Protein AF-Q9JL91-F1 (afdb_monomer)

Mean predicted aligned error: 23.47 Å

pLDDT: mean 75.36, std 17.79, range [27.86, 95.69]

Structure (mmCIF, N/CA/C/O backbone):
data_AF-Q9JL91-F1
#
_entry.id   AF-Q9JL91-F1
#
loop_
_atom_site.group_PDB
_atom_site.id
_atom_site.type_symbol
_atom_site.label_atom_id
_atom_site.label_alt_id
_atom_site.label_comp_id
_atom_site.label_asym_id
_atom_site.label_entity_id
_atom_site.label_seq_id
_atom_site.pdbx_PDB_ins_code
_atom_site.Cartn_x
_atom_site.Cartn_y
_atom_site.Cartn_z
_atom_site.occupancy
_atom_site.B_iso_or_equiv
_atom_site.auth_seq_id
_atom_site.auth_comp_i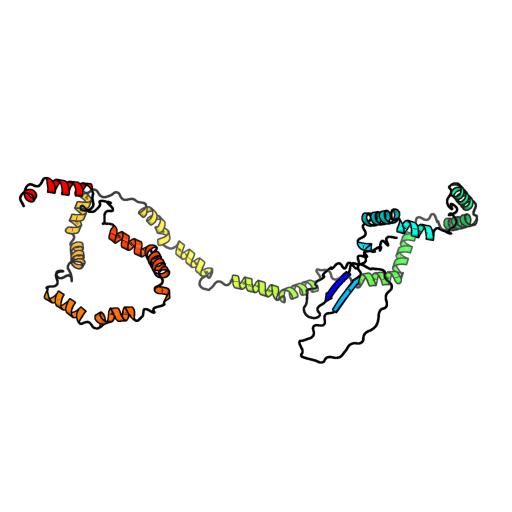d
_atom_site.auth_asym_id
_atom_site.auth_atom_id
_atom_site.pdbx_PDB_model_num
ATOM 1 N N . MET A 1 1 ? 17.218 71.670 -39.478 1.00 44.41 1 MET A N 1
ATOM 2 C CA . MET A 1 1 ? 18.086 70.654 -38.865 1.00 44.41 1 MET A CA 1
ATOM 3 C C . MET A 1 1 ? 17.493 70.357 -37.509 1.00 44.41 1 MET A C 1
ATOM 5 O O . MET A 1 1 ? 17.658 71.155 -36.598 1.00 44.41 1 MET A O 1
ATOM 9 N N . ALA A 1 2 ? 16.657 69.327 -37.456 1.00 43.31 2 ALA A N 1
ATOM 10 C CA . ALA A 1 2 ? 16.387 68.602 -36.229 1.00 43.31 2 ALA A CA 1
ATOM 11 C C . ALA A 1 2 ? 17.209 67.326 -36.406 1.00 43.31 2 ALA A C 1
ATOM 13 O O . ALA A 1 2 ? 17.003 66.621 -37.394 1.00 43.31 2 ALA A O 1
ATOM 14 N N . ASP A 1 3 ? 18.231 67.156 -35.577 1.00 47.47 3 ASP A N 1
ATOM 15 C CA . ASP A 1 3 ? 18.995 65.918 -35.536 1.00 47.47 3 ASP A CA 1
ATOM 16 C C . ASP A 1 3 ? 18.119 64.917 -34.781 1.00 47.47 3 ASP A C 1
ATOM 18 O O . ASP A 1 3 ? 18.026 64.951 -33.555 1.00 47.47 3 ASP A O 1
ATOM 22 N N . ASP A 1 4 ? 17.379 64.104 -35.536 1.00 49.06 4 ASP A N 1
ATOM 23 C CA . ASP A 1 4 ? 16.720 62.920 -34.998 1.00 49.06 4 ASP A CA 1
ATOM 24 C C . ASP A 1 4 ? 17.840 61.922 -34.671 1.00 49.06 4 ASP A C 1
ATOM 26 O O . ASP A 1 4 ? 18.381 61.248 -35.547 1.00 49.06 4 ASP A O 1
ATOM 30 N N . GLU A 1 5 ? 18.275 61.910 -33.412 1.00 52.88 5 GLU A N 1
ATOM 31 C CA . GLU A 1 5 ? 19.187 60.898 -32.887 1.00 52.88 5 GLU A CA 1
ATOM 32 C C . GLU A 1 5 ? 18.503 59.526 -32.991 1.00 52.88 5 GLU A C 1
ATOM 34 O O . GLU A 1 5 ? 17.563 59.219 -32.258 1.00 52.88 5 GLU A O 1
ATOM 39 N N . ASP A 1 6 ? 18.949 58.710 -33.946 1.00 51.22 6 ASP A N 1
ATOM 40 C CA . ASP A 1 6 ? 18.439 57.360 -34.179 1.00 51.22 6 ASP A CA 1
ATOM 41 C C . ASP A 1 6 ? 18.976 56.396 -33.104 1.00 51.22 6 ASP A C 1
ATOM 43 O O . ASP A 1 6 ? 20.144 56.000 -33.108 1.00 51.22 6 ASP A O 1
ATOM 47 N N . TYR A 1 7 ? 18.107 55.989 -32.177 1.00 50.34 7 TYR A N 1
ATOM 48 C CA . TYR A 1 7 ? 18.412 54.983 -31.160 1.00 50.34 7 TYR A CA 1
ATOM 49 C C . TYR A 1 7 ? 18.153 53.572 -31.726 1.00 50.34 7 TYR A C 1
ATOM 51 O O . TYR A 1 7 ? 17.004 53.144 -31.836 1.00 50.34 7 TYR A O 1
ATOM 59 N N . GLU A 1 8 ? 19.201 52.815 -32.072 1.00 51.12 8 GLU A N 1
ATOM 60 C CA . GLU A 1 8 ? 19.069 51.373 -32.345 1.00 51.12 8 GLU A CA 1
ATOM 61 C C . GLU A 1 8 ? 18.995 50.600 -31.018 1.00 51.12 8 GLU A C 1
ATOM 63 O O . GLU A 1 8 ? 19.993 50.414 -30.316 1.00 51.12 8 GLU A O 1
ATOM 68 N N . GLU A 1 9 ? 17.795 50.145 -30.658 1.00 48.75 9 GLU A N 1
ATOM 69 C CA . GLU A 1 9 ? 17.571 49.302 -29.485 1.00 48.75 9 GLU A CA 1
ATOM 70 C C . GLU A 1 9 ? 17.934 47.843 -29.817 1.00 48.75 9 GLU A C 1
ATOM 72 O O . GLU A 1 9 ? 17.194 47.128 -30.495 1.00 48.75 9 GLU A O 1
ATOM 77 N N . VAL A 1 10 ? 19.112 47.395 -29.371 1.00 54.03 10 VAL A N 1
ATOM 78 C CA . VAL A 1 10 ? 19.577 46.013 -29.570 1.00 54.03 10 VAL A CA 1
ATOM 79 C C . VAL A 1 10 ? 19.251 45.195 -28.321 1.00 54.03 10 VAL A C 1
ATOM 81 O O . VAL A 1 10 ? 19.866 45.371 -27.268 1.00 54.03 10 VAL A O 1
ATOM 84 N N . ILE A 1 11 ? 18.279 44.287 -28.441 1.00 53.84 11 ILE A N 1
ATOM 85 C CA . ILE A 1 11 ? 17.882 43.368 -27.367 1.00 53.84 11 ILE A CA 1
ATOM 86 C C . ILE A 1 11 ? 18.750 42.106 -27.451 1.00 53.84 11 ILE A C 1
ATOM 88 O O . ILE A 1 11 ? 18.652 41.334 -28.406 1.00 53.84 11 ILE A O 1
ATOM 92 N N . GLU A 1 12 ? 19.603 41.882 -26.448 1.00 57.84 12 GLU A N 1
ATOM 93 C CA . GLU A 1 12 ? 20.444 40.685 -26.346 1.00 57.84 12 GLU A CA 1
ATOM 94 C C . GLU A 1 12 ? 20.002 39.798 -25.169 1.00 57.84 12 GLU A C 1
ATOM 96 O O . GLU A 1 12 ? 19.935 40.243 -24.023 1.00 57.84 12 GLU A O 1
ATOM 101 N N . TYR A 1 13 ? 19.731 38.517 -25.447 1.00 57.94 13 TYR A N 1
ATOM 102 C CA . TYR A 1 13 ? 19.308 37.537 -24.442 1.00 57.94 13 TYR A CA 1
ATOM 103 C C . TYR A 1 13 ? 20.511 36.772 -23.870 1.00 57.94 13 TYR A C 1
ATOM 105 O O . TYR A 1 13 ? 21.275 36.137 -24.610 1.00 57.94 13 TYR A O 1
ATOM 113 N N . TYR A 1 14 ? 20.650 36.784 -22.543 1.00 59.38 14 TYR A N 1
ATOM 114 C CA . TYR A 1 14 ? 21.696 36.071 -21.811 1.00 59.38 14 TYR A CA 1
ATOM 115 C C . TYR A 1 14 ? 21.077 35.070 -20.834 1.00 59.38 14 TYR A C 1
ATOM 117 O O . TYR A 1 14 ? 20.111 35.372 -20.141 1.00 59.38 14 TYR A O 1
ATOM 125 N N . THR A 1 15 ? 21.664 33.878 -20.750 1.00 52.50 15 THR A N 1
ATOM 126 C CA . THR A 1 15 ? 21.402 32.942 -19.648 1.00 52.50 15 THR A CA 1
ATOM 127 C C . THR A 1 15 ? 22.584 32.978 -18.687 1.00 52.50 15 THR A C 1
ATOM 129 O O . THR A 1 15 ? 23.714 32.688 -19.105 1.00 52.50 15 THR A O 1
ATOM 132 N N . GLU A 1 16 ? 22.334 33.337 -17.427 1.00 56.88 16 GLU A N 1
ATOM 133 C CA . GLU A 1 16 ? 23.289 33.166 -16.330 1.00 56.88 16 GLU A CA 1
ATOM 134 C C . GLU A 1 16 ? 23.026 31.835 -15.626 1.00 56.88 16 GLU A C 1
ATOM 136 O O . GLU A 1 16 ? 21.914 31.548 -15.191 1.00 56.88 16 GLU A O 1
ATOM 141 N N . GLU A 1 17 ? 24.069 31.018 -15.514 1.00 53.19 17 GLU A N 1
ATOM 142 C CA . GLU A 1 17 ? 24.041 29.784 -14.734 1.00 53.19 17 GLU A CA 1
ATOM 143 C C . GLU A 1 17 ? 24.935 29.982 -13.503 1.00 53.19 17 GLU A C 1
ATOM 145 O O . GLU A 1 17 ? 26.141 30.240 -13.628 1.00 53.19 17 GLU A O 1
ATOM 150 N N . THR A 1 18 ? 24.339 29.925 -12.311 1.00 53.34 18 THR A N 1
ATOM 151 C CA . THR A 1 18 ? 25.043 29.981 -11.026 1.00 53.34 18 THR A CA 1
ATOM 152 C C . THR A 1 18 ? 25.216 28.562 -10.491 1.00 53.34 18 THR A C 1
ATOM 154 O O . THR A 1 18 ? 24.251 27.869 -10.181 1.00 53.34 18 THR A O 1
ATOM 157 N N . VAL A 1 19 ? 26.468 28.105 -10.396 1.00 50.34 19 VAL A N 1
ATOM 158 C CA . VAL A 1 19 ? 26.800 26.777 -9.856 1.00 50.34 19 VAL A CA 1
ATOM 159 C C . VAL A 1 19 ? 27.461 26.953 -8.491 1.00 50.34 19 VAL A C 1
ATOM 161 O O . VAL A 1 19 ? 28.496 27.615 -8.388 1.00 50.34 19 VAL A O 1
ATOM 164 N N . TYR A 1 20 ? 26.855 26.368 -7.457 1.00 49.19 20 TYR A N 1
ATOM 165 C CA . TYR A 1 20 ? 27.381 26.333 -6.092 1.00 49.19 20 TYR A CA 1
ATOM 166 C C . TYR A 1 20 ? 28.100 24.996 -5.875 1.00 49.19 20 TYR A C 1
ATOM 168 O O . TYR A 1 20 ? 27.486 23.930 -5.890 1.00 49.19 20 TYR A O 1
ATOM 176 N N . GLU A 1 21 ? 29.422 25.042 -5.738 1.00 51.50 21 GLU A N 1
ATOM 177 C CA . GLU A 1 21 ? 30.253 23.855 -5.536 1.00 51.50 21 GLU A CA 1
ATOM 178 C C . GLU A 1 21 ? 30.298 23.543 -4.031 1.00 51.50 21 GLU A C 1
ATOM 180 O O . GLU A 1 21 ? 31.127 24.099 -3.324 1.00 51.50 21 GLU A O 1
ATOM 185 N N . GLU A 1 22 ? 29.319 22.751 -3.564 1.00 48.66 22 GLU A N 1
ATOM 186 C CA . GLU A 1 22 ? 29.258 21.926 -2.331 1.00 48.66 22 GLU A CA 1
ATOM 187 C C . GLU A 1 22 ? 27.835 21.921 -1.728 1.00 48.66 22 GLU A C 1
ATOM 189 O O . GLU A 1 22 ? 27.527 22.697 -0.832 1.00 48.66 22 GLU A O 1
ATOM 194 N N . VAL A 1 23 ? 26.969 21.048 -2.270 1.00 43.16 23 VAL A N 1
ATOM 195 C CA . VAL A 1 23 ? 25.792 20.337 -1.693 1.00 43.16 23 VAL A CA 1
ATOM 196 C C . VAL A 1 23 ? 24.909 19.928 -2.891 1.00 43.16 23 VAL A C 1
ATOM 198 O O . VAL A 1 23 ? 24.661 20.749 -3.774 1.00 43.16 23 VAL A O 1
ATOM 201 N N . PRO A 1 24 ? 24.487 18.654 -3.017 1.00 42.16 24 PRO A N 1
ATOM 202 C CA . PRO A 1 24 ? 23.882 18.170 -4.251 1.00 42.16 24 PRO A CA 1
ATOM 203 C C . PRO A 1 24 ? 22.454 18.708 -4.404 1.00 42.16 24 PRO A C 1
ATOM 205 O O . PRO A 1 24 ? 21.595 18.392 -3.585 1.00 42.16 24 PRO A O 1
ATOM 208 N N . GLY A 1 25 ? 22.181 19.425 -5.501 1.00 49.62 25 GLY A N 1
ATOM 209 C CA . GLY A 1 25 ? 20.872 19.306 -6.151 1.00 49.62 25 GLY A CA 1
ATOM 210 C C . GLY A 1 25 ? 20.029 20.549 -6.430 1.00 49.62 25 GLY A C 1
ATOM 211 O O . GLY A 1 25 ? 18.886 20.347 -6.819 1.00 49.62 25 GLY A O 1
ATOM 212 N N . GLU A 1 26 ? 20.521 21.787 -6.322 1.00 40.66 26 GLU A N 1
ATOM 213 C CA . GLU A 1 26 ? 19.730 22.954 -6.763 1.00 40.66 26 GLU A CA 1
ATOM 214 C C . GLU A 1 26 ? 20.525 23.882 -7.693 1.00 40.66 26 GLU A C 1
ATOM 216 O O . GLU A 1 26 ? 21.265 24.767 -7.271 1.00 40.66 26 GLU A O 1
ATOM 221 N N . THR A 1 27 ? 20.367 23.663 -9.001 1.00 42.19 27 THR A N 1
ATOM 222 C CA . THR A 1 27 ? 20.688 24.641 -10.051 1.00 42.19 27 THR A CA 1
ATOM 223 C C . THR A 1 27 ? 19.516 25.602 -10.207 1.00 42.19 27 THR A C 1
ATOM 225 O O . THR A 1 27 ? 18.434 25.184 -10.619 1.00 42.19 27 THR A O 1
ATOM 228 N N . ILE A 1 28 ? 19.733 26.884 -9.917 1.00 47.00 28 ILE A N 1
ATOM 229 C CA . ILE A 1 28 ? 18.756 27.948 -10.163 1.00 47.00 28 ILE A CA 1
ATOM 230 C C . ILE A 1 28 ? 19.163 28.645 -11.467 1.00 47.00 28 ILE A C 1
ATOM 232 O O . ILE A 1 28 ? 20.142 29.384 -11.509 1.00 47.00 28 ILE A O 1
ATOM 236 N N . THR A 1 29 ? 18.443 28.373 -12.557 1.00 44.50 29 THR A N 1
ATOM 237 C CA . THR A 1 29 ? 18.576 29.115 -13.822 1.00 44.50 29 THR A CA 1
ATOM 238 C C . THR A 1 29 ? 17.623 30.301 -13.821 1.00 44.50 29 THR A C 1
ATOM 240 O O . THR A 1 29 ? 16.411 30.108 -13.917 1.00 44.50 29 THR A O 1
ATOM 243 N N . GLU A 1 30 ? 18.163 31.515 -13.757 1.00 44.19 30 GLU A N 1
ATOM 244 C CA . GLU A 1 30 ? 17.398 32.754 -13.921 1.00 44.19 30 GLU A CA 1
ATOM 245 C C . GLU A 1 30 ? 17.678 33.344 -15.311 1.00 44.19 30 GLU A C 1
ATOM 247 O O . GLU A 1 30 ? 18.827 33.516 -15.722 1.00 44.19 30 GLU A O 1
ATOM 252 N N . VAL A 1 31 ? 16.613 33.622 -16.067 1.00 41.97 31 VAL A N 1
ATOM 253 C CA . VAL A 1 31 ? 16.685 34.302 -17.367 1.00 41.97 31 VAL A CA 1
ATOM 254 C C . VAL A 1 31 ? 16.347 35.766 -17.126 1.00 41.97 31 VAL A C 1
ATOM 256 O O . VAL A 1 31 ? 15.270 36.060 -16.612 1.00 41.97 31 VAL A O 1
ATOM 259 N N . TYR A 1 32 ? 17.244 36.679 -17.488 1.00 46.00 32 TYR A N 1
ATOM 260 C CA . TYR A 1 32 ? 16.997 38.116 -17.395 1.00 46.00 32 TYR A CA 1
ATOM 261 C C . TYR A 1 32 ? 17.260 38.785 -18.745 1.00 46.00 32 TYR A C 1
ATOM 263 O O . TYR A 1 32 ? 18.144 38.396 -19.511 1.00 46.00 32 TYR A O 1
ATOM 271 N N . GLU A 1 33 ? 16.455 39.795 -19.044 1.00 38.34 33 GLU A N 1
ATOM 272 C CA . GLU A 1 33 ? 16.524 40.572 -20.276 1.00 38.34 33 GLU A CA 1
ATOM 273 C C . GLU A 1 33 ? 17.349 41.833 -20.005 1.00 38.34 33 GLU A C 1
ATOM 275 O O . GLU A 1 33 ? 17.141 42.509 -18.998 1.00 38.34 33 GLU A O 1
ATOM 280 N N . THR A 1 34 ? 18.327 42.139 -20.861 1.00 40.62 34 THR A N 1
ATOM 281 C CA . THR A 1 34 ? 19.112 43.377 -20.741 1.00 40.62 34 THR A CA 1
ATOM 282 C C . THR A 1 34 ? 18.899 44.225 -21.986 1.00 40.62 34 THR A C 1
ATOM 284 O O . THR A 1 34 ? 19.373 43.881 -23.067 1.00 40.62 34 THR A O 1
ATOM 287 N N . THR A 1 35 ? 18.204 45.348 -21.830 1.00 33.41 35 THR A N 1
ATOM 288 C CA . THR A 1 35 ? 18.027 46.346 -22.888 1.00 33.41 35 THR A CA 1
ATOM 289 C C . THR A 1 35 ? 19.178 47.342 -22.811 1.00 33.41 35 THR A C 1
ATOM 291 O O . THR A 1 35 ? 19.319 48.048 -21.814 1.00 33.41 35 THR A O 1
ATOM 294 N N . THR A 1 36 ? 20.040 47.380 -23.830 1.00 38.78 36 THR A N 1
ATOM 295 C CA . THR A 1 36 ? 21.117 48.379 -23.917 1.00 38.78 36 THR A CA 1
ATOM 296 C C . THR A 1 36 ? 20.761 49.399 -24.98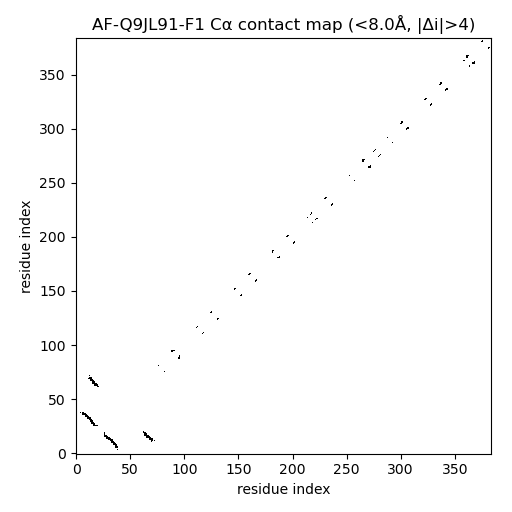6 1.00 38.78 36 THR A C 1
ATOM 298 O O . THR A 1 36 ? 20.789 49.096 -26.176 1.00 38.78 36 THR A O 1
ATOM 301 N N . THR A 1 37 ? 20.458 50.622 -24.565 1.00 30.48 37 THR A N 1
ATOM 302 C CA . THR A 1 37 ? 20.297 51.765 -25.464 1.00 30.48 37 THR A CA 1
ATOM 303 C C . THR A 1 37 ? 21.681 52.338 -25.755 1.00 30.48 37 THR A C 1
ATOM 305 O O . THR A 1 37 ? 22.369 52.791 -24.840 1.00 30.48 37 THR A O 1
ATOM 308 N N . ARG A 1 38 ? 22.132 52.285 -27.012 1.00 36.66 38 ARG A N 1
ATOM 309 C CA . ARG A 1 38 ? 23.442 52.809 -27.412 1.00 36.66 38 ARG A CA 1
ATOM 310 C C . ARG A 1 38 ? 23.263 54.143 -28.134 1.00 36.66 38 ARG A C 1
ATOM 312 O O . ARG A 1 38 ? 22.827 54.163 -29.276 1.00 36.66 38 ARG A O 1
ATOM 319 N N . THR A 1 39 ? 23.638 55.238 -27.478 1.00 31.14 39 THR A N 1
ATOM 320 C CA . THR A 1 39 ? 23.808 56.551 -28.114 1.00 31.14 39 THR A CA 1
ATOM 321 C C . THR A 1 39 ? 25.165 56.621 -28.810 1.00 31.14 39 THR A C 1
ATOM 323 O O . THR A 1 39 ? 26.187 56.195 -28.265 1.00 31.14 39 THR A O 1
ATOM 326 N N . SER A 1 40 ? 25.192 57.122 -30.043 1.00 35.47 40 SER A N 1
ATOM 327 C CA . SER A 1 40 ? 26.432 57.382 -30.769 1.00 35.47 40 SER A CA 1
ATOM 328 C C . SER A 1 40 ? 26.884 58.818 -30.529 1.00 35.47 40 SER A C 1
ATOM 330 O O . SER A 1 40 ? 26.486 59.699 -31.278 1.00 35.47 40 SER A O 1
ATOM 332 N N . ASP A 1 41 ? 27.753 59.032 -29.541 1.00 31.28 41 ASP A N 1
ATOM 333 C CA . ASP A 1 41 ? 28.545 60.260 -29.449 1.00 31.28 41 ASP A CA 1
ATOM 334 C C . ASP A 1 41 ? 30.022 59.956 -29.173 1.00 31.28 41 ASP A C 1
ATOM 336 O O . ASP A 1 41 ? 30.388 59.124 -28.339 1.00 31.28 41 ASP A O 1
ATOM 340 N N . TYR A 1 42 ? 30.881 60.622 -29.943 1.00 38.22 42 TYR A N 1
ATOM 341 C CA . TYR A 1 42 ? 32.339 60.578 -29.858 1.00 38.22 42 TYR A CA 1
ATOM 342 C C . TYR A 1 42 ? 32.796 61.299 -28.575 1.00 38.22 42 TYR A C 1
ATOM 344 O O . TYR A 1 42 ? 32.669 62.516 -28.476 1.00 38.22 42 TYR A O 1
ATOM 352 N N . GLY A 1 43 ? 33.375 60.583 -27.605 1.00 32.31 43 GLY A N 1
ATOM 353 C CA . GLY A 1 43 ? 33.902 61.195 -26.378 1.00 32.31 43 GLY A CA 1
ATOM 354 C C . GLY A 1 43 ? 34.874 60.291 -25.619 1.00 32.31 43 GLY A C 1
ATOM 355 O O . GLY A 1 43 ? 34.590 59.126 -25.371 1.00 32.31 43 GLY A O 1
ATOM 356 N N . GLN A 1 44 ? 36.047 60.838 -25.301 1.00 32.78 44 GLN A N 1
ATOM 357 C CA . GLN A 1 44 ? 37.240 60.188 -24.750 1.00 32.78 44 GLN A CA 1
ATOM 358 C C . GLN A 1 44 ? 37.015 59.442 -23.422 1.00 32.78 44 GLN A C 1
ATOM 360 O O . GLN A 1 44 ? 36.427 59.971 -22.484 1.00 32.78 44 GLN A O 1
ATOM 365 N N . SER A 1 45 ? 37.594 58.244 -23.309 1.00 30.25 45 SER A N 1
ATOM 366 C CA . SER A 1 45 ? 37.793 57.543 -22.038 1.00 30.25 45 SER A CA 1
ATOM 367 C C . SER A 1 45 ? 39.147 57.933 -21.428 1.00 30.25 45 SER A C 1
ATOM 369 O O . SER A 1 45 ? 40.188 57.528 -21.951 1.00 30.25 45 SER A O 1
ATOM 371 N N . GLU A 1 46 ? 39.150 58.681 -20.323 1.00 30.67 46 GLU A N 1
ATOM 372 C CA . GLU A 1 46 ? 40.333 58.853 -19.471 1.00 30.67 46 GLU A CA 1
ATOM 373 C C . GLU A 1 46 ? 40.376 57.784 -18.371 1.00 30.67 46 GLU A C 1
ATOM 375 O O . GLU A 1 46 ? 39.389 57.478 -17.702 1.00 30.67 46 GLU A O 1
ATOM 380 N N . THR A 1 47 ? 41.559 57.202 -18.200 1.00 33.19 47 THR A N 1
ATOM 381 C CA . THR A 1 47 ? 41.934 56.276 -17.128 1.00 33.19 47 THR A CA 1
ATOM 382 C C . THR A 1 47 ? 42.129 57.003 -15.798 1.00 33.19 47 THR A C 1
ATOM 384 O O . THR A 1 47 ? 42.914 57.947 -15.736 1.00 33.19 47 THR A O 1
ATOM 387 N N . ALA A 1 48 ? 41.542 56.485 -14.715 1.00 29.92 48 ALA A N 1
ATOM 388 C CA . ALA A 1 48 ? 41.899 56.848 -13.342 1.00 29.92 48 ALA A CA 1
ATOM 389 C C . ALA A 1 48 ? 42.333 55.605 -12.543 1.00 29.92 48 ALA A C 1
ATOM 391 O O . ALA A 1 48 ? 41.665 54.572 -12.537 1.00 29.92 48 ALA A O 1
ATOM 392 N N . THR A 1 49 ? 43.490 55.718 -11.892 1.00 30.17 49 THR A N 1
ATOM 393 C CA . THR A 1 49 ? 44.118 54.751 -10.980 1.00 30.17 49 THR A CA 1
ATOM 394 C C . THR A 1 49 ? 43.379 54.647 -9.635 1.00 30.17 49 THR A C 1
ATOM 396 O O . THR A 1 49 ? 42.790 55.631 -9.186 1.00 30.17 49 THR A O 1
ATOM 399 N N . PRO A 1 50 ? 43.434 53.497 -8.931 1.00 35.16 50 PRO A N 1
ATOM 400 C CA . PRO A 1 50 ? 42.799 53.345 -7.624 1.00 35.16 50 PRO A CA 1
ATOM 401 C C . PRO A 1 50 ? 43.703 53.836 -6.480 1.00 35.16 50 PRO A C 1
ATOM 403 O O . PRO A 1 50 ? 44.906 53.571 -6.458 1.00 35.16 50 PRO A O 1
ATOM 406 N N . ALA A 1 51 ? 43.100 54.515 -5.501 1.00 27.86 51 ALA A N 1
ATOM 407 C CA . ALA A 1 51 ? 43.726 54.880 -4.233 1.00 27.86 51 ALA A CA 1
ATOM 408 C C . ALA A 1 51 ? 43.467 53.813 -3.151 1.00 27.86 51 ALA A C 1
ATOM 410 O O . ALA A 1 51 ? 42.413 53.181 -3.100 1.00 27.86 51 ALA A O 1
ATOM 411 N N . LEU A 1 52 ? 44.472 53.627 -2.298 1.00 35.03 52 LEU A N 1
ATOM 412 C CA . LEU A 1 52 ? 44.602 52.610 -1.257 1.00 35.03 52 LEU A CA 1
ATOM 413 C C . LEU A 1 52 ? 43.720 52.906 -0.023 1.00 35.03 52 LEU A C 1
ATOM 415 O O . LEU A 1 52 ? 43.762 54.016 0.502 1.00 35.03 52 LEU A O 1
ATOM 419 N N . ALA A 1 53 ? 43.038 51.892 0.520 1.00 29.61 53 ALA A N 1
ATOM 420 C CA . ALA A 1 53 ? 42.565 51.865 1.911 1.00 29.61 53 ALA A CA 1
ATOM 421 C C . ALA A 1 53 ? 42.671 50.432 2.478 1.00 29.61 53 ALA A C 1
ATOM 423 O O . ALA A 1 53 ? 42.293 49.473 1.808 1.00 29.61 53 ALA A O 1
ATOM 424 N N . GLN A 1 54 ? 43.227 50.281 3.688 1.00 32.56 54 GLN A N 1
ATOM 425 C CA . GLN A 1 54 ? 43.372 49.003 4.417 1.00 32.56 54 GLN A CA 1
ATOM 426 C C . GLN A 1 54 ? 42.278 48.836 5.520 1.00 32.56 54 GLN A C 1
ATOM 428 O O . GLN A 1 54 ? 41.427 49.712 5.648 1.00 32.56 54 GLN A O 1
ATOM 433 N N . PRO A 1 55 ? 42.289 47.770 6.359 1.00 47.12 55 PRO A N 1
ATOM 434 C CA . PRO A 1 55 ? 41.457 46.550 6.274 1.00 47.12 55 PRO A CA 1
ATOM 435 C C . PRO A 1 55 ? 40.498 46.392 7.486 1.00 47.12 55 PRO A C 1
ATOM 437 O O . PRO A 1 55 ? 40.710 47.120 8.435 1.00 47.12 55 PRO A O 1
ATOM 440 N N . GLN A 1 56 ? 39.525 45.449 7.515 1.00 29.66 56 GLN A N 1
ATOM 441 C CA . GLN A 1 56 ? 39.024 44.643 8.686 1.00 29.66 56 GLN A CA 1
ATOM 442 C C . GLN A 1 56 ? 37.986 43.567 8.205 1.00 29.66 56 GLN A C 1
ATOM 444 O O . GLN A 1 56 ? 37.608 43.600 7.037 1.00 29.66 56 GLN A O 1
ATOM 449 N N . PRO A 1 57 ? 37.508 42.608 9.038 1.00 34.31 57 PRO A N 1
ATOM 450 C CA . PRO A 1 57 ? 37.948 41.216 9.182 1.00 34.31 57 PRO A CA 1
ATOM 451 C C . PRO A 1 57 ? 37.022 40.157 8.516 1.00 34.31 57 PRO A C 1
ATOM 453 O O . PRO A 1 57 ? 35.920 40.438 8.058 1.00 34.31 57 PRO A O 1
ATOM 456 N N . ALA A 1 58 ? 37.507 38.911 8.478 1.00 45.72 58 ALA A N 1
ATOM 457 C CA . ALA A 1 58 ? 37.035 37.774 7.678 1.00 45.72 58 ALA A CA 1
ATOM 458 C C . ALA A 1 58 ? 35.657 37.151 8.029 1.00 45.72 58 ALA A C 1
ATOM 460 O O . ALA A 1 58 ? 35.317 36.955 9.196 1.00 45.72 58 ALA A O 1
ATOM 461 N N . LYS A 1 59 ? 34.953 36.692 6.979 1.00 40.00 59 LYS A N 1
ATOM 462 C CA . LYS A 1 59 ? 33.959 35.592 6.949 1.00 40.00 59 LYS A CA 1
ATOM 463 C C . LYS A 1 59 ? 34.291 34.661 5.759 1.00 40.00 59 LYS A C 1
ATOM 465 O O . LYS A 1 59 ? 34.916 35.142 4.812 1.00 40.00 59 LYS A O 1
ATOM 470 N N . PRO A 1 60 ? 33.962 33.353 5.811 1.00 39.19 60 PRO A N 1
ATOM 471 C CA . PRO A 1 60 ? 34.472 32.363 4.860 1.00 39.19 60 PRO A CA 1
ATOM 472 C C . PRO A 1 60 ? 33.990 32.639 3.430 1.00 39.19 60 PRO A C 1
ATOM 474 O O . PRO A 1 60 ? 32.856 33.052 3.204 1.00 39.19 60 PRO A O 1
ATOM 477 N N . VAL A 1 61 ? 34.901 32.448 2.479 1.00 50.81 61 VAL A N 1
ATOM 478 C CA . VAL A 1 61 ? 34.745 32.773 1.058 1.00 50.81 61 VAL A CA 1
ATOM 479 C C . VAL A 1 61 ? 33.992 31.645 0.351 1.00 50.81 61 VAL A C 1
ATOM 481 O O . VAL A 1 61 ? 34.571 30.593 0.095 1.00 50.81 61 VAL A O 1
ATOM 484 N N . GLU A 1 62 ? 32.732 31.875 -0.015 1.00 53.03 62 GLU A N 1
ATOM 485 C CA . GLU A 1 62 ? 32.038 31.068 -1.026 1.00 53.03 62 GLU A CA 1
ATOM 486 C C . GLU A 1 62 ? 32.536 31.478 -2.422 1.00 53.03 62 GLU A C 1
ATOM 488 O O . GLU A 1 62 ? 32.433 32.641 -2.827 1.00 53.03 62 GLU A O 1
ATOM 493 N N . ARG A 1 63 ? 33.111 30.538 -3.182 1.00 54.66 63 ARG A N 1
ATOM 494 C CA . ARG A 1 63 ? 33.537 30.790 -4.567 1.00 54.66 63 ARG A CA 1
ATOM 495 C C . ARG A 1 63 ? 32.330 30.711 -5.507 1.00 54.66 63 ARG A C 1
ATOM 497 O O . ARG A 1 63 ? 32.030 29.658 -6.054 1.00 54.66 63 ARG A O 1
ATOM 504 N N . LYS A 1 64 ? 31.656 31.840 -5.737 1.00 54.47 64 LYS A N 1
ATOM 505 C CA . LYS A 1 64 ? 30.606 31.971 -6.764 1.00 54.47 64 LYS A CA 1
ATOM 506 C C . LYS A 1 64 ? 31.236 32.076 -8.158 1.00 54.47 64 LYS A C 1
ATOM 508 O O . LYS A 1 64 ? 31.944 33.042 -8.441 1.00 54.47 64 LYS A O 1
ATOM 513 N N . LYS A 1 65 ? 30.945 31.127 -9.055 1.00 57.12 65 LYS A N 1
ATOM 514 C CA . LYS A 1 65 ? 31.284 31.229 -10.485 1.00 57.12 65 LYS A CA 1
ATOM 515 C C . LYS A 1 65 ? 30.012 31.492 -11.290 1.00 57.12 65 LYS A C 1
ATOM 517 O O . LYS A 1 65 ? 29.134 30.641 -11.353 1.00 57.12 65 LYS A O 1
ATOM 522 N N . VAL A 1 66 ? 29.924 32.673 -11.899 1.00 59.53 66 VAL A N 1
ATOM 523 C CA . VAL A 1 66 ? 28.840 33.036 -12.826 1.00 59.53 66 VAL A CA 1
ATOM 524 C C . VAL A 1 66 ? 29.336 32.798 -14.246 1.00 59.53 66 VAL A C 1
ATOM 526 O O . VAL A 1 66 ? 30.349 33.373 -14.647 1.00 59.53 66 VAL A O 1
ATOM 529 N N . ILE A 1 67 ? 28.649 31.945 -15.004 1.00 61.06 67 ILE A N 1
ATOM 530 C CA . ILE A 1 67 ? 28.950 31.708 -16.419 1.00 61.06 67 ILE A CA 1
ATOM 531 C C . ILE A 1 67 ? 27.818 32.321 -17.246 1.00 61.06 67 ILE A C 1
ATOM 533 O O . ILE A 1 67 ? 26.675 31.885 -17.154 1.00 61.06 67 ILE A O 1
ATOM 537 N N . ARG A 1 68 ? 28.144 33.329 -18.064 1.00 61.78 68 ARG A N 1
ATOM 538 C CA . ARG A 1 68 ? 27.218 33.952 -19.023 1.00 61.78 68 ARG A CA 1
ATOM 539 C C . ARG A 1 68 ? 27.383 33.301 -20.389 1.00 61.78 68 ARG A C 1
ATOM 541 O O . ARG A 1 68 ? 28.486 33.304 -20.935 1.00 61.78 68 ARG A O 1
ATOM 548 N N . LYS A 1 69 ? 26.299 32.776 -20.961 1.00 66.88 69 LYS A N 1
ATOM 549 C CA . LYS A 1 69 ? 26.270 32.295 -22.353 1.00 66.88 69 LYS A CA 1
ATOM 550 C C . LYS A 1 69 ? 25.299 33.147 -23.172 1.00 66.88 69 LYS A C 1
ATOM 552 O O . LYS A 1 69 ? 24.177 33.385 -22.730 1.00 66.88 69 LYS A O 1
ATOM 557 N N . LYS A 1 70 ? 25.732 33.599 -24.358 1.00 65.44 70 LYS A N 1
ATOM 558 C CA . LYS A 1 70 ? 24.842 34.227 -25.350 1.00 65.44 70 LYS A CA 1
ATOM 559 C C . LYS A 1 70 ? 23.930 33.153 -25.940 1.00 65.44 70 LYS A C 1
ATOM 561 O O . LYS A 1 70 ? 24.424 32.115 -26.384 1.00 65.44 70 LYS A O 1
ATOM 566 N N . VAL A 1 71 ? 22.624 33.395 -25.932 1.00 65.00 71 VAL A N 1
ATOM 567 C CA . VAL A 1 71 ? 21.638 32.473 -26.508 1.00 65.00 71 VAL A CA 1
ATOM 568 C C . VAL A 1 71 ? 21.558 32.700 -28.019 1.00 65.00 71 VAL A C 1
ATOM 570 O O . VAL A 1 71 ? 21.440 33.835 -28.473 1.00 65.00 71 VAL A O 1
ATOM 573 N N . ASP A 1 72 ? 21.619 31.623 -28.805 1.00 67.50 72 ASP A N 1
ATOM 574 C CA . ASP A 1 72 ? 21.420 31.683 -30.256 1.00 67.50 72 ASP A CA 1
ATOM 575 C C . ASP A 1 72 ? 19.933 31.918 -30.571 1.00 67.50 72 ASP A C 1
ATOM 577 O O . ASP A 1 72 ? 19.099 31.011 -30.470 1.00 67.50 72 ASP A O 1
ATOM 581 N N . SER A 1 73 ? 19.592 33.156 -30.930 1.00 68.06 73 SER A N 1
ATOM 582 C CA . SER A 1 73 ? 18.220 33.580 -31.227 1.00 68.06 73 SER A CA 1
ATOM 583 C C . SER A 1 73 ? 17.642 32.916 -32.482 1.00 68.06 73 SER A C 1
ATOM 585 O O . SER A 1 73 ? 16.419 32.863 -32.632 1.00 68.06 73 SER A O 1
ATOM 587 N N . SER A 1 74 ? 18.485 32.338 -33.351 1.00 69.44 74 SER A N 1
ATOM 588 C CA . SER A 1 74 ? 18.043 31.662 -34.577 1.00 69.44 74 SER A CA 1
ATOM 589 C C . SER A 1 74 ? 17.169 30.436 -34.293 1.00 69.44 74 SER A C 1
ATOM 591 O O . SER A 1 74 ? 16.243 30.148 -35.049 1.00 69.44 74 SER A O 1
ATOM 593 N N . LYS A 1 75 ? 17.379 29.765 -33.152 1.00 67.12 75 LYS A N 1
ATOM 594 C CA . LYS A 1 75 ? 16.591 28.599 -32.721 1.00 67.12 75 LYS A CA 1
ATOM 595 C C . LYS A 1 75 ? 15.135 28.948 -32.373 1.00 67.12 75 LYS A C 1
ATOM 597 O O . LYS A 1 75 ? 14.281 28.065 -32.390 1.00 67.12 75 LYS A O 1
ATOM 602 N N . PHE A 1 76 ? 14.852 30.220 -32.082 1.00 63.41 76 PHE A N 1
ATOM 603 C CA . PHE A 1 76 ? 13.517 30.731 -31.744 1.00 63.41 76 PHE A CA 1
ATOM 604 C C . PHE A 1 76 ? 12.857 31.503 -32.899 1.00 63.41 76 PHE A C 1
ATOM 606 O O . PHE A 1 76 ? 11.722 31.967 -32.771 1.00 63.41 76 PHE A O 1
ATOM 613 N N . MET A 1 77 ? 13.531 31.615 -34.049 1.00 69.62 77 MET A N 1
ATOM 614 C CA . MET A 1 77 ? 12.960 32.223 -35.247 1.00 69.62 77 MET A CA 1
ATOM 615 C C . MET A 1 77 ? 11.978 31.265 -35.913 1.00 69.62 77 MET A C 1
ATOM 617 O O . MET A 1 77 ? 12.346 30.372 -36.674 1.00 69.62 77 MET A O 1
ATOM 621 N N . THR A 1 78 ? 10.691 31.460 -35.636 1.00 79.88 78 THR A N 1
ATOM 622 C CA . THR A 1 78 ? 9.639 30.790 -36.404 1.00 79.88 78 THR A CA 1
ATOM 623 C C . THR A 1 78 ? 9.619 31.330 -37.841 1.00 79.88 78 THR A C 1
ATOM 625 O O . THR A 1 78 ? 9.951 32.502 -38.054 1.00 79.88 78 THR A O 1
ATOM 628 N N . PRO A 1 79 ? 9.173 30.541 -38.841 1.00 83.88 79 PRO A N 1
ATOM 629 C CA . PRO A 1 79 ? 9.055 31.017 -40.223 1.00 83.88 79 PRO A CA 1
ATOM 630 C C . PRO A 1 79 ? 8.239 32.312 -40.347 1.00 83.88 79 PRO A C 1
ATOM 632 O O . PRO A 1 79 ? 8.520 33.145 -41.205 1.00 83.88 79 PRO A O 1
ATOM 635 N N . TYR A 1 80 ? 7.258 32.505 -39.458 1.00 82.69 80 TYR A N 1
ATOM 636 C CA . TYR A 1 80 ? 6.461 33.725 -39.370 1.00 82.69 80 TYR A CA 1
ATOM 637 C C . TYR A 1 80 ? 7.285 34.938 -38.916 1.00 82.69 80 TYR A C 1
ATOM 639 O O . TYR A 1 80 ? 7.228 35.984 -39.558 1.00 82.69 80 TYR A O 1
ATOM 647 N N . ILE A 1 81 ? 8.085 34.800 -37.852 1.00 82.75 81 ILE A N 1
ATOM 648 C CA . ILE A 1 81 ? 8.934 35.891 -37.347 1.00 82.75 81 ILE A CA 1
ATOM 649 C C . ILE A 1 81 ? 10.038 36.216 -38.360 1.00 82.75 81 ILE A C 1
ATOM 651 O O . ILE A 1 81 ? 10.258 37.387 -38.660 1.00 82.75 81 ILE A O 1
ATOM 655 N N . GLN A 1 82 ? 10.650 35.198 -38.973 1.00 82.81 82 GLN A N 1
ATOM 656 C CA . GLN A 1 82 ? 11.634 35.383 -40.042 1.00 82.81 82 GLN A CA 1
ATOM 657 C C . GLN A 1 82 ? 11.029 36.120 -41.249 1.00 82.81 82 GLN A C 1
ATOM 659 O O . GLN A 1 82 ? 11.651 37.024 -41.808 1.00 82.81 82 GLN A O 1
ATOM 664 N N . HIS A 1 83 ? 9.805 35.764 -41.653 1.00 82.50 83 HIS A N 1
ATOM 665 C CA . HIS A 1 83 ? 9.089 36.460 -42.722 1.00 82.50 83 HIS A CA 1
ATOM 666 C C . HIS A 1 83 ? 8.741 37.904 -42.335 1.00 82.50 83 HIS A C 1
ATOM 668 O O . HIS A 1 83 ? 8.907 38.806 -43.152 1.00 82.50 83 HIS A O 1
ATOM 674 N N . SER A 1 84 ? 8.299 38.138 -41.097 1.00 84.31 84 SER A N 1
ATOM 675 C CA . SER A 1 84 ? 7.972 39.471 -40.581 1.00 84.31 84 SER A CA 1
ATOM 676 C C . SER A 1 84 ? 9.192 40.392 -40.550 1.00 84.31 84 SER A C 1
ATOM 678 O O . SER A 1 84 ? 9.109 41.515 -41.038 1.00 84.31 84 SER A O 1
ATOM 680 N N . GLN A 1 85 ? 10.331 39.915 -40.042 1.00 84.19 85 GLN A N 1
ATOM 681 C CA . GLN A 1 85 ? 11.594 40.661 -40.051 1.00 84.19 85 GLN A CA 1
ATOM 682 C C . GLN A 1 85 ? 12.048 40.955 -41.482 1.00 84.19 85 GLN A C 1
ATOM 684 O O . GLN A 1 85 ? 12.365 42.092 -41.810 1.00 84.19 85 GLN A O 1
ATOM 689 N N . LYS A 1 86 ? 11.965 39.964 -42.381 1.00 87.31 86 LYS A N 1
ATOM 690 C CA . LYS A 1 86 ? 12.268 40.166 -43.803 1.00 87.31 86 LYS A CA 1
ATOM 691 C C . LYS A 1 86 ? 11.359 41.217 -44.448 1.00 87.31 86 LYS A C 1
ATOM 693 O O . LYS A 1 86 ? 11.822 41.992 -45.277 1.00 87.31 86 LYS A O 1
ATOM 698 N N . MET A 1 87 ? 10.075 41.251 -44.093 1.00 88.38 87 MET A N 1
ATOM 699 C CA . MET A 1 87 ? 9.150 42.289 -44.555 1.00 88.38 87 MET A CA 1
ATOM 700 C C . MET A 1 87 ? 9.522 43.659 -43.980 1.00 88.38 87 MET A C 1
ATOM 702 O O . MET A 1 87 ? 9.571 44.625 -44.733 1.00 88.38 87 MET A O 1
ATOM 706 N N . GLN A 1 88 ? 9.853 43.750 -42.690 1.00 84.94 88 GLN A N 1
ATOM 707 C CA . GLN A 1 88 ? 10.341 44.991 -42.076 1.00 84.94 88 GLN A CA 1
ATOM 708 C C . GLN A 1 88 ? 11.605 45.512 -42.773 1.00 84.94 88 GLN A C 1
ATOM 710 O O . GLN A 1 88 ? 11.661 46.692 -43.105 1.00 84.94 88 GLN A O 1
ATOM 715 N N . ASP A 1 89 ? 12.560 44.638 -43.094 1.00 86.81 89 ASP A N 1
ATOM 716 C CA . ASP A 1 89 ? 13.764 44.993 -43.853 1.00 86.81 89 ASP A CA 1
ATOM 717 C C . ASP A 1 89 ? 13.442 45.484 -45.271 1.00 86.81 89 ASP A C 1
ATOM 719 O O . ASP A 1 89 ? 14.073 46.420 -45.760 1.00 86.81 89 ASP A O 1
ATOM 723 N N . LEU A 1 90 ? 12.459 44.870 -45.941 1.00 86.81 90 LEU A N 1
ATOM 724 C CA . LEU A 1 90 ? 12.016 45.280 -47.278 1.00 86.81 90 LEU A CA 1
ATOM 725 C C . LEU A 1 90 ? 11.350 46.663 -47.276 1.00 86.81 90 LEU A C 1
ATOM 727 O O . LEU A 1 90 ? 11.517 47.410 -48.239 1.00 86.81 90 LEU A O 1
ATOM 731 N N . PHE A 1 91 ? 10.604 46.998 -46.220 1.00 83.19 91 PHE A N 1
ATOM 732 C CA . PHE A 1 91 ? 9.911 48.284 -46.086 1.00 83.19 91 PHE A CA 1
ATOM 733 C C . PHE A 1 91 ? 10.746 49.364 -45.378 1.00 83.19 91 PHE A C 1
ATOM 735 O O . PHE A 1 91 ? 10.369 50.535 -45.401 1.00 83.19 91 PHE A O 1
ATOM 742 N N . SER A 1 92 ? 11.880 49.003 -44.773 1.00 88.75 92 SER A N 1
ATOM 743 C CA . SER A 1 92 ? 12.772 49.937 -44.086 1.00 88.75 92 SER A CA 1
ATOM 744 C C . SER A 1 92 ? 13.499 50.846 -45.078 1.00 88.75 92 SER A C 1
ATOM 746 O O . SER A 1 92 ? 14.272 50.398 -45.932 1.00 88.75 92 SER A O 1
ATOM 748 N N . SER A 1 93 ? 13.300 52.157 -44.930 1.00 85.56 93 SER A N 1
ATOM 749 C CA . SER A 1 93 ? 13.962 53.185 -45.744 1.00 85.56 93 SER A CA 1
ATOM 750 C C . SER A 1 93 ? 15.488 53.146 -45.600 1.00 85.56 93 SER A C 1
ATOM 752 O O . SER A 1 93 ? 16.214 53.288 -46.588 1.00 85.56 93 SER A O 1
ATOM 754 N N . ASN A 1 94 ? 15.985 52.887 -44.389 1.00 84.94 94 ASN A N 1
ATOM 755 C CA . ASN A 1 94 ? 17.413 52.811 -44.093 1.00 84.94 94 ASN A CA 1
ATOM 756 C C . ASN A 1 94 ? 18.067 51.601 -44.770 1.00 84.94 94 ASN A C 1
ATOM 758 O O . ASN A 1 94 ? 19.111 51.743 -45.415 1.00 84.94 94 ASN A O 1
ATOM 762 N N . LYS A 1 95 ? 17.419 50.429 -44.717 1.00 87.94 95 LYS A N 1
ATOM 763 C CA . LYS A 1 95 ? 17.913 49.210 -45.376 1.00 87.94 95 LYS A CA 1
ATOM 764 C C . LYS A 1 95 ? 17.856 49.316 -46.898 1.00 87.94 95 LYS A C 1
ATOM 766 O O . LYS A 1 95 ? 18.779 48.875 -47.586 1.00 87.94 95 LYS A O 1
ATOM 771 N N . TYR A 1 96 ? 16.818 49.963 -47.429 1.00 83.88 96 TYR A N 1
ATOM 772 C CA . TYR A 1 96 ? 16.723 50.296 -48.849 1.00 83.88 96 TYR A CA 1
ATOM 773 C C . TYR A 1 96 ? 17.893 51.178 -49.302 1.00 83.88 96 TYR A C 1
ATOM 775 O O . TYR A 1 96 ? 18.540 50.867 -50.303 1.00 83.88 96 TYR A O 1
ATOM 783 N N . ARG A 1 97 ? 18.219 52.234 -48.542 1.00 86.94 97 ARG A N 1
ATOM 784 C CA . ARG A 1 97 ? 19.357 53.118 -48.837 1.00 86.94 97 ARG A CA 1
ATOM 785 C C . ARG A 1 97 ? 20.691 52.363 -48.824 1.00 86.94 97 ARG A C 1
ATOM 787 O O . ARG A 1 97 ? 21.497 52.552 -49.730 1.00 86.94 97 ARG A O 1
ATOM 794 N N . GLU A 1 98 ? 20.902 51.471 -47.854 1.00 87.19 98 GLU A N 1
ATOM 795 C CA . GLU A 1 98 ? 22.101 50.620 -47.770 1.00 87.19 98 GLU A CA 1
ATOM 796 C C . GLU A 1 98 ? 22.233 49.686 -48.988 1.00 87.19 98 GLU A C 1
ATOM 798 O O . GLU A 1 98 ? 23.294 49.595 -49.608 1.00 87.19 98 GLU A O 1
ATOM 803 N N . ASN A 1 99 ? 21.143 49.011 -49.363 1.00 84.31 99 ASN A N 1
ATOM 804 C CA . ASN A 1 99 ? 21.119 48.114 -50.518 1.00 84.31 99 ASN A CA 1
ATOM 805 C C . ASN A 1 99 ? 21.313 48.871 -51.837 1.00 84.31 99 ASN A C 1
ATOM 807 O O . ASN A 1 99 ? 21.987 48.367 -52.735 1.00 84.31 99 ASN A O 1
ATOM 811 N N . TYR A 1 100 ? 20.767 50.084 -51.944 1.00 83.75 100 TYR A N 1
ATOM 812 C CA . TYR A 1 100 ? 20.960 50.951 -53.100 1.00 83.75 100 TYR A CA 1
ATOM 813 C C . TYR A 1 100 ? 22.426 51.359 -53.258 1.00 83.75 100 TYR A C 1
ATOM 815 O O . TYR A 1 100 ? 22.969 51.192 -54.343 1.00 83.75 100 TYR A O 1
ATOM 823 N N . GLU A 1 101 ? 23.103 51.805 -52.195 1.00 85.62 101 GLU A N 1
ATOM 824 C CA . GLU A 1 101 ? 24.535 52.139 -52.267 1.00 85.62 101 GLU A CA 1
ATOM 825 C C . GLU A 1 101 ? 25.406 50.909 -52.590 1.00 85.62 101 GLU A C 1
ATOM 827 O O . GLU A 1 101 ? 26.376 51.031 -53.333 1.00 85.62 101 GLU A O 1
ATOM 832 N N . LYS A 1 102 ? 25.032 49.701 -52.136 1.00 83.06 102 LYS A N 1
ATOM 833 C CA . LYS A 1 102 ? 25.713 48.447 -52.530 1.00 83.06 102 LYS A CA 1
ATOM 834 C C . LYS A 1 102 ? 25.488 48.070 -53.996 1.00 83.06 102 LYS A C 1
ATOM 836 O O . LYS A 1 102 ? 26.381 47.515 -54.637 1.00 83.06 102 LYS A O 1
ATOM 841 N N . ALA A 1 103 ? 24.290 48.319 -54.519 1.00 77.06 103 ALA A N 1
ATOM 842 C CA . ALA A 1 103 ? 23.938 48.024 -55.905 1.00 77.06 103 ALA A CA 1
ATOM 843 C C . ALA A 1 103 ? 24.439 49.101 -56.882 1.00 77.06 103 ALA A C 1
ATOM 845 O O . ALA A 1 103 ? 24.628 48.830 -58.069 1.00 77.06 103 ALA A O 1
ATOM 846 N N . LYS A 1 104 ? 24.683 50.319 -56.394 1.00 78.56 104 LYS A N 1
ATOM 847 C CA . LYS A 1 104 ? 25.199 51.451 -57.160 1.00 78.56 104 LYS A CA 1
ATOM 848 C C . LYS A 1 104 ? 26.634 51.164 -57.602 1.00 78.56 104 LYS A C 1
ATOM 850 O O . LYS A 1 104 ? 27.588 51.305 -56.849 1.00 78.56 104 LYS A O 1
ATOM 855 N N . GLY A 1 105 ? 26.767 50.730 -58.853 1.00 72.44 105 GLY A N 1
ATOM 856 C CA . 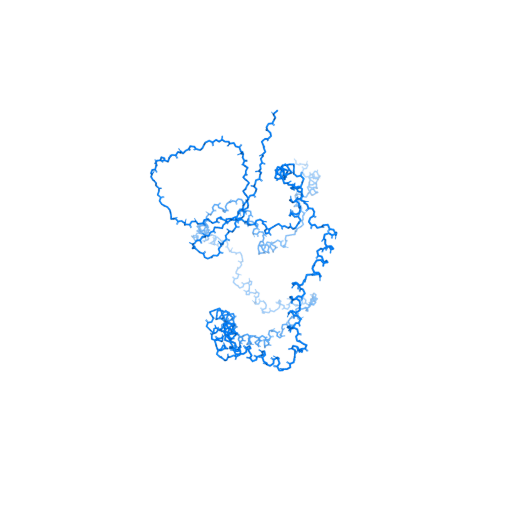GLY A 1 105 ? 28.036 50.334 -59.472 1.00 72.44 105 GLY A CA 1
ATOM 857 C C . GLY A 1 105 ? 28.067 48.882 -59.955 1.00 72.44 105 GLY A C 1
ATOM 858 O O . GLY A 1 105 ? 28.958 48.526 -60.721 1.00 72.44 105 GLY A O 1
ATOM 859 N N . GLN A 1 106 ? 27.086 48.055 -59.578 1.00 72.62 106 GLN A N 1
ATOM 860 C CA . GLN A 1 106 ? 26.911 46.721 -60.156 1.00 72.62 106 GLN A CA 1
ATOM 861 C C . GLN A 1 106 ? 26.259 46.860 -61.545 1.00 72.62 106 GLN A C 1
ATOM 863 O O . GLN A 1 106 ? 25.209 47.501 -61.656 1.00 72.62 106 GLN A O 1
ATOM 868 N N . PRO A 1 107 ? 26.837 46.290 -62.620 1.00 73.12 107 PRO A N 1
ATOM 869 C CA . PRO A 1 107 ? 26.146 46.229 -63.903 1.00 73.12 107 PRO A CA 1
ATOM 870 C C . PRO A 1 107 ? 24.858 45.411 -63.743 1.00 73.12 107 PRO A C 1
ATOM 872 O O . PRO A 1 107 ? 24.814 44.455 -62.966 1.00 73.12 107 PRO A O 1
ATOM 875 N N . TYR A 1 108 ? 23.803 45.773 -64.478 1.00 68.44 108 TYR A N 1
ATOM 876 C CA . TYR A 1 108 ? 22.574 44.980 -64.494 1.00 68.44 108 TYR A CA 1
ATOM 877 C C . TYR A 1 108 ? 22.923 43.529 -64.854 1.00 68.44 108 TYR A C 1
ATOM 879 O O . TYR A 1 108 ? 23.659 43.277 -65.810 1.00 68.44 108 TYR A O 1
ATOM 887 N N . ALA A 1 109 ? 22.439 42.570 -64.062 1.00 62.72 109 ALA A N 1
ATOM 888 C CA . ALA A 1 109 ? 22.694 41.162 -64.322 1.00 62.72 109 ALA A CA 1
ATOM 889 C C . ALA A 1 109 ? 22.157 40.819 -65.719 1.00 62.72 109 ALA A C 1
ATOM 891 O O . ALA A 1 109 ? 20.950 40.874 -65.959 1.00 62.72 109 ALA A O 1
ATOM 892 N N . ILE A 1 110 ? 23.057 40.483 -66.648 1.00 64.44 110 ILE A N 1
ATOM 893 C CA . ILE A 1 110 ? 22.681 39.885 -67.930 1.00 64.44 110 ILE A CA 1
ATOM 894 C C . ILE A 1 110 ? 21.877 38.639 -67.572 1.00 64.44 110 ILE A C 1
ATOM 896 O O . ILE A 1 110 ? 22.369 37.771 -66.850 1.00 64.44 110 ILE A O 1
ATOM 900 N N . THR A 1 111 ? 20.625 38.583 -68.016 1.00 63.28 111 THR A N 1
ATOM 901 C CA . THR A 1 111 ? 19.688 37.499 -67.722 1.00 63.28 111 THR A CA 1
ATOM 902 C C . THR A 1 111 ? 20.269 36.173 -68.212 1.00 63.28 111 THR A C 1
ATOM 904 O O . THR A 1 111 ? 20.138 35.789 -69.371 1.00 63.28 111 THR A O 1
ATOM 907 N N . SER A 1 112 ? 20.932 35.457 -67.306 1.00 63.16 112 SER A N 1
ATOM 908 C CA . SER A 1 112 ? 21.653 34.204 -67.562 1.00 63.16 112 SER A CA 1
ATOM 909 C C . SER A 1 112 ? 20.736 33.038 -67.945 1.00 63.16 112 SER A C 1
ATOM 911 O O . SER A 1 112 ? 21.214 31.960 -68.316 1.00 63.16 112 SER A O 1
ATOM 913 N N . ASP A 1 113 ? 19.424 33.254 -67.859 1.00 69.12 113 ASP A N 1
ATOM 914 C CA . ASP A 1 113 ? 18.420 32.206 -67.890 1.00 69.12 113 ASP A CA 1
ATOM 915 C C . ASP A 1 113 ? 17.152 32.606 -68.661 1.00 69.12 113 ASP A C 1
ATOM 917 O O . ASP A 1 113 ? 16.020 32.407 -68.221 1.00 69.12 113 ASP A O 1
ATOM 921 N N . THR A 1 114 ? 17.335 33.199 -69.841 1.00 82.88 114 THR A N 1
ATOM 922 C CA . THR A 1 114 ? 16.244 33.340 -70.813 1.00 82.88 114 THR A CA 1
ATOM 923 C C . THR A 1 114 ? 15.843 31.965 -71.377 1.00 82.88 114 THR A C 1
ATOM 925 O O . THR A 1 114 ? 16.689 31.076 -71.528 1.00 82.88 114 THR A O 1
ATOM 928 N N . PRO A 1 115 ? 14.557 31.749 -71.721 1.00 85.44 115 PRO A N 1
ATOM 929 C CA . PRO A 1 115 ? 14.071 30.457 -72.213 1.00 85.44 115 PRO A CA 1
ATOM 930 C C . PRO A 1 115 ? 14.784 29.998 -73.491 1.00 85.44 115 PRO A C 1
ATOM 932 O O . PRO A 1 115 ? 15.013 28.801 -73.661 1.00 85.44 115 PRO A O 1
ATOM 935 N N . GLU A 1 116 ? 15.199 30.929 -74.351 1.00 84.44 116 GLU A N 1
ATOM 936 C CA . GLU A 1 116 ? 16.007 30.630 -75.539 1.00 84.44 116 GLU A CA 1
ATOM 937 C C . GLU A 1 116 ? 17.406 30.126 -75.169 1.00 84.44 116 GLU A C 1
ATOM 939 O O . GLU A 1 116 ? 17.864 29.120 -75.708 1.00 84.44 116 GLU A O 1
ATOM 944 N N . LEU A 1 117 ? 18.055 30.723 -74.164 1.00 85.25 117 LEU A N 1
ATOM 945 C CA . LEU A 1 117 ? 19.354 30.255 -73.678 1.00 85.25 117 LEU A CA 1
ATOM 946 C C . LEU A 1 117 ? 19.274 28.837 -73.093 1.00 85.25 117 LEU A C 1
ATOM 948 O O . LEU A 1 117 ? 20.191 28.039 -73.280 1.00 85.25 117 LEU A O 1
ATOM 952 N N . ARG A 1 118 ? 18.164 28.486 -72.424 1.00 84.62 118 ARG A N 1
ATOM 953 C CA . ARG A 1 118 ? 17.917 27.110 -71.954 1.00 84.62 118 ARG A CA 1
ATOM 954 C C . ARG A 1 118 ? 17.783 26.127 -73.114 1.00 84.62 118 ARG A C 1
ATOM 956 O O . ARG A 1 118 ? 18.306 25.017 -73.021 1.00 84.62 118 ARG A O 1
ATOM 963 N N . ARG A 1 119 ? 17.092 26.510 -74.195 1.00 89.19 119 ARG A N 1
ATOM 964 C CA . ARG A 1 119 ? 16.983 25.676 -75.405 1.00 89.19 119 ARG A CA 1
ATOM 965 C C . ARG A 1 119 ? 18.354 25.475 -76.042 1.00 89.19 119 ARG A C 1
ATOM 967 O O . ARG A 1 119 ? 18.724 24.336 -76.298 1.00 89.19 119 ARG A O 1
ATOM 974 N N . ILE A 1 120 ? 19.126 26.551 -76.202 1.00 88.75 120 ILE A N 1
ATOM 975 C CA . ILE A 1 120 ? 20.480 26.506 -76.770 1.00 88.75 120 ILE A CA 1
ATOM 976 C C . ILE A 1 120 ? 21.391 25.599 -75.935 1.00 88.75 120 ILE A C 1
ATOM 978 O O . ILE A 1 120 ? 22.038 24.724 -76.498 1.00 88.75 120 ILE A O 1
ATOM 982 N N . LYS A 1 121 ? 21.383 25.720 -74.599 1.00 88.88 121 LYS A N 1
ATOM 983 C CA . LYS A 1 121 ? 22.162 24.838 -73.708 1.00 88.88 121 LYS A CA 1
ATOM 984 C C . LYS A 1 121 ? 21.759 23.367 -73.834 1.00 88.88 121 LYS A C 1
ATOM 986 O O . LYS A 1 121 ? 22.630 22.511 -73.911 1.00 88.88 121 LYS A O 1
ATOM 991 N N . LYS A 1 122 ? 20.457 23.060 -73.900 1.00 89.56 122 LYS A N 1
ATOM 992 C CA . LYS A 1 122 ? 19.979 21.678 -74.095 1.00 89.56 122 LYS A CA 1
ATOM 993 C C . LYS A 1 122 ? 20.442 21.092 -75.427 1.00 89.56 122 LYS A C 1
ATOM 995 O O . LYS A 1 122 ? 20.888 19.953 -75.461 1.00 89.56 122 LYS A O 1
ATOM 1000 N N . VAL A 1 123 ? 20.347 21.867 -76.505 1.00 92.19 123 VAL A N 1
ATOM 1001 C CA . VAL A 1 123 ? 20.806 21.438 -77.832 1.00 92.19 123 VAL A CA 1
ATOM 1002 C C . VAL A 1 123 ? 22.327 21.267 -77.838 1.00 92.19 123 VAL A C 1
ATOM 1004 O O . VAL A 1 123 ? 22.825 20.261 -78.327 1.00 92.19 123 VAL A O 1
ATOM 1007 N N . GLN A 1 124 ? 23.071 22.189 -77.227 1.00 91.88 124 GLN A N 1
ATOM 1008 C CA . GLN A 1 124 ? 24.524 22.085 -77.079 1.00 91.88 124 GLN A CA 1
ATOM 1009 C C . GLN A 1 124 ? 24.939 20.836 -76.292 1.00 91.88 124 GLN A C 1
ATOM 1011 O O . GLN A 1 124 ? 25.904 20.174 -76.662 1.00 91.88 124 GLN A O 1
ATOM 1016 N N . ASP A 1 125 ? 24.199 20.488 -75.241 1.00 89.12 125 ASP A N 1
ATOM 1017 C CA . ASP A 1 125 ? 24.428 19.273 -74.465 1.00 89.12 125 ASP A CA 1
ATOM 1018 C C . ASP A 1 125 ? 24.169 18.005 -75.284 1.00 89.12 125 ASP A C 1
ATOM 1020 O O . ASP A 1 125 ? 24.951 17.063 -75.195 1.00 89.12 125 ASP A O 1
ATOM 1024 N N . GLN A 1 126 ? 23.119 18.003 -76.111 1.00 87.31 126 GLN A N 1
ATOM 1025 C CA . GLN A 1 126 ? 22.797 16.895 -77.018 1.00 87.31 126 GLN A CA 1
ATOM 1026 C C . GLN A 1 126 ? 23.826 16.730 -78.144 1.00 87.31 126 GLN A C 1
ATOM 1028 O O . GLN A 1 126 ? 24.101 15.608 -78.553 1.00 87.31 126 GLN A O 1
ATOM 1033 N N . LEU A 1 127 ? 24.403 17.830 -78.637 1.00 90.19 127 LEU A N 1
ATOM 1034 C CA . LEU A 1 127 ? 25.474 17.816 -79.639 1.00 90.19 127 LEU A CA 1
ATOM 1035 C C . LEU A 1 127 ? 26.872 17.581 -79.041 1.00 90.19 127 LEU A C 1
ATOM 1037 O O . LEU A 1 127 ? 27.841 17.446 -79.789 1.00 90.19 127 LEU A O 1
ATOM 1041 N N . SER A 1 128 ? 27.012 17.561 -77.714 1.00 94.75 128 SER A N 1
ATOM 1042 C CA . SER A 1 128 ? 28.312 17.419 -77.064 1.00 94.75 128 SER A CA 1
ATOM 1043 C C . SER A 1 128 ? 28.808 15.975 -77.117 1.00 94.75 128 SER A C 1
ATOM 1045 O O . SER A 1 128 ? 28.355 15.114 -76.363 1.00 94.75 128 SER A O 1
ATOM 1047 N N . GLU A 1 129 ? 29.827 15.736 -77.943 1.00 91.81 129 GLU A N 1
ATOM 1048 C CA . GLU A 1 129 ? 30.509 14.440 -78.046 1.00 91.81 129 GLU A CA 1
ATOM 1049 C C . GLU A 1 129 ? 31.080 13.974 -76.697 1.00 91.81 129 GLU A C 1
ATOM 1051 O O . GLU A 1 129 ? 31.075 12.790 -76.379 1.00 91.81 129 GLU A O 1
ATOM 1056 N N . VAL A 1 130 ? 31.541 14.904 -75.855 1.00 93.38 130 VAL A N 1
ATOM 1057 C CA . VAL A 1 130 ? 32.074 14.567 -74.526 1.00 93.38 130 VAL A CA 1
ATOM 1058 C C . VAL A 1 130 ? 30.988 13.953 -73.647 1.00 93.38 130 VAL A C 1
ATOM 1060 O O . VAL A 1 130 ? 31.232 12.926 -73.017 1.00 93.38 130 VAL A O 1
ATOM 1063 N N . LYS A 1 131 ? 29.787 14.549 -73.634 1.00 90.62 131 LYS A N 1
ATOM 1064 C CA . LYS A 1 131 ? 28.650 14.007 -72.880 1.00 90.62 131 LYS A CA 1
ATOM 1065 C C . LYS A 1 131 ? 28.203 12.666 -73.456 1.00 90.62 131 LYS A C 1
ATOM 1067 O O . LYS A 1 131 ? 28.050 11.719 -72.696 1.00 90.62 131 LYS A O 1
ATOM 1072 N N . TYR A 1 132 ? 28.128 12.546 -74.783 1.00 89.06 132 TYR A N 1
ATOM 1073 C CA . TYR A 1 132 ? 27.803 11.283 -75.449 1.00 89.06 132 TYR A CA 1
ATOM 1074 C C . TYR A 1 132 ? 28.774 10.149 -75.084 1.00 89.06 132 TYR A C 1
ATOM 1076 O O . TYR A 1 132 ? 28.351 9.035 -74.774 1.00 89.06 132 TYR A O 1
ATOM 1084 N N . ARG A 1 133 ? 30.084 10.423 -75.056 1.00 91.56 133 ARG A N 1
ATOM 1085 C CA . ARG A 1 133 ? 31.091 9.426 -74.665 1.00 91.56 133 ARG A CA 1
ATOM 1086 C C . ARG A 1 133 ? 30.996 9.051 -73.188 1.00 91.56 133 ARG A C 1
ATOM 1088 O O . ARG A 1 133 ? 31.097 7.867 -72.881 1.00 91.56 133 ARG A O 1
ATOM 1095 N N . MET A 1 134 ? 30.759 10.020 -72.301 1.00 89.88 134 MET A N 1
ATOM 1096 C CA . MET A 1 134 ? 30.527 9.758 -70.874 1.00 89.88 134 MET A CA 1
ATOM 1097 C C . MET A 1 134 ? 29.299 8.867 -70.662 1.00 89.88 134 MET A C 1
ATOM 1099 O O . MET A 1 134 ? 29.396 7.852 -69.975 1.00 89.88 134 MET A O 1
ATOM 1103 N N . ASP A 1 135 ? 28.176 9.194 -71.304 1.00 88.12 135 ASP A N 1
ATOM 1104 C CA . ASP A 1 135 ? 26.948 8.398 -71.226 1.00 88.12 135 ASP A CA 1
ATOM 1105 C C . ASP A 1 135 ? 27.153 6.996 -71.818 1.00 88.12 135 ASP A C 1
ATOM 1107 O O . ASP A 1 135 ? 26.661 6.008 -71.273 1.00 88.12 135 ASP A O 1
ATOM 1111 N N . GLY A 1 136 ? 27.942 6.878 -72.890 1.00 87.62 136 GLY A N 1
ATOM 1112 C CA . GLY A 1 136 ? 28.343 5.597 -73.468 1.00 87.62 136 GLY A CA 1
ATOM 1113 C C . GLY A 1 136 ? 29.203 4.751 -72.527 1.00 87.62 136 GLY A C 1
ATOM 1114 O O . GLY A 1 136 ? 29.008 3.539 -72.445 1.00 87.62 136 GLY A O 1
ATOM 1115 N N . ASP A 1 137 ? 30.132 5.357 -71.789 1.00 86.25 137 ASP A N 1
ATOM 1116 C CA . ASP A 1 137 ? 30.931 4.649 -70.786 1.00 86.25 137 ASP A CA 1
ATOM 1117 C C . ASP A 1 137 ? 30.078 4.203 -69.589 1.00 86.25 137 ASP A C 1
ATOM 1119 O O . ASP A 1 137 ? 30.239 3.076 -69.119 1.00 86.25 137 ASP A O 1
ATOM 1123 N N . VAL A 1 138 ? 29.094 5.005 -69.166 1.00 85.69 138 VAL A N 1
ATOM 1124 C CA . VAL A 1 138 ? 28.093 4.586 -68.168 1.00 85.69 138 VAL A CA 1
ATOM 1125 C C . VAL A 1 138 ? 27.256 3.424 -68.708 1.00 85.69 138 VAL A C 1
ATOM 1127 O O . VAL A 1 138 ? 27.116 2.400 -68.038 1.00 85.69 138 VAL A O 1
ATOM 1130 N N . ALA A 1 139 ? 26.772 3.509 -69.947 1.00 80.12 139 ALA A N 1
ATOM 1131 C CA . ALA A 1 139 ? 25.992 2.446 -70.577 1.00 80.12 139 ALA A CA 1
ATOM 1132 C C . ALA A 1 139 ? 26.756 1.113 -70.669 1.00 80.12 139 ALA A C 1
ATOM 1134 O O . ALA A 1 139 ? 26.163 0.058 -70.460 1.00 80.12 139 ALA A O 1
ATOM 1135 N N . LYS A 1 140 ? 28.079 1.140 -70.892 1.00 80.88 140 LYS A N 1
ATOM 1136 C CA . LYS A 1 140 ? 28.931 -0.068 -70.882 1.00 80.88 140 LYS A CA 1
ATOM 1137 C C . LYS A 1 140 ? 28.987 -0.763 -69.521 1.00 80.88 140 LYS A C 1
ATOM 1139 O O . LYS A 1 140 ? 29.225 -1.966 -69.471 1.00 80.88 140 LYS A O 1
ATOM 1144 N N . THR A 1 141 ? 28.796 -0.024 -68.429 1.00 73.31 141 THR A N 1
ATOM 1145 C CA . THR A 1 141 ? 28.797 -0.585 -67.066 1.00 73.31 141 THR A CA 1
ATOM 1146 C C . THR A 1 141 ? 27.444 -1.171 -66.658 1.00 73.31 141 THR A C 1
ATOM 1148 O O . THR A 1 141 ? 27.379 -1.978 -65.730 1.00 73.31 141 THR A O 1
ATOM 1151 N N . ILE A 1 142 ? 26.371 -0.831 -67.379 1.00 71.31 142 ILE A N 1
ATOM 1152 C CA . ILE A 1 142 ? 25.033 -1.387 -67.170 1.00 71.31 142 ILE A CA 1
ATOM 1153 C C . ILE A 1 142 ? 24.972 -2.774 -67.826 1.00 71.31 142 ILE A C 1
ATOM 1155 O O . ILE A 1 142 ? 24.574 -2.951 -68.977 1.00 71.31 142 ILE A O 1
ATOM 1159 N N . CYS A 1 143 ? 25.393 -3.794 -67.083 1.00 66.19 143 CYS A N 1
ATOM 1160 C CA . CYS A 1 143 ? 25.149 -5.182 -67.452 1.00 66.19 143 CYS A CA 1
ATOM 1161 C C . CYS A 1 143 ? 23.695 -5.565 -67.113 1.00 66.19 143 CYS A C 1
ATOM 1163 O O . CYS A 1 143 ? 23.208 -5.274 -66.026 1.00 66.19 143 CYS A O 1
ATOM 1165 N N . HIS A 1 144 ? 22.991 -6.243 -68.029 1.00 66.25 144 HIS A N 1
ATOM 1166 C CA . HIS A 1 144 ? 21.615 -6.743 -67.820 1.00 66.25 144 HIS A CA 1
ATOM 1167 C C . HIS A 1 144 ? 21.561 -7.983 -66.905 1.00 66.25 144 HIS A C 1
ATOM 1169 O O . HIS A 1 144 ? 20.668 -8.822 -67.021 1.00 66.25 144 HIS A O 1
ATOM 1175 N N . VAL A 1 145 ? 22.545 -8.144 -66.021 1.00 68.25 145 VAL A N 1
ATOM 1176 C CA . VAL A 1 145 ? 22.557 -9.249 -65.071 1.00 68.25 145 VAL A CA 1
ATOM 1177 C C . VAL A 1 145 ? 21.721 -8.817 -63.879 1.00 68.25 145 VAL A C 1
ATOM 1179 O O . VAL A 1 145 ? 22.021 -7.808 -63.245 1.00 68.25 145 VAL A O 1
ATOM 1182 N N . ASP A 1 146 ? 20.649 -9.562 -63.612 1.00 70.38 146 ASP A N 1
ATOM 1183 C CA . ASP A 1 146 ? 19.763 -9.293 -62.486 1.00 70.38 146 ASP A CA 1
ATOM 1184 C C . ASP A 1 146 ? 20.600 -9.261 -61.201 1.00 70.38 146 ASP A C 1
ATOM 1186 O O . ASP A 1 146 ? 21.291 -10.226 -60.866 1.00 70.38 146 ASP A O 1
ATOM 1190 N N . GLU A 1 147 ? 20.582 -8.134 -60.491 1.00 66.19 147 GLU A N 1
ATOM 1191 C CA . GLU A 1 147 ? 21.394 -7.922 -59.289 1.00 66.19 147 GLU A CA 1
ATOM 1192 C C . GLU A 1 147 ? 21.094 -8.974 -58.201 1.00 66.19 147 GLU A C 1
ATOM 1194 O O . GLU A 1 147 ? 21.927 -9.243 -57.330 1.00 66.19 147 GLU A O 1
ATOM 1199 N N . LYS A 1 148 ? 19.910 -9.592 -58.296 1.00 70.12 148 LYS A N 1
ATOM 1200 C CA . LYS A 1 148 ? 19.382 -10.652 -57.431 1.00 70.12 148 LYS A CA 1
ATOM 1201 C C . LYS A 1 148 ? 19.734 -12.067 -57.891 1.00 70.12 148 LYS A C 1
ATOM 1203 O O . LYS A 1 148 ? 19.246 -13.043 -57.317 1.00 70.12 148 LYS A O 1
ATOM 1208 N N . ALA A 1 149 ? 20.545 -12.222 -58.936 1.00 81.62 149 ALA A N 1
ATOM 1209 C CA . ALA A 1 149 ? 21.048 -13.532 -59.319 1.00 81.62 149 ALA A CA 1
ATOM 1210 C C . ALA A 1 149 ? 21.755 -14.175 -58.112 1.00 81.62 149 ALA A C 1
ATOM 1212 O O . ALA A 1 149 ? 22.613 -13.556 -57.477 1.00 81.62 149 ALA A O 1
ATOM 1213 N N . LYS A 1 150 ? 21.391 -15.424 -57.788 1.00 83.00 150 LYS A N 1
ATOM 1214 C CA . LYS A 1 150 ? 21.848 -16.117 -56.567 1.00 83.00 150 LYS A CA 1
ATOM 1215 C C . LYS A 1 150 ? 23.369 -16.112 -56.410 1.00 83.00 150 LYS A C 1
ATOM 1217 O O . LYS A 1 150 ? 23.858 -15.942 -55.297 1.00 83.00 150 LYS A O 1
ATOM 1222 N N . ASP A 1 151 ? 24.100 -16.256 -57.511 1.00 84.06 151 ASP A N 1
ATOM 1223 C CA . ASP A 1 151 ? 25.564 -16.289 -57.504 1.00 84.06 151 ASP A CA 1
ATOM 1224 C C . ASP A 1 151 ? 26.170 -14.931 -57.121 1.00 84.06 151 ASP A C 1
ATOM 1226 O O . ASP A 1 151 ? 27.143 -14.874 -56.368 1.00 84.06 151 ASP A O 1
ATOM 1230 N N . ILE A 1 152 ? 25.553 -13.827 -57.560 1.00 84.50 152 ILE A N 1
ATOM 1231 C CA . ILE A 1 152 ? 25.968 -12.462 -57.210 1.00 84.50 152 ILE A CA 1
ATOM 1232 C C . ILE A 1 152 ? 25.637 -12.167 -55.749 1.00 84.50 152 ILE A C 1
ATOM 1234 O O . ILE A 1 152 ? 26.477 -11.634 -55.025 1.00 84.50 152 ILE A O 1
ATOM 1238 N N . GLU A 1 153 ? 24.445 -12.540 -55.280 1.00 86.38 153 GLU A N 1
ATOM 1239 C CA . GLU A 1 153 ? 24.084 -12.384 -53.868 1.00 86.38 153 GLU A CA 1
ATOM 1240 C C . GLU A 1 153 ? 24.997 -13.200 -52.951 1.00 86.38 153 GLU A C 1
ATOM 1242 O O . GLU A 1 153 ? 25.428 -12.711 -51.903 1.00 86.38 153 GLU A O 1
ATOM 1247 N N . HIS A 1 154 ? 25.315 -14.434 -53.344 1.00 89.62 154 HIS A N 1
ATOM 1248 C CA . HIS A 1 154 ? 26.240 -15.286 -52.613 1.00 89.62 154 HIS A CA 1
ATOM 1249 C C . HIS A 1 154 ? 27.635 -14.655 -52.561 1.00 89.62 154 HIS A C 1
ATOM 1251 O O . HIS A 1 154 ? 28.190 -14.493 -51.475 1.00 89.62 154 HIS A O 1
ATOM 1257 N N . ALA A 1 155 ? 28.170 -14.205 -53.700 1.00 90.06 155 ALA A N 1
ATOM 1258 C CA . ALA A 1 155 ? 29.460 -13.521 -53.756 1.00 90.06 155 ALA A CA 1
ATOM 1259 C C . ALA A 1 155 ? 29.485 -12.243 -52.897 1.00 90.06 155 ALA A C 1
ATOM 1261 O O . ALA A 1 155 ? 30.451 -12.014 -52.167 1.00 90.06 155 ALA A O 1
ATOM 1262 N N . LYS A 1 156 ? 28.407 -11.443 -52.908 1.00 89.62 156 LYS A N 1
ATOM 1263 C CA . LYS A 1 156 ? 28.254 -10.258 -52.044 1.00 89.62 156 LYS A CA 1
ATOM 1264 C C . LYS A 1 156 ? 28.280 -10.632 -50.559 1.00 89.62 156 LYS A C 1
ATOM 1266 O O . LYS A 1 156 ? 29.019 -10.013 -49.798 1.00 89.62 156 LYS A O 1
ATOM 1271 N N . LYS A 1 157 ? 27.525 -11.654 -50.140 1.00 90.56 157 LYS A N 1
ATOM 1272 C CA . LYS A 1 157 ? 27.497 -12.125 -48.740 1.00 90.56 157 LYS A CA 1
ATOM 1273 C C . LYS A 1 157 ? 28.859 -12.642 -48.285 1.00 90.56 157 LYS A C 1
ATOM 1275 O O . LYS A 1 157 ? 29.324 -12.262 -47.214 1.00 90.56 157 LYS A O 1
ATOM 1280 N N . VAL A 1 158 ? 29.524 -13.450 -49.110 1.00 94.12 158 VAL A N 1
ATOM 1281 C CA . VAL A 1 158 ? 30.876 -13.952 -48.818 1.00 94.12 158 VAL A CA 1
ATOM 1282 C C . VAL A 1 158 ? 31.868 -12.791 -48.717 1.00 94.12 158 VAL A C 1
ATOM 1284 O O . VAL A 1 158 ? 32.643 -12.726 -47.767 1.00 94.12 158 VAL A O 1
ATOM 1287 N N . SER A 1 159 ? 31.806 -11.822 -49.635 1.00 92.75 159 SER A N 1
ATOM 1288 C CA . SER A 1 159 ? 32.642 -10.617 -49.584 1.00 92.75 159 SER A CA 1
ATOM 1289 C C . SER A 1 159 ? 32.429 -9.816 -48.292 1.00 92.75 159 SER A C 1
ATOM 1291 O O . SER A 1 159 ? 33.400 -9.398 -47.659 1.00 92.75 159 SER A O 1
ATOM 1293 N N . GLN A 1 160 ? 31.177 -9.659 -47.851 1.00 92.25 160 GLN A N 1
ATOM 1294 C CA . GLN A 1 160 ? 30.853 -8.992 -46.588 1.00 92.25 160 GLN A CA 1
ATOM 1295 C C . GLN A 1 160 ? 31.400 -9.748 -45.371 1.00 92.25 160 GLN A C 1
ATOM 1297 O O . GLN A 1 160 ? 31.957 -9.122 -44.474 1.00 92.25 160 GLN A O 1
ATOM 1302 N N . GLN A 1 161 ? 31.295 -11.080 -45.357 1.00 89.62 161 GLN A N 1
ATOM 1303 C CA . GLN A 1 161 ? 31.810 -11.924 -44.271 1.00 89.62 161 GLN A CA 1
ATOM 1304 C C . GLN A 1 161 ? 33.341 -11.895 -44.169 1.00 89.62 161 GLN A C 1
ATOM 1306 O O . GLN A 1 161 ? 33.884 -11.914 -43.068 1.00 89.62 161 GLN A O 1
ATOM 1311 N N . VAL A 1 162 ? 34.042 -11.829 -45.304 1.00 94.06 162 VAL A N 1
ATOM 1312 C CA . VAL A 1 162 ? 35.515 -11.786 -45.353 1.00 94.06 162 VAL A CA 1
ATOM 1313 C C . VAL A 1 162 ? 36.061 -10.382 -45.050 1.00 94.06 162 VAL A C 1
ATOM 1315 O O . VAL A 1 162 ? 37.227 -10.225 -44.681 1.00 94.06 162 VAL A O 1
ATOM 1318 N N . SER A 1 163 ? 35.238 -9.339 -45.174 1.00 95.12 163 SER A N 1
ATOM 1319 C CA . SER A 1 163 ? 35.665 -7.959 -44.950 1.00 95.12 163 SER A CA 1
ATOM 1320 C C . SER A 1 163 ? 36.064 -7.702 -43.494 1.00 95.12 163 SER A C 1
ATOM 1322 O O . SER A 1 163 ? 35.234 -7.633 -42.586 1.00 95.12 163 SER A O 1
ATOM 1324 N N . LYS A 1 164 ? 37.358 -7.442 -43.279 1.00 94.19 164 LYS A N 1
ATOM 1325 C CA . LYS A 1 164 ? 37.924 -7.089 -41.966 1.00 94.19 164 LYS A CA 1
ATOM 1326 C C . LYS A 1 164 ? 37.292 -5.831 -41.358 1.00 94.19 164 LYS A C 1
ATOM 1328 O O . LYS A 1 164 ? 37.198 -5.722 -40.137 1.00 94.19 164 LYS A O 1
ATOM 1333 N N . VAL A 1 165 ? 36.872 -4.880 -42.195 1.00 95.44 165 VAL A N 1
ATOM 1334 C CA . VAL A 1 165 ? 36.238 -3.628 -41.748 1.00 95.44 165 VAL A CA 1
ATOM 1335 C C . VAL A 1 165 ? 34.861 -3.913 -41.157 1.00 95.44 165 VAL A C 1
ATOM 1337 O O . VAL A 1 165 ? 34.590 -3.491 -40.037 1.00 95.44 165 VAL A O 1
ATOM 1340 N N . LEU A 1 166 ? 34.034 -4.688 -41.869 1.00 93.56 166 LEU A N 1
ATOM 1341 C CA . LEU A 1 166 ? 32.705 -5.079 -41.392 1.00 93.56 166 LEU A CA 1
ATOM 1342 C C . LEU A 1 166 ? 32.794 -5.975 -40.156 1.00 93.56 166 LEU A C 1
ATOM 1344 O O . LEU A 1 166 ? 32.022 -5.795 -39.222 1.00 93.56 166 LEU A O 1
ATOM 1348 N N . TYR A 1 167 ? 33.780 -6.876 -40.107 1.00 89.50 167 TYR A N 1
ATOM 1349 C CA . TYR A 1 167 ? 34.060 -7.670 -38.912 1.00 89.50 167 TYR A CA 1
ATOM 1350 C C . TYR A 1 167 ? 34.345 -6.783 -37.693 1.00 89.50 167 TYR A C 1
ATOM 1352 O O . TYR A 1 167 ? 33.750 -6.974 -36.634 1.00 89.50 167 TYR A O 1
ATOM 1360 N N . LYS A 1 168 ? 35.223 -5.782 -37.848 1.00 93.62 168 LYS A N 1
ATOM 1361 C CA . LYS A 1 168 ? 35.554 -4.854 -36.763 1.00 93.62 168 LYS A CA 1
ATOM 1362 C C . LYS A 1 168 ? 34.336 -4.035 -36.340 1.00 93.62 168 LYS A C 1
ATOM 1364 O O . LYS A 1 168 ? 34.098 -3.909 -35.150 1.00 93.62 168 LYS A O 1
ATOM 1369 N N . GLN A 1 169 ? 33.564 -3.513 -37.290 1.00 93.06 169 GLN A N 1
ATOM 1370 C CA . GLN A 1 169 ? 32.350 -2.759 -36.986 1.00 93.06 169 GLN A CA 1
ATOM 1371 C C . GLN A 1 169 ? 31.340 -3.611 -36.207 1.00 93.06 169 GLN A C 1
ATOM 1373 O O . GLN A 1 169 ? 30.893 -3.204 -35.144 1.00 93.06 169 GLN A O 1
ATOM 1378 N N . ASN A 1 170 ? 31.063 -4.831 -36.673 1.00 89.56 170 ASN A N 1
ATOM 1379 C CA . ASN A 1 170 ? 30.143 -5.736 -35.991 1.00 89.56 170 ASN A CA 1
ATOM 1380 C C . ASN A 1 170 ? 30.638 -6.124 -34.585 1.00 89.56 170 ASN A C 1
ATOM 1382 O O . ASN A 1 170 ? 29.830 -6.282 -33.674 1.00 89.56 170 ASN A O 1
ATOM 1386 N N . TRP A 1 171 ? 31.954 -6.256 -34.382 1.00 88.81 171 TRP A N 1
ATOM 1387 C CA . TRP A 1 171 ? 32.548 -6.434 -33.053 1.00 88.81 171 TRP A CA 1
ATOM 1388 C C . TRP A 1 171 ? 32.317 -5.218 -32.146 1.00 88.81 171 TRP A C 1
ATOM 1390 O O . TRP A 1 171 ? 31.844 -5.383 -31.027 1.00 88.81 171 TRP A O 1
ATOM 1400 N N . GLU A 1 172 ? 32.609 -4.005 -32.621 1.00 91.06 172 GLU A N 1
ATOM 1401 C CA . GLU A 1 172 ? 32.377 -2.771 -31.856 1.00 91.06 172 GLU A CA 1
ATOM 1402 C C . GLU A 1 172 ? 30.895 -2.593 -31.502 1.00 91.06 172 GLU A C 1
ATOM 1404 O O . GLU A 1 172 ? 30.580 -2.185 -30.389 1.00 91.06 172 GLU A O 1
ATOM 1409 N N . ASP A 1 173 ? 29.991 -2.969 -32.407 1.00 88.88 173 ASP A N 1
ATOM 1410 C CA . ASP A 1 173 ? 28.551 -2.906 -32.168 1.00 88.88 173 ASP A CA 1
ATOM 1411 C C . ASP A 1 173 ? 28.091 -3.944 -31.133 1.00 88.88 173 ASP A C 1
ATOM 1413 O O . ASP A 1 173 ? 27.134 -3.702 -30.401 1.00 88.88 173 ASP A O 1
ATOM 1417 N N . THR A 1 174 ? 28.722 -5.122 -31.074 1.00 84.94 174 THR A N 1
ATOM 1418 C CA . THR A 1 174 ? 28.275 -6.246 -30.230 1.00 84.94 174 THR A CA 1
ATOM 1419 C C . THR A 1 174 ? 28.992 -6.363 -28.892 1.00 84.94 174 THR A C 1
ATOM 1421 O O . THR A 1 174 ? 28.413 -6.945 -27.979 1.00 84.94 174 THR A O 1
ATOM 1424 N N . LYS A 1 175 ? 30.192 -5.796 -28.730 1.00 84.50 175 LYS A N 1
ATOM 1425 C CA . LYS A 1 175 ? 30.993 -5.916 -27.497 1.00 84.50 175 LYS A CA 1
ATOM 1426 C C . LYS A 1 175 ? 30.265 -5.410 -26.243 1.00 84.50 175 LYS A C 1
ATOM 1428 O O . LYS A 1 175 ? 30.448 -5.971 -25.169 1.00 84.50 175 LYS A O 1
ATOM 1433 N N . ASP A 1 176 ? 29.424 -4.384 -26.391 1.00 80.31 176 ASP A N 1
ATOM 1434 C CA . ASP A 1 176 ? 28.698 -3.759 -25.279 1.00 80.31 176 ASP A CA 1
ATOM 1435 C C . ASP A 1 176 ? 27.320 -4.410 -25.050 1.00 80.31 176 ASP A C 1
ATOM 1437 O O . ASP A 1 176 ? 26.632 -4.115 -24.071 1.00 80.31 176 ASP A O 1
ATOM 1441 N N . LYS A 1 177 ? 26.895 -5.323 -25.937 1.00 79.56 177 LYS A N 1
ATOM 1442 C CA . LYS A 1 177 ? 25.633 -6.053 -25.790 1.00 79.56 177 LYS A CA 1
ATOM 1443 C C . LYS A 1 177 ? 25.848 -7.222 -24.834 1.00 79.56 177 LYS A C 1
ATOM 1445 O O . LYS A 1 177 ? 26.453 -8.230 -25.189 1.00 79.56 177 LYS A O 1
ATOM 1450 N N . TYR A 1 178 ? 25.310 -7.104 -23.624 1.00 67.81 178 TYR A N 1
ATOM 1451 C CA . TYR A 1 178 ? 25.260 -8.213 -22.675 1.00 67.81 178 TYR A CA 1
ATOM 1452 C C . TYR A 1 178 ? 24.393 -9.347 -23.249 1.00 67.81 178 TYR A C 1
ATOM 1454 O O . TYR A 1 178 ? 23.179 -9.212 -23.378 1.00 67.81 178 TYR A O 1
ATOM 1462 N N . LEU A 1 179 ? 25.031 -10.462 -23.614 1.00 71.38 179 LEU A N 1
ATOM 1463 C CA . LEU A 1 179 ? 24.391 -11.652 -24.197 1.00 71.38 179 LEU A CA 1
ATOM 1464 C C . LEU A 1 179 ? 23.860 -12.633 -23.143 1.00 71.38 179 LEU A C 1
ATOM 1466 O O . LEU A 1 179 ? 23.384 -13.713 -23.498 1.00 71.38 179 LEU A O 1
ATOM 1470 N N . LEU A 1 180 ? 23.958 -12.296 -21.854 1.00 77.06 180 LEU A N 1
ATOM 1471 C CA . LEU A 1 180 ? 23.415 -13.154 -20.810 1.00 77.06 180 LEU A CA 1
ATOM 1472 C C . LEU A 1 180 ? 21.882 -13.079 -20.851 1.00 77.06 180 LEU A C 1
ATOM 1474 O O . LEU A 1 180 ? 21.330 -11.982 -20.733 1.00 77.06 180 LEU A O 1
ATOM 1478 N N . PRO A 1 181 ? 21.181 -14.213 -21.024 1.00 81.81 181 PRO A N 1
ATOM 1479 C CA . PRO A 1 181 ? 19.730 -14.215 -20.966 1.00 81.81 181 PRO A CA 1
ATOM 1480 C C . PRO A 1 181 ? 19.262 -13.735 -19.583 1.00 81.81 181 PRO A C 1
ATOM 1482 O O . PRO A 1 181 ? 19.932 -14.009 -18.584 1.00 81.81 181 PRO A O 1
ATOM 1485 N N . PRO A 1 182 ? 18.106 -13.054 -19.491 1.00 77.19 182 PRO A N 1
ATOM 1486 C CA . PRO A 1 182 ? 17.571 -12.577 -18.213 1.00 77.19 182 PRO A CA 1
ATOM 1487 C C . PRO A 1 182 ? 17.294 -13.723 -17.223 1.00 77.19 182 PRO A C 1
ATOM 1489 O O . PRO A 1 182 ? 17.331 -13.519 -16.013 1.00 77.19 182 PRO A O 1
ATOM 1492 N N . ASP A 1 183 ? 17.096 -14.938 -17.736 1.00 83.50 183 ASP A N 1
ATOM 1493 C CA . ASP A 1 183 ? 16.874 -16.154 -16.949 1.00 83.50 183 ASP A CA 1
ATOM 1494 C C . ASP A 1 183 ? 18.178 -16.872 -16.561 1.00 83.50 183 ASP A C 1
ATOM 1496 O O . ASP A 1 183 ? 18.142 -17.978 -16.015 1.00 83.50 183 ASP A O 1
ATOM 1500 N N . ALA A 1 184 ? 19.346 -16.283 -16.850 1.00 88.75 184 ALA A N 1
ATOM 1501 C CA . ALA A 1 184 ? 20.620 -16.847 -16.430 1.00 88.75 184 ALA A CA 1
ATOM 1502 C C . ALA A 1 184 ? 20.619 -17.024 -14.897 1.00 88.75 184 ALA A C 1
ATOM 1504 O O . ALA A 1 184 ? 20.350 -16.065 -14.166 1.00 88.75 184 ALA A O 1
ATOM 1505 N N . PRO A 1 185 ? 20.934 -18.227 -14.380 1.00 89.81 185 PRO A N 1
ATOM 1506 C CA . PRO A 1 185 ? 20.796 -18.534 -12.956 1.00 89.81 185 PRO A CA 1
ATOM 1507 C C . PRO A 1 185 ? 21.647 -17.617 -12.071 1.00 89.81 185 PRO A C 1
ATOM 1509 O O . PRO A 1 185 ? 21.231 -17.278 -10.967 1.00 89.81 185 PRO A O 1
ATOM 1512 N N . GLU A 1 186 ? 22.795 -17.162 -12.576 1.00 87.62 186 GLU A N 1
ATOM 1513 C CA . GLU A 1 186 ? 23.668 -16.197 -11.906 1.00 87.62 186 GLU A CA 1
ATOM 1514 C C . GLU A 1 186 ? 22.988 -14.833 -11.719 1.00 87.62 186 GLU A C 1
ATOM 1516 O O . GLU A 1 186 ? 23.026 -14.273 -10.624 1.00 87.62 186 GLU A O 1
ATOM 1521 N N . LEU A 1 187 ? 22.293 -14.329 -12.745 1.00 89.50 187 LEU A N 1
ATOM 1522 C CA . LEU A 1 187 ? 21.564 -13.063 -12.665 1.00 89.50 187 LEU A CA 1
ATOM 1523 C C . LEU A 1 187 ? 20.387 -13.178 -11.691 1.00 89.50 187 LEU A C 1
ATOM 1525 O O . LEU A 1 187 ? 20.202 -12.319 -10.832 1.00 89.50 187 LEU A O 1
ATOM 1529 N N . VAL A 1 188 ? 19.630 -14.275 -11.766 1.00 91.94 188 VAL A N 1
ATOM 1530 C CA . VAL A 1 188 ? 18.521 -14.548 -10.839 1.00 91.94 188 VAL A CA 1
ATOM 1531 C C . VAL A 1 188 ? 19.024 -14.640 -9.397 1.00 91.94 188 VAL A C 1
ATOM 1533 O O . VAL A 1 188 ? 18.393 -14.106 -8.482 1.00 91.94 188 VAL A O 1
ATOM 1536 N N . GLN A 1 189 ? 20.162 -15.300 -9.172 1.00 93.38 189 GLN A N 1
ATOM 1537 C CA . GLN A 1 189 ? 20.778 -15.396 -7.852 1.00 93.38 189 GLN A CA 1
ATOM 1538 C C . GLN A 1 189 ? 21.272 -14.033 -7.358 1.00 93.38 189 GLN A C 1
ATOM 1540 O O . GLN A 1 189 ? 21.021 -13.688 -6.205 1.00 93.38 189 GLN A O 1
ATOM 1545 N N . ALA A 1 190 ? 21.904 -13.234 -8.219 1.00 92.75 190 ALA A N 1
ATOM 1546 C CA . ALA A 1 190 ? 22.320 -11.876 -7.891 1.00 92.75 190 ALA A CA 1
ATOM 1547 C C . ALA A 1 190 ? 21.119 -11.012 -7.483 1.00 92.75 190 ALA A C 1
ATOM 1549 O O . ALA A 1 190 ? 21.149 -10.396 -6.422 1.00 92.75 190 ALA A O 1
ATOM 1550 N N . VAL A 1 191 ? 20.021 -11.046 -8.245 1.00 92.38 191 VAL A N 1
ATOM 1551 C CA . VAL A 1 191 ? 18.786 -10.313 -7.920 1.00 92.38 191 VAL A CA 1
ATOM 1552 C C . VAL A 1 191 ? 18.221 -10.753 -6.567 1.00 92.38 191 VAL A C 1
ATOM 1554 O O . VAL A 1 191 ? 17.950 -9.910 -5.711 1.00 92.38 191 VAL A O 1
ATOM 1557 N N . LYS A 1 192 ? 18.109 -12.062 -6.316 1.00 93.94 192 LYS A N 1
ATOM 1558 C CA . LYS A 1 192 ? 17.642 -12.582 -5.018 1.00 93.94 192 LYS A CA 1
ATOM 1559 C C . LYS A 1 192 ? 18.535 -12.133 -3.863 1.00 93.94 192 LYS A C 1
ATOM 1561 O O . LYS A 1 192 ? 18.023 -11.677 -2.845 1.00 93.94 192 LYS A O 1
ATOM 1566 N N . ASN A 1 193 ? 19.852 -12.201 -4.035 1.00 94.94 193 ASN A N 1
ATOM 1567 C CA . ASN A 1 193 ? 20.804 -11.753 -3.024 1.00 94.94 193 ASN A CA 1
ATOM 1568 C C . ASN A 1 193 ? 20.665 -10.245 -2.773 1.00 94.94 193 ASN A C 1
ATOM 1570 O O . ASN A 1 193 ? 20.605 -9.823 -1.624 1.00 94.94 193 ASN A O 1
ATOM 1574 N N . THR A 1 194 ? 20.542 -9.424 -3.822 1.00 94.00 194 THR A N 1
ATOM 1575 C CA . THR A 1 194 ? 20.336 -7.975 -3.661 1.00 94.00 194 THR A CA 1
ATOM 1576 C C . THR A 1 194 ? 19.040 -7.650 -2.927 1.00 94.00 194 THR A C 1
ATOM 1578 O O . THR A 1 194 ? 19.032 -6.743 -2.099 1.00 94.00 194 THR A O 1
ATOM 1581 N N . ALA A 1 195 ? 17.968 -8.413 -3.165 1.00 93.75 195 ALA A N 1
ATOM 1582 C CA . ALA A 1 195 ? 16.720 -8.270 -2.428 1.00 93.75 195 ALA A CA 1
ATOM 1583 C C . ALA A 1 195 ? 16.904 -8.636 -0.946 1.00 93.75 195 ALA A C 1
ATOM 1585 O O . ALA A 1 195 ? 16.505 -7.863 -0.081 1.00 93.75 195 ALA A O 1
ATOM 1586 N N . MET A 1 196 ? 17.588 -9.747 -0.648 1.00 91.81 196 MET A N 1
ATOM 1587 C CA . MET A 1 196 ? 17.881 -10.171 0.729 1.00 91.81 196 MET A CA 1
ATOM 1588 C C . MET A 1 196 ? 18.751 -9.167 1.499 1.00 91.81 196 MET A C 1
ATOM 1590 O O . MET A 1 196 ? 18.535 -8.956 2.688 1.00 91.81 196 MET A O 1
ATOM 1594 N N . PHE A 1 197 ? 19.721 -8.530 0.839 1.00 93.38 197 PHE A N 1
ATOM 1595 C CA . PHE A 1 197 ? 20.589 -7.519 1.460 1.00 93.38 197 PHE A CA 1
ATOM 1596 C C . PHE A 1 197 ? 20.009 -6.097 1.418 1.00 93.38 197 PHE A C 1
ATOM 1598 O O . PHE A 1 197 ? 20.620 -5.161 1.940 1.00 93.38 197 PHE A O 1
ATOM 1605 N N . SER A 1 198 ? 18.839 -5.901 0.806 1.00 95.69 198 SER A N 1
ATOM 1606 C CA . SER A 1 198 ? 18.217 -4.585 0.702 1.00 95.69 198 SER A CA 1
ATOM 1607 C C . SER A 1 198 ? 17.702 -4.126 2.061 1.00 95.69 198 SER A C 1
ATOM 1609 O O . SER A 1 198 ? 16.717 -4.645 2.586 1.00 95.69 198 SER A O 1
ATOM 1611 N N . LYS A 1 199 ? 18.324 -3.074 2.606 1.00 95.56 199 LYS A N 1
ATOM 1612 C CA . LYS A 1 199 ? 17.885 -2.443 3.858 1.00 95.56 199 LYS A CA 1
ATOM 1613 C C . LYS A 1 199 ? 16.425 -1.990 3.795 1.00 95.56 199 LYS A C 1
ATOM 1615 O O . LYS A 1 199 ? 15.737 -2.085 4.800 1.00 95.56 199 LYS A O 1
ATOM 1620 N N . LYS A 1 200 ? 15.966 -1.510 2.632 1.00 95.38 200 LYS A N 1
ATOM 1621 C CA . LYS A 1 200 ? 14.587 -1.042 2.437 1.00 95.38 200 LYS A CA 1
ATOM 1622 C C . LYS A 1 200 ? 13.581 -2.181 2.626 1.00 95.38 200 LYS A C 1
ATOM 1624 O O . LYS A 1 200 ? 12.662 -2.036 3.423 1.00 95.38 200 LYS A O 1
ATOM 1629 N N . LEU A 1 201 ? 13.785 -3.302 1.928 1.00 94.19 201 LEU A N 1
ATOM 1630 C CA . LEU A 1 201 ? 12.898 -4.467 2.041 1.00 94.19 201 LEU A CA 1
ATOM 1631 C C . LEU A 1 201 ? 12.919 -5.018 3.468 1.00 94.19 201 LEU A C 1
ATOM 1633 O O . LEU A 1 201 ? 11.871 -5.240 4.056 1.00 94.19 201 LEU A O 1
ATOM 1637 N N . TYR A 1 202 ? 14.107 -5.100 4.072 1.00 93.06 202 TYR A N 1
ATOM 1638 C CA . TYR A 1 202 ? 14.243 -5.492 5.472 1.00 93.06 202 TYR A CA 1
ATOM 1639 C C . TYR A 1 202 ? 13.445 -4.588 6.426 1.00 93.06 202 TYR A C 1
ATOM 1641 O O . TYR A 1 202 ? 12.802 -5.080 7.350 1.00 93.06 202 TYR A O 1
ATOM 1649 N N . THR A 1 203 ? 13.480 -3.264 6.235 1.00 93.38 203 THR A N 1
ATOM 1650 C CA . THR A 1 203 ? 12.712 -2.341 7.084 1.00 93.38 203 THR A CA 1
ATOM 1651 C C . THR A 1 203 ? 11.208 -2.459 6.872 1.00 93.38 203 THR A C 1
ATOM 1653 O O . THR A 1 203 ? 10.476 -2.382 7.852 1.00 93.38 203 THR A O 1
ATOM 1656 N N . GLU A 1 204 ? 10.758 -2.676 5.634 1.00 93.81 204 GLU A N 1
ATOM 1657 C CA . GLU A 1 204 ? 9.340 -2.887 5.313 1.00 93.81 204 GLU A CA 1
ATOM 1658 C C . GLU A 1 204 ? 8.816 -4.177 5.964 1.00 93.81 204 GLU A C 1
ATOM 1660 O O . GLU A 1 204 ? 7.807 -4.139 6.669 1.00 93.81 204 GLU A O 1
ATOM 1665 N N . ASP A 1 205 ? 9.542 -5.290 5.818 1.00 92.19 205 ASP A N 1
ATOM 1666 C CA . ASP A 1 205 ? 9.196 -6.573 6.445 1.00 92.19 205 ASP A CA 1
ATOM 1667 C C . ASP A 1 205 ? 9.182 -6.458 7.980 1.00 92.19 205 ASP A C 1
ATOM 1669 O O . ASP A 1 205 ? 8.250 -6.904 8.648 1.00 92.19 205 ASP A O 1
ATOM 1673 N N . TRP A 1 206 ? 10.171 -5.772 8.561 1.00 91.69 206 TRP A N 1
ATOM 1674 C CA . TRP A 1 206 ? 10.242 -5.522 10.004 1.00 91.69 206 TRP A CA 1
ATOM 1675 C C . TRP A 1 206 ? 9.081 -4.666 10.529 1.00 91.69 206 TRP A C 1
ATOM 1677 O O . TRP A 1 206 ? 8.599 -4.875 11.643 1.00 91.69 206 TRP A O 1
ATOM 1687 N N . GLU A 1 207 ? 8.629 -3.677 9.761 1.00 90.62 207 GLU A N 1
ATOM 1688 C CA . GLU A 1 207 ? 7.459 -2.870 10.113 1.00 90.62 207 GLU A CA 1
ATOM 1689 C C . GLU A 1 207 ? 6.160 -3.675 10.017 1.00 90.62 207 GLU A C 1
ATOM 1691 O O . GLU A 1 207 ? 5.304 -3.547 10.899 1.00 90.62 207 GLU A O 1
ATOM 1696 N N . ALA A 1 208 ? 6.038 -4.553 9.018 1.00 89.50 208 ALA A N 1
ATOM 1697 C CA . ALA A 1 208 ? 4.919 -5.483 8.904 1.00 89.50 208 ALA A CA 1
ATOM 1698 C C . ALA A 1 208 ? 4.865 -6.455 10.096 1.00 89.50 208 ALA A C 1
ATOM 1700 O O . ALA A 1 208 ? 3.805 -6.635 10.703 1.00 89.50 208 ALA A O 1
ATOM 1701 N N . ASP A 1 209 ? 6.010 -7.005 10.504 1.00 86.50 209 ASP A N 1
ATOM 1702 C CA . ASP A 1 209 ? 6.107 -7.904 11.658 1.00 86.50 209 ASP A CA 1
ATOM 1703 C C . ASP A 1 209 ? 5.785 -7.195 12.978 1.00 86.50 209 ASP A C 1
ATOM 1705 O O . ASP A 1 209 ? 5.083 -7.742 13.833 1.00 86.50 209 ASP A O 1
ATOM 1709 N N . LYS A 1 210 ? 6.225 -5.941 13.147 1.00 83.81 210 LYS A N 1
ATOM 1710 C CA . LYS A 1 210 ? 5.817 -5.120 14.299 1.00 83.81 210 LYS A CA 1
ATOM 1711 C C . LYS A 1 210 ? 4.315 -4.884 14.336 1.00 83.81 210 LYS A C 1
ATOM 1713 O O . LYS A 1 210 ? 3.741 -4.886 15.421 1.00 83.81 210 LYS A O 1
ATOM 1718 N N . ALA A 1 211 ? 3.684 -4.659 13.186 1.00 78.56 211 ALA A N 1
ATOM 1719 C CA . ALA A 1 211 ? 2.238 -4.480 13.116 1.00 78.56 211 ALA A CA 1
ATOM 1720 C C . ALA A 1 211 ? 1.484 -5.767 13.493 1.00 78.56 211 ALA A C 1
ATOM 1722 O O . ALA A 1 211 ? 0.386 -5.699 14.044 1.00 78.56 211 ALA A O 1
ATOM 1723 N N . LEU A 1 212 ? 2.086 -6.934 13.244 1.00 75.12 212 LEU A N 1
ATOM 1724 C CA . LEU A 1 212 ? 1.537 -8.237 13.615 1.00 75.12 212 LEU A CA 1
ATOM 1725 C C . LEU A 1 212 ? 1.851 -8.643 15.068 1.00 75.12 212 LEU A C 1
ATOM 1727 O O . LEU A 1 212 ? 1.334 -9.653 15.554 1.00 75.12 212 LEU A O 1
ATOM 1731 N N . PHE A 1 213 ? 2.665 -7.869 15.792 1.00 72.69 213 PHE A N 1
ATOM 1732 C CA . PHE A 1 213 ? 2.938 -8.118 17.202 1.00 72.69 213 PHE A CA 1
ATOM 1733 C C . PHE A 1 213 ? 1.688 -7.844 18.046 1.00 72.69 213 PHE A C 1
ATOM 1735 O O . PHE A 1 213 ? 1.391 -6.713 18.434 1.00 72.69 213 PHE A O 1
ATOM 1742 N N . TYR A 1 214 ? 0.956 -8.907 18.370 1.00 67.50 214 TYR A N 1
ATOM 1743 C CA . TYR A 1 214 ? -0.106 -8.848 19.364 1.00 67.50 214 TYR A CA 1
ATOM 1744 C C . TYR A 1 214 ? 0.519 -8.868 20.763 1.00 67.50 214 TYR A C 1
ATOM 1746 O O . TYR A 1 214 ? 1.242 -9.816 21.093 1.00 67.50 214 TYR A O 1
ATOM 1754 N N . PRO A 1 215 ? 0.232 -7.876 21.628 1.00 75.62 215 PRO A N 1
ATOM 1755 C CA . PRO A 1 215 ? 0.538 -7.990 23.047 1.00 75.62 215 PRO A CA 1
ATOM 1756 C C . PRO A 1 215 ? -0.025 -9.315 23.566 1.00 75.62 215 PRO A C 1
ATOM 1758 O O . PRO A 1 215 ? -1.126 -9.693 23.174 1.00 75.62 215 PRO A O 1
ATOM 1761 N N . TYR A 1 216 ? 0.678 -10.005 24.470 1.00 70.75 216 TYR A N 1
ATOM 1762 C CA . TYR A 1 216 ? 0.228 -11.304 25.001 1.00 70.75 216 TYR A CA 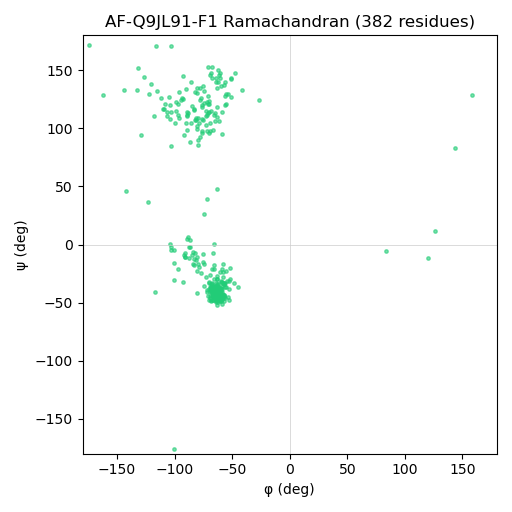1
ATOM 1763 C C . TYR A 1 216 ? -1.244 -11.283 25.461 1.00 70.75 216 TYR A C 1
ATOM 1765 O O . TYR A 1 216 ? -1.961 -12.257 25.262 1.00 70.75 216 TYR A O 1
ATOM 1773 N N . ASN A 1 217 ? -1.708 -10.136 25.976 1.00 72.81 217 ASN A N 1
ATOM 1774 C CA . ASN A 1 217 ? -3.084 -9.880 26.414 1.00 72.81 217 ASN A CA 1
ATOM 1775 C C . ASN A 1 217 ? -4.155 -9.890 25.297 1.00 72.81 217 ASN A C 1
ATOM 1777 O O . ASN A 1 217 ? -5.325 -10.086 25.607 1.00 72.81 217 ASN A O 1
ATOM 1781 N N . ASP A 1 218 ? -3.789 -9.701 24.026 1.00 76.44 218 ASP A N 1
ATOM 1782 C CA . ASP A 1 218 ? -4.676 -9.799 22.849 1.00 76.44 218 ASP A CA 1
ATOM 1783 C C . ASP A 1 218 ? -4.149 -10.836 21.842 1.00 76.44 218 ASP A C 1
ATOM 1785 O O . ASP A 1 218 ? -4.240 -10.692 20.621 1.00 76.44 218 ASP A O 1
ATOM 1789 N N . SER A 1 219 ? -3.574 -11.918 22.371 1.00 85.12 219 SER A N 1
ATOM 1790 C CA . SER A 1 219 ? -3.262 -13.097 21.574 1.00 85.12 219 SER A CA 1
ATOM 1791 C C . SER A 1 219 ? -4.531 -13.620 20.871 1.00 85.12 219 SER A C 1
ATOM 1793 O O . SER A 1 219 ? -5.598 -13.697 21.496 1.00 85.12 219 SER A O 1
ATOM 1795 N N . PRO A 1 220 ? -4.437 -14.067 19.604 1.00 85.69 220 PRO A N 1
ATOM 1796 C CA . PRO A 1 220 ? -5.541 -14.724 18.904 1.00 85.69 220 PRO A CA 1
ATOM 1797 C C . PRO A 1 220 ? -6.159 -15.899 19.680 1.00 85.69 220 PRO A C 1
ATOM 1799 O O . PRO A 1 220 ? -7.354 -16.166 19.541 1.00 85.69 220 PRO A O 1
ATOM 1802 N N . GLU A 1 221 ? -5.371 -16.586 20.513 1.00 86.56 221 GLU A N 1
ATOM 1803 C CA . GLU A 1 221 ? -5.855 -17.652 21.399 1.00 86.56 221 GLU A CA 1
ATOM 1804 C C . GLU A 1 221 ? -6.739 -17.101 22.525 1.00 86.56 221 GLU A C 1
ATOM 1806 O O . GLU A 1 221 ? -7.843 -17.599 22.744 1.00 86.56 221 GLU A O 1
ATOM 1811 N N . LEU A 1 222 ? -6.319 -16.022 23.198 1.00 89.19 222 LEU A N 1
ATOM 1812 C CA . LEU A 1 222 ? -7.128 -15.382 24.244 1.00 89.19 222 LEU A CA 1
ATOM 1813 C C . LEU A 1 222 ? -8.443 -14.845 23.683 1.00 89.19 222 LEU A C 1
ATOM 1815 O O . LEU A 1 222 ? -9.488 -14.966 24.322 1.00 89.19 222 LEU A O 1
ATOM 1819 N N . ARG A 1 223 ? -8.419 -14.320 22.455 1.00 88.75 223 ARG A N 1
ATOM 1820 C CA . ARG A 1 223 ? -9.625 -13.872 21.754 1.00 88.75 223 ARG A CA 1
ATOM 1821 C C . ARG A 1 223 ? -10.582 -15.029 21.475 1.00 88.75 223 ARG A C 1
ATOM 1823 O O . ARG A 1 223 ? -11.782 -14.889 21.715 1.00 88.75 223 ARG A O 1
ATOM 1830 N N . ARG A 1 224 ? -10.062 -16.178 21.026 1.00 92.12 224 ARG A N 1
ATOM 1831 C CA . ARG A 1 224 ? -10.851 -17.409 20.850 1.00 92.12 224 ARG A CA 1
ATOM 1832 C C . ARG A 1 224 ? -11.473 -17.871 22.167 1.00 92.12 224 ARG A C 1
ATOM 1834 O O . ARG A 1 224 ? -12.672 -18.139 22.206 1.00 92.12 224 ARG A O 1
ATOM 1841 N N . VAL A 1 225 ? -10.700 -17.896 23.253 1.00 93.62 225 VAL A N 1
ATOM 1842 C CA . VAL A 1 225 ? -11.196 -18.278 24.586 1.00 93.62 225 VAL A CA 1
ATOM 1843 C C . VAL A 1 225 ? -12.274 -17.311 25.078 1.00 93.62 225 VAL A C 1
ATOM 1845 O O . VAL A 1 225 ? -13.325 -17.759 25.529 1.00 93.62 225 VAL A O 1
ATOM 1848 N N . ALA A 1 226 ? -12.073 -16.000 24.944 1.00 91.75 226 ALA A N 1
ATOM 1849 C CA . ALA A 1 226 ? -13.053 -14.996 25.356 1.00 91.75 226 ALA A CA 1
ATOM 1850 C C . ALA A 1 226 ? -14.369 -15.106 24.566 1.00 91.75 226 ALA A C 1
ATOM 1852 O O . ALA A 1 226 ? -15.454 -14.989 25.138 1.00 91.75 226 ALA A O 1
ATOM 1853 N N . GLN A 1 227 ? -14.296 -15.373 23.257 1.00 93.38 227 GLN A N 1
ATOM 1854 C CA . GLN A 1 227 ? -15.478 -15.628 22.429 1.00 93.38 227 GLN A CA 1
ATOM 1855 C C . GLN A 1 227 ? -16.213 -16.898 22.866 1.00 93.38 227 GLN A C 1
ATOM 1857 O O . GLN A 1 227 ? -17.435 -16.866 23.017 1.00 93.38 227 GLN A O 1
ATOM 1862 N N . ALA A 1 228 ? -15.481 -17.982 23.131 1.00 94.06 228 ALA A N 1
ATOM 1863 C CA . ALA A 1 228 ? -16.057 -19.223 23.640 1.00 94.06 228 ALA A CA 1
ATOM 1864 C C . ALA A 1 228 ? -16.719 -19.017 25.012 1.00 94.06 228 ALA A C 1
ATOM 1866 O O . ALA A 1 228 ? -17.859 -19.427 25.209 1.00 94.06 228 ALA A O 1
ATOM 1867 N N . GLN A 1 229 ? -16.062 -18.308 25.935 1.00 94.44 229 GLN A N 1
ATOM 1868 C CA . GLN A 1 229 ? -16.628 -17.954 27.240 1.00 94.44 229 GLN A CA 1
ATOM 1869 C C . GLN A 1 229 ? -17.889 -17.101 27.105 1.00 94.44 229 GLN A C 1
ATOM 1871 O O . GLN A 1 229 ? -18.874 -17.351 27.793 1.00 94.44 229 GLN A O 1
ATOM 1876 N N . LYS A 1 230 ? -17.895 -16.116 26.200 1.00 91.88 230 LYS A N 1
ATOM 1877 C CA . LYS A 1 230 ? -19.074 -15.285 25.933 1.00 91.88 230 LYS A CA 1
ATOM 1878 C C . LYS A 1 230 ? -20.239 -16.117 25.398 1.00 91.88 230 LYS A C 1
ATOM 1880 O O . LYS A 1 230 ? -21.362 -15.927 25.861 1.00 91.88 230 LYS A O 1
ATOM 1885 N N . ALA A 1 231 ? -19.974 -17.041 24.474 1.00 89.19 231 ALA A N 1
ATOM 1886 C CA . ALA A 1 231 ? -20.977 -17.953 23.925 1.00 89.19 231 ALA A CA 1
ATOM 1887 C C . ALA A 1 231 ? -21.526 -18.926 24.982 1.00 89.19 231 ALA A C 1
ATOM 1889 O O . ALA A 1 231 ? -22.718 -19.213 24.986 1.00 89.19 231 ALA A O 1
ATOM 1890 N N . LEU A 1 232 ? -20.672 -19.390 25.898 1.00 92.75 232 LEU A N 1
ATOM 1891 C CA . LEU A 1 232 ? -21.041 -20.300 26.985 1.00 92.75 232 LEU A CA 1
ATOM 1892 C C . LEU A 1 232 ? -21.680 -19.575 28.182 1.00 92.75 232 LEU A C 1
ATOM 1894 O O . LEU A 1 232 ? -22.237 -20.214 29.069 1.00 92.75 232 LEU A O 1
ATOM 1898 N N . SER A 1 233 ? -21.594 -18.242 28.239 1.00 94.25 233 SER A N 1
ATOM 1899 C CA . SER A 1 233 ? -22.087 -17.481 29.383 1.00 94.25 233 SER A CA 1
ATOM 1900 C C . SER A 1 233 ? -23.616 -17.481 29.468 1.00 94.25 233 SER A C 1
ATOM 1902 O O . SER A 1 233 ? -24.327 -16.954 28.609 1.00 94.25 233 SER A O 1
ATOM 1904 N N . ASP A 1 234 ? -24.119 -17.982 30.595 1.00 90.44 234 ASP A N 1
ATOM 1905 C CA . ASP A 1 234 ? -25.538 -17.966 30.965 1.00 90.44 234 ASP A CA 1
ATOM 1906 C C . ASP A 1 234 ? -26.152 -16.562 30.924 1.00 90.44 234 ASP A C 1
ATOM 1908 O O . ASP A 1 234 ? -27.335 -16.398 30.633 1.00 90.44 234 ASP A O 1
ATOM 1912 N N . IL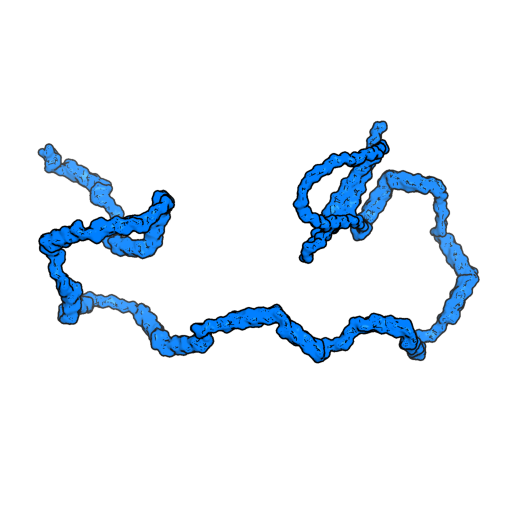E A 1 235 ? -25.347 -15.537 31.216 1.00 87.56 235 ILE A N 1
ATOM 1913 C CA . ILE A 1 235 ? -25.768 -14.133 31.189 1.00 87.56 235 ILE A CA 1
ATOM 1914 C C . ILE A 1 235 ? -26.120 -13.717 29.759 1.00 87.56 235 ILE A C 1
ATOM 1916 O O . ILE A 1 235 ? -27.162 -13.100 29.552 1.00 87.56 235 ILE A O 1
ATOM 1920 N N . ALA A 1 236 ? -25.292 -14.070 28.768 1.00 86.44 236 ALA A N 1
ATOM 1921 C CA . ALA A 1 236 ? -25.583 -13.772 27.369 1.00 86.44 236 ALA A CA 1
ATOM 1922 C C . ALA A 1 236 ? -26.814 -14.545 26.875 1.00 86.44 236 ALA A C 1
ATOM 1924 O O . ALA A 1 236 ? -27.646 -13.964 26.182 1.00 86.44 236 ALA A O 1
ATOM 1925 N N . TYR A 1 237 ? -26.968 -15.807 27.290 1.00 85.44 237 TYR A N 1
ATOM 1926 C CA . TYR A 1 237 ? -28.139 -16.627 26.963 1.00 85.44 237 TYR A CA 1
ATOM 1927 C C . TYR A 1 237 ? -29.441 -16.058 27.555 1.00 85.44 237 TYR A C 1
ATOM 1929 O O . TYR A 1 237 ? -30.445 -15.923 26.858 1.00 85.44 237 TYR A O 1
ATOM 1937 N N . LYS A 1 238 ? -29.427 -15.657 28.832 1.00 90.44 238 LYS A N 1
ATOM 1938 C CA . LYS A 1 238 ? -30.611 -15.138 29.544 1.00 90.44 238 LYS A CA 1
ATOM 1939 C C . LYS A 1 238 ? -30.906 -13.668 29.253 1.00 90.44 238 LYS A C 1
ATOM 1941 O O . LYS A 1 238 ? -31.986 -13.200 29.604 1.00 90.44 238 LYS A O 1
ATOM 1946 N N . LYS A 1 239 ? -29.995 -12.949 28.590 1.00 89.75 239 LYS A N 1
ATOM 1947 C CA . LYS A 1 239 ? -30.156 -11.528 28.261 1.00 89.75 239 LYS A CA 1
ATOM 1948 C C . LYS A 1 239 ? -31.463 -11.252 27.508 1.00 89.75 239 LYS A C 1
ATOM 1950 O O . LYS A 1 239 ? -32.205 -10.353 27.896 1.00 89.75 239 LYS A O 1
ATOM 1955 N N . GLY A 1 240 ? -31.792 -12.073 26.509 1.00 85.56 240 GLY A N 1
ATOM 1956 C CA . GLY A 1 240 ? -33.042 -11.933 25.753 1.00 85.56 240 GLY A CA 1
ATOM 1957 C C . GLY A 1 240 ? -34.293 -12.144 26.615 1.00 85.56 240 GLY A C 1
ATOM 1958 O O . GLY A 1 240 ? -35.254 -11.388 26.502 1.00 85.56 240 GLY A O 1
ATOM 1959 N N . LEU A 1 241 ? -34.259 -13.108 27.543 1.00 86.31 241 LEU A N 1
ATOM 1960 C CA . LEU A 1 241 ? -35.355 -13.342 28.488 1.00 86.31 241 LEU A CA 1
ATOM 1961 C C . LEU A 1 241 ? -35.538 -12.148 29.434 1.00 86.31 241 LEU A C 1
ATOM 1963 O O . LEU A 1 241 ? -36.662 -11.711 29.664 1.00 86.31 241 LEU A O 1
ATOM 1967 N N . THR A 1 242 ? -34.441 -11.589 29.956 1.00 85.94 242 THR A N 1
ATOM 1968 C CA . THR A 1 242 ? -34.511 -10.396 30.809 1.00 85.94 242 THR A CA 1
ATOM 1969 C C . THR A 1 242 ? -35.035 -9.181 30.052 1.00 85.94 242 THR A C 1
ATOM 1971 O O . THR A 1 242 ? -35.861 -8.454 30.591 1.00 85.94 242 THR A O 1
ATOM 1974 N N . GLU A 1 243 ? -34.628 -8.983 28.796 1.00 87.12 243 GLU A N 1
ATOM 1975 C CA . GLU A 1 243 ? -35.135 -7.895 27.953 1.00 87.12 243 GLU A CA 1
ATOM 1976 C C . GLU A 1 243 ? -36.648 -8.031 27.727 1.00 87.12 243 GLU A C 1
ATOM 1978 O O . GLU A 1 243 ? -37.390 -7.073 27.948 1.00 87.12 243 GLU A O 1
ATOM 1983 N N . GLN A 1 244 ? -37.136 -9.233 27.412 1.00 82.31 244 GLN A N 1
ATOM 1984 C CA . GLN A 1 244 ? -38.575 -9.498 27.301 1.00 82.31 244 GLN A CA 1
ATOM 1985 C C . GLN A 1 244 ? -39.318 -9.269 28.622 1.00 82.31 244 GLN A C 1
ATOM 1987 O O . GLN A 1 244 ? -40.396 -8.679 28.635 1.00 82.31 244 GLN A O 1
ATOM 1992 N N . GLN A 1 245 ? -38.731 -9.673 29.750 1.00 82.69 245 GLN A N 1
ATOM 1993 C CA . GLN A 1 245 ? -39.332 -9.453 31.062 1.00 82.69 245 GLN A CA 1
ATOM 1994 C C . GLN A 1 245 ? -39.382 -7.967 31.442 1.00 82.69 245 GLN A C 1
ATOM 1996 O O . GLN A 1 245 ? -40.339 -7.539 32.079 1.00 82.69 245 GLN A O 1
ATOM 2001 N N . THR A 1 246 ? -38.405 -7.159 31.016 1.00 78.50 246 THR A N 1
ATOM 2002 C CA . THR A 1 246 ? -38.436 -5.699 31.219 1.00 78.50 246 THR A CA 1
ATOM 2003 C C . THR A 1 246 ? -39.448 -4.982 30.328 1.00 78.50 246 THR A C 1
ATOM 2005 O O . THR A 1 246 ? -39.959 -3.936 30.716 1.00 78.50 246 THR A O 1
ATOM 2008 N N . GLN A 1 247 ? -39.763 -5.535 29.154 1.00 80.38 247 GLN A N 1
ATOM 2009 C CA . GLN A 1 247 ? -40.804 -5.001 28.269 1.00 80.38 247 GLN A CA 1
ATOM 2010 C C . GLN A 1 247 ? -42.221 -5.303 28.777 1.00 80.38 247 GLN A C 1
ATOM 2012 O O . GLN A 1 247 ? -43.181 -4.660 28.348 1.00 80.38 247 GLN A O 1
ATOM 2017 N N . PHE A 1 248 ? -42.371 -6.252 29.706 1.00 80.12 248 PHE A N 1
ATOM 2018 C CA . PHE A 1 248 ? -43.651 -6.525 30.342 1.00 80.12 248 PHE A CA 1
ATOM 2019 C C . PHE A 1 248 ? -44.046 -5.358 31.255 1.00 80.12 248 PHE A C 1
ATOM 2021 O O . PHE A 1 248 ? -43.529 -5.189 32.358 1.00 80.12 248 PHE A O 1
ATOM 2028 N N . THR A 1 249 ? -44.996 -4.545 30.796 1.00 78.38 249 THR A N 1
ATOM 2029 C CA . THR A 1 249 ? -45.615 -3.511 31.629 1.00 78.38 249 THR A CA 1
ATOM 2030 C C . THR A 1 249 ? -46.681 -4.175 32.492 1.00 78.38 249 THR A C 1
ATOM 2032 O O . THR A 1 249 ? -47.781 -4.461 32.022 1.00 78.38 249 THR A O 1
ATOM 2035 N N . SER A 1 250 ? -46.355 -4.458 33.753 1.00 76.88 250 SER A N 1
ATOM 2036 C CA . SER A 1 250 ? -47.341 -4.957 34.713 1.00 76.88 250 SER A CA 1
ATOM 2037 C C . SER A 1 250 ? -48.437 -3.916 34.939 1.00 76.88 250 SER A C 1
ATOM 2039 O O . SER A 1 250 ? -48.135 -2.739 35.146 1.00 76.88 250 SER A O 1
ATOM 2041 N N . LEU A 1 251 ? -49.696 -4.354 34.934 1.00 81.44 251 LEU A N 1
ATOM 2042 C CA . LEU A 1 251 ? -50.821 -3.495 35.288 1.00 81.44 251 LEU A CA 1
ATOM 2043 C C . LEU A 1 251 ? -50.707 -3.072 36.763 1.00 81.44 251 LEU A C 1
ATOM 2045 O O . LEU A 1 251 ? -50.276 -3.886 37.585 1.00 81.44 251 LEU A O 1
ATOM 2049 N N . PRO A 1 252 ? -51.078 -1.826 37.111 1.00 83.94 252 PRO A N 1
ATOM 2050 C CA . PRO A 1 252 ? -51.131 -1.403 38.503 1.00 83.94 252 PRO A CA 1
ATOM 2051 C C . PRO A 1 252 ? -52.117 -2.286 39.275 1.00 83.94 252 PRO A C 1
ATOM 2053 O O . PRO A 1 252 ? -53.199 -2.606 38.775 1.00 83.94 252 PRO A O 1
ATOM 2056 N N . ASP A 1 253 ? -51.724 -2.697 40.481 1.00 87.38 253 ASP A N 1
ATOM 2057 C CA . ASP A 1 253 ? -52.576 -3.516 41.336 1.00 87.38 253 ASP A CA 1
ATOM 2058 C C . ASP A 1 253 ? -53.875 -2.759 41.667 1.00 87.38 253 ASP A C 1
ATOM 2060 O O . ASP A 1 253 ? -53.848 -1.546 41.896 1.00 87.38 253 ASP A O 1
ATOM 2064 N N . PRO A 1 254 ? -55.025 -3.448 41.745 1.00 91.69 254 PRO A N 1
ATOM 2065 C CA . PRO A 1 254 ? -56.240 -2.816 42.229 1.00 91.69 254 PRO A CA 1
ATOM 2066 C C . PRO A 1 254 ? -56.059 -2.372 43.695 1.00 91.69 254 PRO A C 1
ATOM 2068 O O . PRO A 1 254 ? -55.342 -3.027 44.461 1.00 91.69 254 PRO A O 1
ATOM 2071 N N . PRO A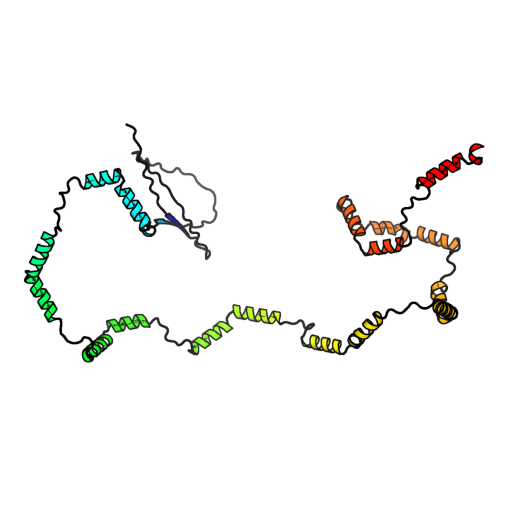 1 255 ? -56.741 -1.297 44.130 1.00 92.12 255 PRO A N 1
ATOM 2072 C CA . PRO A 1 255 ? -56.542 -0.695 45.453 1.00 92.12 255 PRO A CA 1
ATOM 2073 C C . PRO A 1 255 ? -56.780 -1.671 46.618 1.00 92.12 255 PRO A C 1
ATOM 2075 O O . PRO A 1 255 ? -56.149 -1.553 47.667 1.00 92.12 255 PRO A O 1
ATOM 2078 N N . GLU A 1 256 ? -57.639 -2.674 46.431 1.00 92.81 256 GLU A N 1
ATOM 2079 C CA . GLU A 1 256 ? -57.880 -3.738 47.411 1.00 92.81 256 GLU A CA 1
ATOM 2080 C C . GLU A 1 256 ? -56.653 -4.640 47.618 1.00 92.81 256 GLU A C 1
ATOM 2082 O O . GLU A 1 256 ? -56.304 -4.978 48.750 1.00 92.81 256 GLU A O 1
ATOM 2087 N N . VAL A 1 257 ? -55.934 -4.968 46.542 1.00 93.12 257 VAL A N 1
ATOM 2088 C CA . VAL A 1 257 ? -54.703 -5.769 46.602 1.00 93.12 257 VAL A CA 1
ATOM 2089 C C . VAL A 1 257 ? -53.566 -4.957 47.214 1.00 93.12 257 VAL A C 1
ATOM 2091 O O . VAL A 1 257 ? -52.804 -5.483 48.026 1.00 93.12 257 VAL A O 1
ATOM 2094 N N . GLU A 1 258 ? -53.463 -3.664 46.898 1.00 92.38 258 GLU A N 1
ATOM 2095 C CA . GLU A 1 258 ? -52.506 -2.781 47.570 1.00 92.38 258 GLU A CA 1
ATOM 2096 C C . GLU A 1 258 ? -52.773 -2.685 49.076 1.00 92.38 258 GLU A C 1
ATOM 2098 O O . GLU A 1 258 ? -51.839 -2.742 49.884 1.00 92.38 258 GLU A O 1
ATOM 2103 N N . PHE A 1 259 ? -54.044 -2.556 49.467 1.00 93.44 259 PHE A N 1
ATOM 2104 C CA . PHE A 1 259 ? -54.445 -2.534 50.868 1.00 93.44 259 PHE A CA 1
ATOM 2105 C C . PHE A 1 259 ? -54.101 -3.854 51.561 1.00 93.44 259 PHE A C 1
ATOM 2107 O O . PHE A 1 259 ? -53.444 -3.844 52.603 1.00 93.44 259 PHE A O 1
ATOM 2114 N N . ALA A 1 260 ? -54.439 -4.990 50.945 1.00 93.69 260 ALA A N 1
ATOM 2115 C CA . ALA A 1 260 ? -54.086 -6.308 51.455 1.00 93.69 260 ALA A CA 1
ATOM 2116 C C . ALA A 1 260 ? -52.570 -6.450 51.651 1.00 93.69 260 ALA A C 1
ATOM 2118 O O . ALA A 1 260 ? -52.148 -6.866 52.731 1.00 93.69 260 ALA A O 1
ATOM 2119 N N . LYS A 1 261 ? -51.748 -6.025 50.676 1.00 93.25 261 LYS A N 1
ATOM 2120 C CA . LYS A 1 261 ? -50.273 -6.005 50.767 1.00 93.25 261 LYS A CA 1
ATOM 2121 C C . LYS A 1 261 ? -49.775 -5.140 51.928 1.00 93.25 261 LYS A C 1
ATOM 2123 O O . LYS A 1 261 ? -48.875 -5.552 52.661 1.00 93.25 261 LYS A O 1
ATOM 2128 N N . LYS A 1 262 ? -50.353 -3.950 52.133 1.00 92.19 262 LYS A N 1
ATOM 2129 C CA . LYS A 1 262 ? -50.014 -3.073 53.271 1.00 92.19 262 LYS A CA 1
ATOM 2130 C C . LYS A 1 262 ? -50.315 -3.751 54.605 1.00 92.19 262 LYS A C 1
ATOM 2132 O O . LYS A 1 262 ? -49.443 -3.771 55.472 1.00 92.19 262 LYS A O 1
ATOM 2137 N N . VAL A 1 263 ? -51.494 -4.357 54.742 1.00 94.69 263 VAL A N 1
ATOM 2138 C CA . VAL A 1 263 ? -51.876 -5.111 55.943 1.00 94.69 263 VAL A CA 1
ATOM 2139 C C . VAL A 1 263 ? -50.943 -6.307 56.154 1.00 94.69 263 VAL A C 1
ATOM 2141 O O . VAL A 1 263 ? -50.443 -6.502 57.259 1.00 94.69 263 VAL A O 1
ATOM 2144 N N . THR A 1 264 ? -50.611 -7.064 55.101 1.00 94.56 264 THR A N 1
ATOM 2145 C CA . THR A 1 264 ? -49.675 -8.200 55.222 1.00 94.56 264 THR A CA 1
ATOM 2146 C C . THR A 1 264 ? -48.293 -7.747 55.677 1.00 94.56 264 THR A C 1
ATOM 2148 O O . THR A 1 264 ? -47.684 -8.380 56.539 1.00 94.56 264 THR A O 1
ATOM 2151 N N . ASN A 1 265 ? -47.801 -6.632 55.138 1.00 91.88 265 ASN A N 1
ATOM 2152 C CA . ASN A 1 265 ? -46.514 -6.063 55.525 1.00 91.88 265 ASN A CA 1
ATOM 2153 C C . ASN A 1 265 ? -46.509 -5.566 56.977 1.00 91.88 265 ASN A C 1
ATOM 2155 O O . ASN A 1 265 ? -45.510 -5.758 57.665 1.00 91.88 265 ASN A O 1
ATOM 2159 N N . GLN A 1 266 ? -47.610 -4.977 57.455 1.00 89.12 266 GLN A N 1
ATOM 2160 C CA . GLN A 1 266 ? -47.763 -4.551 58.853 1.00 89.12 266 GLN A CA 1
ATOM 2161 C C . GLN A 1 266 ? -47.807 -5.737 59.823 1.00 89.12 266 GLN A C 1
ATOM 2163 O O . GLN A 1 266 ? -47.225 -5.674 60.902 1.00 89.12 266 GLN A O 1
ATOM 2168 N N . VAL A 1 267 ? -48.463 -6.831 59.431 1.00 93.06 267 VAL A N 1
ATOM 2169 C CA . VAL A 1 267 ? -48.562 -8.054 60.245 1.00 93.06 267 VAL A CA 1
ATOM 2170 C C . VAL A 1 267 ? -47.262 -8.874 60.203 1.00 93.06 267 VAL A C 1
ATOM 2172 O O . VAL A 1 267 ? -46.966 -9.635 61.128 1.00 93.06 267 VAL A O 1
ATOM 2175 N N . SER A 1 268 ? -46.450 -8.723 59.153 1.00 95.00 268 SER A N 1
ATOM 2176 C CA . SER A 1 268 ? -45.204 -9.471 58.990 1.00 95.00 268 SER A CA 1
ATOM 2177 C C . SER A 1 268 ? -44.168 -9.109 60.056 1.00 95.00 268 SER A C 1
ATOM 2179 O O . SER A 1 268 ? -43.547 -8.045 60.036 1.00 95.00 268 SER A O 1
ATOM 2181 N N . LYS A 1 269 ? -43.895 -10.064 60.953 1.00 93.75 269 LYS A N 1
ATOM 2182 C CA . LYS A 1 269 ? -42.883 -9.932 62.016 1.00 93.75 269 LYS A CA 1
ATOM 2183 C C . LYS A 1 269 ? -41.481 -9.621 61.484 1.00 93.75 269 LYS A C 1
ATOM 2185 O O . LYS A 1 269 ? -40.736 -8.903 62.143 1.00 93.75 269 LYS A O 1
ATOM 2190 N N . GLN A 1 270 ? -41.119 -10.146 60.310 1.00 92.88 270 GLN A N 1
ATOM 2191 C CA . GLN A 1 270 ? -39.813 -9.882 59.693 1.00 92.88 270 GLN A CA 1
ATOM 2192 C C . GLN A 1 270 ? -39.695 -8.414 59.284 1.00 92.88 270 GLN A C 1
ATOM 2194 O O . GLN A 1 270 ? -38.733 -7.746 59.649 1.00 92.88 270 GLN A O 1
ATOM 2199 N N . LYS A 1 271 ? -40.724 -7.885 58.610 1.00 92.25 271 LYS A N 1
ATOM 2200 C CA . LYS A 1 271 ? -40.771 -6.473 58.218 1.00 92.25 271 LYS A CA 1
ATOM 2201 C C . LYS A 1 271 ? -40.837 -5.548 59.425 1.00 92.25 271 LYS A C 1
ATOM 2203 O O . LYS A 1 271 ? -40.126 -4.551 59.445 1.00 92.25 271 LYS A O 1
ATOM 2208 N N . TYR A 1 272 ? -41.601 -5.915 60.453 1.00 88.38 272 TYR A N 1
ATOM 2209 C CA . TYR A 1 272 ? -41.610 -5.202 61.730 1.00 88.38 272 TYR A CA 1
ATOM 2210 C C . TYR A 1 272 ? -40.215 -5.147 62.367 1.00 88.38 272 TYR A C 1
ATOM 2212 O O . TYR A 1 272 ? -39.776 -4.085 62.797 1.00 88.38 272 TYR A O 1
ATOM 2220 N N . LYS A 1 273 ? -39.485 -6.270 62.392 1.00 90.56 273 LYS A N 1
ATOM 2221 C CA . LYS A 1 273 ? -38.130 -6.324 62.948 1.00 90.56 273 LYS A CA 1
ATOM 2222 C C . LYS A 1 273 ? -37.148 -5.490 62.123 1.00 90.56 273 LYS A C 1
ATOM 2224 O O . LYS A 1 273 ? -36.404 -4.716 62.707 1.00 90.56 273 LYS A O 1
ATOM 2229 N N . GLU A 1 274 ? -37.178 -5.591 60.795 1.00 90.56 274 GLU A N 1
ATOM 2230 C CA . GLU A 1 274 ? -36.372 -4.745 59.901 1.00 90.56 274 GLU A CA 1
ATOM 2231 C C . GLU A 1 274 ? -36.649 -3.249 60.124 1.00 90.56 274 GLU A C 1
ATOM 2233 O O . GLU A 1 274 ? -35.715 -2.448 60.187 1.00 90.56 274 GLU A O 1
ATOM 2238 N N . ASP A 1 275 ? -37.924 -2.863 60.248 1.00 86.50 275 ASP A N 1
ATOM 2239 C CA . ASP A 1 275 ? -38.315 -1.467 60.458 1.00 86.50 275 ASP A CA 1
ATOM 2240 C C . ASP A 1 275 ? -37.901 -0.973 61.848 1.00 86.50 275 ASP A C 1
ATOM 2242 O O . ASP A 1 275 ? -37.354 0.122 61.981 1.00 86.50 275 ASP A O 1
ATOM 2246 N N . TYR A 1 276 ? -38.057 -1.815 62.873 1.00 84.75 276 TYR A N 1
ATOM 2247 C CA . TYR A 1 276 ? -37.544 -1.563 64.215 1.00 84.75 276 TYR A CA 1
ATOM 2248 C C . TYR A 1 276 ? -36.023 -1.385 64.201 1.00 84.75 276 TYR A C 1
ATOM 2250 O O . TYR A 1 276 ? -35.523 -0.428 64.781 1.00 84.75 276 TYR A O 1
ATOM 2258 N N . GLU A 1 277 ? -35.274 -2.239 63.501 1.00 86.50 277 GLU A N 1
ATOM 2259 C CA . GLU A 1 277 ? -33.816 -2.125 63.416 1.00 86.50 277 GLU A CA 1
ATOM 2260 C C . GLU A 1 277 ? -33.345 -0.858 62.697 1.00 86.50 277 GLU A C 1
ATOM 2262 O O . GLU A 1 277 ? -32.340 -0.275 63.093 1.00 86.50 277 GLU A O 1
ATOM 2267 N N . LYS A 1 278 ? -34.071 -0.406 61.671 1.00 83.06 278 LYS A N 1
ATOM 2268 C CA . LYS A 1 278 ? -33.715 0.803 60.913 1.00 83.06 278 LYS A CA 1
ATOM 2269 C C . LYS A 1 278 ? -34.131 2.097 61.603 1.00 83.06 278 LYS A C 1
ATOM 2271 O O . LYS A 1 278 ? -33.395 3.081 61.544 1.00 83.06 278 LYS A O 1
ATOM 2276 N N . LYS A 1 279 ? -35.333 2.131 62.183 1.00 77.38 279 LYS A N 1
ATOM 2277 C CA . LYS A 1 279 ? -35.946 3.369 62.686 1.00 77.38 279 LYS A CA 1
ATOM 2278 C C . LYS A 1 279 ? -35.824 3.546 64.192 1.00 77.38 279 LYS A C 1
ATOM 2280 O O . LYS A 1 279 ? -35.775 4.683 64.641 1.00 77.38 279 LYS A O 1
ATOM 2285 N N . VAL A 1 280 ? -35.788 2.460 64.962 1.00 71.75 280 VAL A N 1
ATOM 2286 C CA . VAL A 1 280 ? -35.935 2.509 66.428 1.00 71.75 280 VAL A CA 1
ATOM 2287 C C . VAL A 1 280 ? -34.676 2.017 67.144 1.00 71.75 280 VAL A C 1
ATOM 2289 O O . VAL A 1 280 ? -34.229 2.618 68.119 1.00 71.75 280 VAL A O 1
ATOM 2292 N N . LYS A 1 281 ? -34.045 0.947 66.658 1.00 69.25 281 LYS A N 1
ATOM 2293 C CA . LYS A 1 281 ? -32.842 0.371 67.262 1.00 69.25 281 LYS A CA 1
ATOM 2294 C C . LYS A 1 281 ? -31.673 1.340 67.098 1.00 69.25 281 LYS A C 1
ATOM 2296 O O . LYS A 1 281 ? -31.236 1.638 65.993 1.00 69.25 281 LYS A O 1
ATOM 2301 N N . GLY A 1 282 ? -31.178 1.846 68.224 1.00 64.31 282 GLY A N 1
ATOM 2302 C CA . GLY A 1 282 ? -30.089 2.826 68.271 1.00 64.31 282 GLY A CA 1
ATOM 2303 C C . GLY A 1 282 ? -30.527 4.283 68.088 1.00 64.31 282 GLY A C 1
ATOM 2304 O O . GLY A 1 282 ? -29.705 5.175 68.278 1.00 64.31 282 GLY A O 1
ATOM 2305 N N . LYS A 1 283 ? -31.807 4.546 67.790 1.00 61.72 283 LYS A N 1
ATOM 2306 C CA . LYS A 1 283 ? -32.383 5.895 67.794 1.00 61.72 283 LYS A CA 1
ATOM 2307 C C . LYS A 1 283 ? -33.210 6.089 69.061 1.00 61.72 283 LYS A C 1
ATOM 2309 O O . LYS A 1 283 ? -34.415 5.864 69.085 1.00 61.72 283 LYS A O 1
ATOM 2314 N N . TRP A 1 284 ? -32.533 6.473 70.140 1.00 53.69 284 TRP A N 1
ATOM 2315 C CA . TRP A 1 284 ? -33.206 7.093 71.282 1.00 53.69 284 TRP A CA 1
ATOM 2316 C C . TRP A 1 284 ? -33.738 8.467 70.848 1.00 53.69 284 TRP A C 1
ATOM 2318 O O . TRP A 1 284 ? -33.103 9.127 70.027 1.00 53.69 284 TRP A O 1
ATOM 2328 N N . SER A 1 285 ? -34.917 8.839 71.354 1.00 57.59 285 SER A N 1
ATOM 2329 C CA . SER A 1 285 ? -35.708 10.035 71.016 1.00 57.59 285 SER A CA 1
ATOM 2330 C C . SER A 1 285 ? -34.893 11.231 70.498 1.00 57.59 285 SER A C 1
ATOM 2332 O O . SER A 1 285 ? -34.001 11.730 71.180 1.00 57.59 285 SER A O 1
ATOM 2334 N N . GLU A 1 286 ? -35.257 11.715 69.308 1.00 55.38 286 GLU A N 1
ATOM 2335 C CA . GLU A 1 286 ? -34.589 12.783 68.542 1.00 55.38 286 GLU A CA 1
ATOM 2336 C C . GLU A 1 286 ? -34.617 14.179 69.184 1.00 55.38 286 GLU A C 1
ATOM 2338 O O . GLU A 1 286 ? -34.037 15.115 68.641 1.00 55.38 286 GLU A O 1
ATOM 2343 N N . THR A 1 287 ? -35.217 14.342 70.358 1.00 58.22 287 THR A N 1
ATOM 2344 C CA . THR A 1 287 ? -34.919 15.483 71.222 1.00 58.22 287 THR A CA 1
ATOM 2345 C C . THR A 1 287 ? -33.756 15.091 72.127 1.00 58.22 287 THR A C 1
ATOM 2347 O O . THR A 1 287 ? -34.003 14.423 73.138 1.00 58.22 287 THR A O 1
ATOM 2350 N N . PRO A 1 288 ? -32.492 15.466 71.819 1.00 57.12 288 PRO A N 1
ATOM 2351 C CA . PRO A 1 288 ? -31.476 15.461 72.858 1.00 57.12 288 PRO A CA 1
ATOM 2352 C C . PRO A 1 288 ? -32.063 16.241 74.032 1.00 57.12 288 PRO A C 1
ATOM 2354 O O . PRO A 1 288 ? -32.560 17.356 73.845 1.00 57.12 288 PRO A O 1
ATOM 2357 N N . CYS A 1 289 ? -32.072 15.647 75.228 1.00 66.38 289 CYS A N 1
ATOM 2358 C CA . CYS A 1 289 ? -32.380 16.428 76.416 1.00 66.38 289 CYS A CA 1
ATOM 2359 C C . CYS A 1 289 ? -31.477 17.668 76.393 1.00 66.38 289 CYS A C 1
ATOM 2361 O O . CYS A 1 289 ? -30.349 17.609 75.892 1.00 66.38 289 CYS A O 1
ATOM 2363 N N . PHE A 1 290 ? -32.002 18.805 76.849 1.00 70.88 290 PHE A N 1
ATOM 2364 C CA . PHE A 1 290 ? -31.344 20.110 76.735 1.00 70.88 290 PHE A CA 1
ATOM 2365 C C . PHE A 1 290 ? -29.852 20.060 77.118 1.00 70.88 290 PHE A C 1
ATOM 2367 O O . PHE A 1 290 ? -29.012 20.660 76.451 1.00 70.88 290 PHE A O 1
ATOM 2374 N N . GLU A 1 291 ? -29.512 19.246 78.118 1.00 69.44 291 GLU A N 1
ATOM 2375 C CA . GLU A 1 291 ? -28.151 18.967 78.587 1.00 69.44 291 GLU A CA 1
ATOM 2376 C C . GLU A 1 291 ? -27.240 18.284 77.551 1.00 69.44 291 GLU A C 1
ATOM 2378 O O . GLU A 1 291 ? -26.083 18.660 77.404 1.00 69.44 291 GLU A O 1
ATOM 2383 N N . ILE A 1 292 ? -27.732 17.313 76.778 1.00 75.69 292 ILE A N 1
ATOM 2384 C CA . ILE A 1 292 ? -26.937 16.648 75.732 1.00 75.69 292 ILE A CA 1
ATOM 2385 C C . ILE A 1 292 ? -26.758 17.572 74.522 1.00 75.69 292 ILE A C 1
ATOM 2387 O O . ILE A 1 292 ? -25.695 17.573 73.899 1.00 75.69 292 ILE A O 1
ATOM 2391 N N . ALA A 1 293 ? -27.772 18.373 74.185 1.00 72.81 293 ALA A N 1
ATOM 2392 C CA . ALA A 1 293 ? -27.669 19.361 73.111 1.00 72.81 293 ALA A CA 1
ATOM 2393 C C . ALA A 1 293 ? -26.640 20.447 73.454 1.00 72.81 293 ALA A C 1
ATOM 2395 O O . ALA A 1 293 ? -25.758 20.742 72.647 1.00 72.81 293 ALA A O 1
ATOM 2396 N N . THR A 1 294 ? -26.712 20.981 74.675 1.00 78.62 294 THR A N 1
ATOM 2397 C CA . THR A 1 294 ? -25.745 21.959 75.190 1.00 78.62 294 THR A CA 1
ATOM 2398 C C . THR A 1 294 ? -24.354 21.355 75.331 1.00 78.62 294 THR A C 1
ATOM 2400 O O . THR A 1 294 ? -23.393 21.988 74.912 1.00 78.62 294 THR A O 1
ATOM 2403 N N . ALA A 1 295 ? -24.215 20.117 75.815 1.00 82.06 295 ALA A N 1
ATOM 2404 C CA . ALA A 1 295 ? -22.923 19.437 75.879 1.00 82.06 295 ALA A CA 1
ATOM 2405 C C . ALA A 1 295 ? -22.295 19.232 74.493 1.00 82.06 295 ALA A C 1
ATOM 2407 O O . ALA A 1 295 ? -21.090 19.407 74.350 1.00 82.06 295 ALA A O 1
ATOM 2408 N N . ARG A 1 296 ? -23.089 18.915 73.460 1.00 81.44 296 ARG A N 1
ATOM 2409 C CA . ARG A 1 296 ? -22.595 18.816 72.075 1.00 81.44 296 ARG A CA 1
ATOM 2410 C C . ARG A 1 296 ? -22.184 20.168 71.511 1.00 81.44 296 ARG A C 1
ATOM 2412 O O . ARG A 1 296 ? -21.078 20.271 71.001 1.00 81.44 296 ARG A O 1
ATOM 2419 N N . MET A 1 297 ? -23.019 21.199 71.666 1.00 82.19 297 MET A N 1
ATOM 2420 C CA . MET A 1 297 ? -22.653 22.562 71.264 1.00 82.19 297 MET A CA 1
ATOM 2421 C C . MET A 1 297 ? -21.383 23.035 71.978 1.00 82.19 297 MET A C 1
ATOM 2423 O O . MET A 1 297 ? -20.488 23.576 71.342 1.00 82.19 297 MET A O 1
ATOM 2427 N N . ASN A 1 298 ? -21.258 22.773 73.280 1.00 87.06 298 ASN A N 1
ATOM 2428 C CA . ASN A 1 298 ? -20.063 23.107 74.050 1.00 87.06 298 ASN A CA 1
ATOM 2429 C C . ASN A 1 298 ? -18.848 22.285 73.610 1.00 87.06 298 ASN A C 1
ATOM 2431 O O . ASN A 1 298 ? -17.758 22.837 73.536 1.00 87.06 298 ASN A O 1
ATOM 2435 N N . ALA A 1 299 ? -19.015 21.000 73.288 1.00 87.56 299 ALA A N 1
ATOM 2436 C CA . ALA A 1 299 ? -17.941 20.157 72.771 1.00 87.56 299 ALA A CA 1
ATOM 2437 C C . ALA A 1 299 ? -17.455 20.625 71.393 1.00 87.56 299 ALA A C 1
ATOM 2439 O O . ALA A 1 299 ? -16.250 20.640 71.156 1.00 87.56 299 ALA A O 1
ATOM 2440 N N . ASP A 1 300 ? -18.364 21.050 70.513 1.00 86.50 300 ASP A N 1
ATOM 2441 C CA . ASP A 1 300 ? -18.016 21.644 69.222 1.00 86.50 300 ASP A CA 1
ATOM 2442 C C . ASP A 1 300 ? -17.312 22.998 69.413 1.00 86.50 300 ASP A C 1
ATOM 2444 O O . ASP A 1 300 ? -16.270 23.228 68.802 1.00 86.50 300 ASP A O 1
ATOM 2448 N N . ASN A 1 301 ? -17.808 23.843 70.326 1.00 86.62 301 ASN A N 1
ATOM 2449 C CA . ASN A 1 301 ? -17.205 25.139 70.659 1.00 86.62 301 ASN A CA 1
ATOM 2450 C C . ASN A 1 301 ? -15.811 25.009 71.305 1.00 86.62 301 ASN A C 1
ATOM 2452 O O . ASN A 1 301 ? -14.941 25.836 71.050 1.00 86.62 301 ASN A O 1
ATOM 2456 N N . LEU A 1 302 ? -15.583 23.986 72.140 1.00 86.50 302 LEU A N 1
ATOM 2457 C CA . LEU A 1 302 ? -14.278 23.706 72.763 1.00 86.50 302 LEU A CA 1
ATOM 2458 C C . LEU A 1 302 ? -13.334 22.907 71.855 1.00 86.50 302 LEU A C 1
ATOM 2460 O O . LEU A 1 302 ? -12.154 22.759 72.180 1.00 86.50 302 LEU A O 1
ATOM 2464 N N . SER A 1 303 ? -13.824 22.338 70.753 1.00 91.69 303 SER A N 1
ATOM 2465 C CA . SER A 1 303 ? -13.006 21.486 69.898 1.00 91.69 303 SER A CA 1
ATOM 2466 C C . SER A 1 303 ? -11.983 22.324 69.135 1.00 91.69 303 SER A C 1
ATOM 2468 O O . SER A 1 303 ? -12.321 23.049 68.202 1.00 91.69 303 SER A O 1
ATOM 2470 N N . SER A 1 304 ? -10.701 22.152 69.468 1.00 87.25 304 SER A N 1
ATOM 2471 C CA . SER A 1 304 ? -9.581 22.767 68.740 1.00 87.25 304 SER A CA 1
ATOM 2472 C C . SER A 1 304 ? -9.600 22.424 67.251 1.00 87.25 304 SER A C 1
ATOM 2474 O O . SER A 1 304 ? -9.325 23.278 66.415 1.00 87.25 304 SER A O 1
ATOM 2476 N N . ARG A 1 305 ? -10.005 21.194 66.912 1.00 87.69 305 ARG A N 1
ATOM 2477 C CA . ARG A 1 305 ? -10.171 20.740 65.529 1.00 87.69 305 ARG A CA 1
ATOM 2478 C C . ARG A 1 305 ? -11.246 21.537 64.793 1.00 87.69 305 ARG A C 1
ATOM 2480 O O . ARG A 1 305 ? -11.018 21.903 63.650 1.00 87.69 305 ARG A O 1
ATOM 2487 N N . LYS A 1 306 ? -12.405 21.784 65.418 1.00 86.25 306 LYS A N 1
ATOM 2488 C CA . LYS A 1 306 ? -13.471 22.608 64.820 1.00 86.25 306 LYS A CA 1
ATOM 2489 C C . LYS A 1 306 ? -13.063 24.074 64.725 1.00 86.25 306 LYS A C 1
ATOM 2491 O O . LYS A 1 306 ? -13.279 24.682 63.688 1.00 86.25 306 LYS A O 1
ATOM 2496 N N . TYR A 1 307 ? -12.396 24.596 65.751 1.00 85.69 307 TYR A N 1
ATOM 2497 C CA . TYR A 1 307 ? -11.834 25.947 65.748 1.00 85.69 307 TYR A CA 1
ATOM 2498 C C . TYR A 1 307 ? -10.814 26.165 64.615 1.00 85.69 307 TYR A C 1
ATOM 2500 O O . TYR A 1 307 ? -10.785 27.224 63.997 1.00 85.69 307 TYR A O 1
ATOM 2508 N N . GLN A 1 308 ? -9.996 25.154 64.314 1.00 88.69 308 GLN A N 1
ATOM 2509 C CA . GLN A 1 308 ? -8.989 25.206 63.251 1.00 88.69 308 GLN A CA 1
ATOM 2510 C C . GLN A 1 308 ? -9.531 24.798 61.875 1.00 88.69 308 GLN A C 1
ATOM 2512 O O . GLN A 1 308 ? -8.845 25.025 60.889 1.00 88.69 308 GLN A O 1
ATOM 2517 N N . GLU A 1 309 ? -10.735 24.225 61.777 1.00 88.38 309 GLU A N 1
ATOM 2518 C CA . GLU A 1 309 ? -11.290 23.664 60.534 1.00 88.38 309 GLU A CA 1
ATOM 2519 C C . GLU A 1 309 ? -11.345 24.713 59.414 1.00 88.38 309 GLU A C 1
ATOM 2521 O O . GLU A 1 309 ? -10.890 24.451 58.304 1.00 88.38 309 GLU A O 1
ATOM 2526 N N . ASP A 1 310 ? -11.807 25.928 59.714 1.00 83.62 310 ASP A N 1
ATOM 2527 C CA . ASP A 1 310 ? -11.871 27.018 58.734 1.00 83.62 310 ASP A CA 1
ATOM 2528 C C . ASP A 1 310 ? -10.482 27.519 58.318 1.00 83.62 310 ASP A C 1
ATOM 2530 O O . ASP A 1 310 ? -10.246 27.791 57.141 1.00 83.62 310 ASP A O 1
ATOM 2534 N N . PHE A 1 311 ? -9.542 27.601 59.265 1.00 86.00 311 PHE A N 1
ATOM 2535 C CA . PHE A 1 311 ? -8.157 27.979 58.985 1.00 86.00 311 PHE A CA 1
ATOM 2536 C C . PHE A 1 311 ? -7.456 26.925 58.122 1.00 86.00 311 PHE A C 1
ATOM 2538 O O . PHE A 1 311 ? -6.820 27.267 57.133 1.00 86.00 311 PHE A O 1
ATOM 2545 N N . GLU A 1 312 ? -7.615 25.645 58.450 1.00 84.50 312 GLU A N 1
ATOM 2546 C CA . GLU A 1 312 ? -7.080 24.512 57.693 1.00 84.50 312 GLU A CA 1
ATOM 2547 C C . GLU A 1 312 ? -7.695 24.431 56.286 1.00 84.50 312 GLU A C 1
ATOM 2549 O O . GLU A 1 312 ? -6.987 24.185 55.314 1.00 84.50 312 GLU A O 1
ATOM 2554 N N . ASN A 1 313 ? -8.990 24.727 56.142 1.00 82.06 313 ASN A N 1
ATOM 2555 C CA . ASN A 1 313 ? -9.652 24.802 54.837 1.00 82.06 313 ASN A CA 1
ATOM 2556 C C . ASN A 1 313 ? -9.193 26.005 53.995 1.00 82.06 313 ASN A C 1
ATOM 2558 O O . ASN A 1 313 ? -9.314 25.977 52.767 1.00 82.06 313 ASN A O 1
ATOM 2562 N N . MET A 1 314 ? -8.721 27.082 54.631 1.00 77.12 314 MET A N 1
ATOM 2563 C CA . MET A 1 314 ? -8.239 28.289 53.954 1.00 77.12 314 MET A CA 1
ATOM 2564 C C . MET A 1 314 ? -6.733 28.284 53.692 1.00 77.12 314 MET A C 1
ATOM 2566 O O . MET A 1 314 ? -6.312 28.828 52.676 1.00 77.12 314 MET A O 1
ATOM 2570 N N . LYS A 1 315 ? -5.910 27.667 54.547 1.00 80.19 315 LYS A N 1
ATOM 2571 C CA . LYS A 1 315 ? -4.442 27.725 54.430 1.00 80.19 315 LYS A CA 1
ATOM 2572 C C . LYS A 1 315 ? -3.917 27.086 53.138 1.00 80.19 315 LYS A C 1
ATOM 2574 O O . LYS A 1 315 ? -2.903 27.532 52.613 1.00 80.19 315 LYS A O 1
ATOM 2579 N N . ASP A 1 316 ? -4.629 26.083 52.619 1.00 67.75 316 ASP A N 1
ATOM 2580 C CA . ASP A 1 316 ? -4.281 25.383 51.377 1.00 67.75 316 ASP A CA 1
ATOM 2581 C C . ASP A 1 316 ? -4.878 26.072 50.131 1.00 67.75 316 ASP A C 1
ATOM 2583 O O . ASP A 1 316 ? -4.635 25.649 48.996 1.00 67.75 316 ASP A O 1
ATOM 2587 N N . GLN A 1 317 ? -5.646 27.156 50.306 1.00 70.06 317 GLN A N 1
ATOM 2588 C CA . GLN A 1 317 ? -6.123 27.980 49.197 1.00 70.06 317 GLN A CA 1
ATOM 2589 C C . GLN A 1 317 ? -4.985 28.885 48.724 1.00 70.06 317 GLN A C 1
ATOM 2591 O O . GLN A 1 317 ? -4.780 29.992 49.216 1.00 70.06 317 GLN A O 1
ATOM 2596 N N . ILE A 1 318 ? -4.228 28.411 47.736 1.00 64.38 318 ILE A N 1
ATOM 2597 C CA . ILE A 1 318 ? -3.270 29.248 47.012 1.00 64.38 318 ILE A CA 1
ATOM 2598 C C . ILE A 1 318 ? -4.072 30.316 46.250 1.00 64.38 318 ILE A C 1
ATOM 2600 O O . ILE A 1 318 ? -4.732 30.022 45.251 1.00 64.38 318 ILE A O 1
ATOM 2604 N N . TYR A 1 319 ? -4.039 31.560 46.732 1.00 58.28 319 TYR A N 1
ATOM 2605 C CA . TYR A 1 319 ? -4.659 32.703 46.063 1.00 58.28 319 TYR A CA 1
ATOM 2606 C C . TYR A 1 319 ? -3.851 33.076 44.818 1.00 58.28 319 TYR A C 1
ATOM 2608 O O . TYR A 1 319 ? -2.862 33.804 44.881 1.00 58.28 319 TYR A O 1
ATOM 2616 N N . PHE A 1 320 ? -4.286 32.602 43.655 1.00 60.12 320 PHE A N 1
ATOM 2617 C CA . PHE A 1 320 ? -3.849 33.181 42.388 1.00 60.12 320 PHE A CA 1
ATOM 2618 C C . PHE A 1 320 ? -4.686 34.441 42.138 1.00 60.12 320 PHE A C 1
ATOM 2620 O O . PHE A 1 320 ? -5.915 34.371 42.174 1.00 60.12 320 PHE A O 1
ATOM 2627 N N . MET A 1 321 ? -4.062 35.580 41.817 1.00 60.03 321 MET A N 1
ATOM 2628 C CA . MET A 1 321 ? -4.778 36.838 41.514 1.00 60.03 321 MET A CA 1
ATOM 2629 C C . MET A 1 321 ? -5.775 36.721 40.346 1.00 60.03 321 MET A C 1
ATOM 2631 O O . MET A 1 321 ? -6.685 37.530 40.207 1.00 60.03 321 MET A O 1
ATOM 2635 N N . GLN A 1 3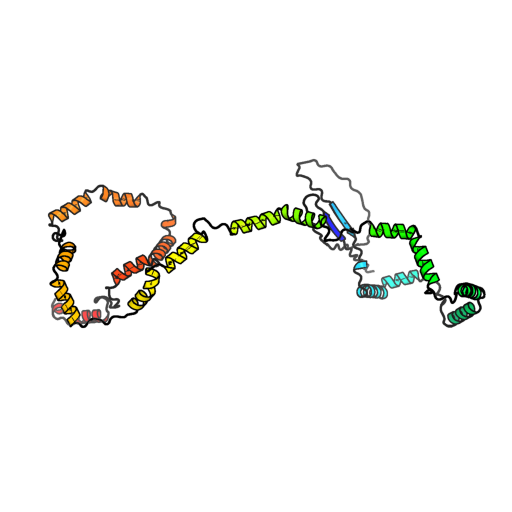22 ? -5.654 35.668 39.537 1.00 60.59 322 GLN A N 1
ATOM 2636 C CA . GLN A 1 322 ? -6.588 35.304 38.470 1.00 60.59 322 GLN A CA 1
ATOM 2637 C C . GLN A 1 322 ? -7.900 34.669 38.964 1.00 60.59 322 GLN A C 1
ATOM 2639 O O . GLN A 1 322 ? -8.792 34.443 38.156 1.00 60.59 322 GLN A O 1
ATOM 2644 N N . THR A 1 323 ? -8.040 34.349 40.255 1.00 61.28 323 THR A N 1
ATOM 2645 C CA . THR A 1 323 ? -9.273 33.750 40.806 1.00 61.28 323 THR A CA 1
ATOM 2646 C C . THR A 1 323 ? -10.282 34.777 41.326 1.00 61.28 323 THR A C 1
ATOM 2648 O O . THR A 1 323 ? -11.439 34.430 41.572 1.00 61.28 323 THR A O 1
ATOM 2651 N N . GLU A 1 324 ? -9.884 36.048 41.436 1.00 60.69 324 GLU A N 1
ATOM 2652 C CA . GLU A 1 324 ? -10.757 37.151 41.861 1.00 60.69 324 GLU A CA 1
ATOM 2653 C C . GLU A 1 324 ? -11.231 38.032 40.697 1.00 60.69 324 GLU A C 1
ATOM 2655 O O . GLU A 1 324 ? -12.071 38.915 40.887 1.00 60.69 324 GLU A O 1
ATOM 2660 N N . THR A 1 325 ? -10.757 37.785 39.471 1.00 80.44 325 THR A N 1
ATOM 2661 C CA . THR A 1 325 ? -11.253 38.500 38.295 1.00 80.44 325 THR A CA 1
ATOM 2662 C C . THR A 1 325 ? -12.745 38.221 38.085 1.00 80.44 325 THR A C 1
ATOM 2664 O O . THR A 1 325 ? -13.200 37.077 38.225 1.00 80.44 325 THR A O 1
ATOM 2667 N N . PRO A 1 326 ? -13.536 39.244 37.698 1.00 82.50 326 PRO A N 1
ATOM 2668 C CA . PRO A 1 326 ? -14.964 39.075 37.441 1.00 82.50 326 PRO A CA 1
ATOM 2669 C C . PRO A 1 326 ? -15.221 37.994 36.384 1.00 82.50 326 PRO A C 1
ATOM 2671 O O . PRO A 1 326 ? -16.174 37.231 36.510 1.00 82.50 326 PRO A O 1
ATOM 2674 N N . GLU A 1 327 ? -14.324 37.852 35.408 1.00 83.69 327 GLU A N 1
ATOM 2675 C CA . GLU A 1 327 ? -14.369 36.797 34.393 1.00 83.69 327 GLU A CA 1
ATOM 2676 C C . GLU A 1 327 ? -14.248 35.390 34.988 1.00 83.69 327 GLU A C 1
ATOM 2678 O O . GLU A 1 327 ? -15.055 34.514 34.674 1.00 83.69 327 GLU A O 1
ATOM 2683 N N . TYR A 1 328 ? -13.289 35.164 35.891 1.00 84.38 328 TYR A N 1
ATOM 2684 C CA . TYR A 1 328 ? -13.119 33.865 36.539 1.00 84.38 328 TYR A CA 1
ATOM 2685 C C . TYR A 1 328 ? -14.328 33.516 37.411 1.00 84.38 328 TYR A C 1
ATOM 2687 O O . TYR A 1 328 ? -14.823 32.387 37.369 1.00 84.38 328 TYR A O 1
ATOM 2695 N N . LYS A 1 329 ? -14.862 34.495 38.154 1.00 84.12 329 LYS A N 1
ATOM 2696 C CA . LYS A 1 329 ? -16.085 34.319 38.950 1.00 84.12 329 LYS A CA 1
ATOM 2697 C C . LYS A 1 329 ? -17.273 33.927 38.068 1.00 84.12 329 LYS A C 1
ATOM 2699 O O . LYS A 1 329 ? -17.980 32.977 38.408 1.00 84.12 329 LYS A O 1
ATOM 2704 N N . MET A 1 330 ? -17.459 34.611 36.937 1.00 87.12 330 MET A N 1
ATOM 2705 C CA . MET A 1 330 ? -18.515 34.296 35.969 1.00 87.12 330 MET A CA 1
ATOM 2706 C C . MET A 1 330 ? -18.332 32.900 35.370 1.00 87.12 330 MET A C 1
ATOM 2708 O O . MET A 1 330 ? -19.282 32.123 35.339 1.00 87.12 330 MET A O 1
ATOM 2712 N N . ASN A 1 331 ? -17.114 32.531 34.973 1.00 85.75 331 ASN A N 1
ATOM 2713 C CA . ASN A 1 331 ? -16.837 31.223 34.381 1.00 85.75 331 ASN A CA 1
ATOM 2714 C C . ASN A 1 331 ? -17.019 30.075 35.396 1.00 85.75 331 ASN A C 1
ATOM 2716 O O . ASN A 1 331 ? -17.594 29.034 35.085 1.00 85.75 331 ASN A O 1
ATOM 2720 N N . LYS A 1 332 ? -16.628 30.282 36.660 1.00 86.62 332 LYS A N 1
ATOM 2721 C CA . LYS A 1 332 ? -16.875 29.324 37.749 1.00 86.62 332 LYS A CA 1
ATOM 2722 C C . LYS A 1 332 ? -18.371 29.144 38.016 1.00 86.62 332 LYS A C 1
ATOM 2724 O O . LYS A 1 332 ? -18.827 28.012 38.170 1.00 86.62 332 LYS A O 1
ATOM 2729 N N . GLN A 1 333 ? -19.142 30.235 38.045 1.00 86.69 333 GLN A N 1
ATOM 2730 C CA . GLN A 1 333 ? -20.603 30.173 38.165 1.00 86.69 333 GLN A CA 1
ATOM 2731 C C . GLN A 1 333 ? -21.236 29.454 36.966 1.00 86.69 333 GLN A C 1
ATOM 2733 O O . GLN A 1 333 ? -22.082 28.583 37.165 1.00 86.69 333 GLN A O 1
ATOM 2738 N N . ALA A 1 334 ? -20.774 29.741 35.746 1.00 88.31 334 ALA A N 1
ATOM 2739 C CA . ALA A 1 334 ? -21.217 29.063 34.531 1.00 88.31 334 ALA A CA 1
ATOM 2740 C C . ALA A 1 334 ? -20.917 27.555 34.573 1.00 88.31 334 ALA A C 1
ATOM 2742 O O . ALA A 1 334 ? -21.785 26.748 34.250 1.00 88.31 334 ALA A O 1
ATOM 2743 N N . GLY A 1 335 ? -19.738 27.151 35.054 1.00 88.62 335 GLY A N 1
ATOM 2744 C CA . GLY A 1 335 ? -19.381 25.742 35.235 1.00 88.62 335 GLY A CA 1
ATOM 2745 C C . GLY A 1 335 ? -20.252 25.019 36.270 1.00 88.62 335 GLY A C 1
ATOM 2746 O O . GLY A 1 335 ? -20.655 23.876 36.053 1.00 88.62 335 GLY A O 1
ATOM 2747 N N . VAL A 1 336 ? -20.598 25.685 37.378 1.00 88.94 336 VAL A N 1
ATOM 2748 C CA . VAL A 1 336 ? -21.542 25.142 38.373 1.00 88.94 336 VAL A CA 1
ATOM 2749 C C . VAL A 1 336 ? -22.939 24.991 37.768 1.00 88.94 336 VAL A C 1
ATOM 2751 O O . VAL A 1 336 ? -23.552 23.940 37.947 1.00 88.94 336 VAL A O 1
ATOM 2754 N N . ALA A 1 337 ? -23.410 25.990 37.015 1.00 85.62 337 ALA A N 1
ATOM 2755 C CA . ALA A 1 337 ? -24.703 25.955 36.334 1.00 85.62 337 ALA A CA 1
ATOM 2756 C C . ALA A 1 337 ? -24.769 24.868 35.243 1.00 85.62 337 ALA A C 1
ATOM 2758 O O . ALA A 1 337 ? -25.793 24.208 35.089 1.00 85.62 337 ALA A O 1
ATOM 2759 N N . ALA A 1 338 ? -23.666 24.629 34.528 1.00 87.94 338 ALA A N 1
ATOM 2760 C CA . ALA A 1 338 ? -23.560 23.582 33.511 1.00 87.94 338 ALA A CA 1
ATOM 2761 C C . ALA A 1 338 ? -23.428 22.161 34.099 1.00 87.94 338 ALA A C 1
ATOM 2763 O O . ALA A 1 338 ? -23.595 21.167 33.388 1.00 87.94 338 ALA A O 1
ATOM 2764 N N . SER A 1 339 ? -23.118 22.025 35.393 1.00 93.06 339 SER A N 1
ATOM 2765 C CA . SER A 1 339 ? -22.891 20.722 36.019 1.00 93.06 339 SER A CA 1
ATOM 2766 C C . SER A 1 339 ? -24.189 19.934 36.195 1.00 93.06 339 SER A C 1
ATOM 2768 O O . SER A 1 339 ? -25.037 20.247 37.033 1.00 93.06 339 SER A O 1
ATOM 2770 N N . LYS A 1 340 ? -24.294 18.806 35.485 1.00 88.94 340 LYS A N 1
ATOM 2771 C CA . LYS A 1 340 ? -25.436 17.879 35.565 1.00 88.94 340 LYS A CA 1
ATOM 2772 C C . LYS A 1 340 ? -25.700 17.353 36.983 1.00 88.94 340 LYS A C 1
ATOM 2774 O O . LYS A 1 340 ? -26.848 17.100 37.345 1.00 88.94 340 LYS A O 1
ATOM 2779 N N . VAL A 1 341 ? -24.651 17.176 37.790 1.00 90.31 341 VAL A N 1
ATOM 2780 C CA . VAL A 1 341 ? -24.770 16.674 39.172 1.00 90.31 341 VAL A CA 1
ATOM 2781 C C . VAL A 1 341 ? -25.418 17.722 40.071 1.00 90.31 341 VAL A C 1
ATOM 2783 O O . VAL A 1 341 ? -26.358 17.396 40.795 1.00 90.31 341 VAL A O 1
ATOM 2786 N N . LYS A 1 342 ? -24.948 18.974 40.000 1.00 89.50 342 LYS A N 1
ATOM 2787 C CA . LYS A 1 342 ? -25.527 20.095 40.754 1.00 89.50 342 LYS A CA 1
ATOM 2788 C C . LYS A 1 342 ? -26.960 20.364 40.313 1.00 89.50 342 LYS A C 1
ATOM 2790 O O . LYS A 1 342 ? -27.843 20.391 41.160 1.00 89.50 342 LYS A O 1
ATOM 2795 N N . TYR A 1 343 ? -27.205 20.373 39.003 1.00 86.75 343 TYR A N 1
ATOM 2796 C CA . TYR A 1 343 ? -28.547 20.481 38.436 1.00 86.75 343 TYR A CA 1
ATOM 2797 C C . TYR A 1 343 ? -29.513 19.432 39.003 1.00 86.75 343 TYR A C 1
ATOM 2799 O O . TYR A 1 343 ? -30.607 19.768 39.446 1.00 86.75 343 TYR A O 1
ATOM 2807 N N . LYS A 1 344 ? -29.105 18.156 39.057 1.00 89.56 344 LYS A N 1
ATOM 2808 C CA . LYS A 1 344 ? -29.946 17.090 39.620 1.00 89.56 344 LYS A CA 1
ATOM 2809 C C . LYS A 1 344 ? -30.214 17.295 41.113 1.00 89.56 344 LYS A C 1
ATOM 2811 O O . LYS A 1 344 ? -31.332 17.069 41.561 1.00 89.56 344 LYS A O 1
ATOM 2816 N N . GLN A 1 345 ? -29.206 17.703 41.883 1.00 89.19 345 GLN A N 1
ATOM 2817 C CA . GLN A 1 345 ? -29.372 17.983 43.313 1.00 89.19 345 GLN A CA 1
ATOM 2818 C C . GLN A 1 345 ? -30.358 19.130 43.554 1.00 89.19 345 GLN A C 1
ATOM 2820 O O . GLN A 1 345 ? -31.239 19.006 44.403 1.00 89.19 345 GLN A O 1
ATOM 2825 N N . ASP A 1 346 ? -30.227 20.222 42.801 1.00 86.06 346 ASP A N 1
ATOM 2826 C CA . ASP A 1 346 ? -31.106 21.386 42.914 1.00 86.06 346 ASP A CA 1
ATOM 2827 C C . ASP A 1 346 ? -32.526 21.062 42.438 1.00 86.06 346 ASP A C 1
ATOM 2829 O O . ASP A 1 346 ? -33.497 21.461 43.079 1.00 86.06 346 ASP A O 1
ATOM 2833 N N . TYR A 1 347 ? -32.659 20.250 41.386 1.00 82.88 347 TYR A N 1
ATOM 2834 C CA . TYR A 1 347 ? -33.942 19.721 40.934 1.00 82.88 347 TYR A CA 1
ATOM 2835 C C . TYR A 1 347 ? -34.640 18.908 42.027 1.00 82.88 347 TYR A C 1
ATOM 2837 O O . TYR A 1 347 ? -35.787 19.195 42.342 1.00 82.88 347 TYR A O 1
ATOM 2845 N N . GLU A 1 348 ? -33.967 17.939 42.657 1.00 85.00 348 GLU A N 1
ATOM 2846 C CA . GLU A 1 348 ? -34.585 17.137 43.726 1.00 85.00 348 GLU A CA 1
ATOM 2847 C C . GLU A 1 348 ? -34.998 17.999 44.930 1.00 85.00 348 GLU A C 1
ATOM 2849 O O . GLU A 1 348 ? -36.052 17.761 45.518 1.00 85.00 348 GLU A O 1
ATOM 2854 N N . LYS A 1 349 ? -34.222 19.040 45.271 1.00 84.31 349 LYS A N 1
ATOM 2855 C CA . LYS A 1 349 ? -34.593 20.004 46.322 1.00 84.31 349 LYS A CA 1
ATOM 2856 C C . LYS A 1 349 ? -35.825 20.832 45.951 1.00 84.31 349 LYS A C 1
ATOM 2858 O O . LYS A 1 349 ? -36.660 21.098 46.812 1.00 84.31 349 LYS A O 1
ATOM 2863 N N . ASN A 1 350 ? -35.938 21.235 44.688 1.00 77.31 350 ASN A N 1
ATOM 2864 C CA . ASN A 1 350 ? -37.005 22.114 44.207 1.00 77.31 350 ASN A CA 1
ATOM 2865 C C . ASN A 1 350 ? -38.232 21.365 43.678 1.00 77.31 350 ASN A C 1
ATOM 2867 O O . ASN A 1 350 ? -39.268 21.983 43.473 1.00 77.31 350 ASN A O 1
ATOM 2871 N N . LYS A 1 351 ? -38.167 20.040 43.526 1.00 77.44 351 LYS A N 1
ATOM 2872 C CA . LYS A 1 351 ? -39.237 19.182 42.990 1.00 77.44 351 LYS A CA 1
ATOM 2873 C C . LYS A 1 351 ? -40.583 19.312 43.718 1.00 77.44 351 LYS A C 1
ATOM 2875 O O . LYS A 1 351 ? -41.616 18.986 43.146 1.00 77.44 351 LYS A O 1
ATOM 2880 N N . GLY A 1 352 ? -40.578 19.770 44.972 1.00 63.75 352 GLY A N 1
ATOM 2881 C CA . GLY A 1 352 ? -41.785 20.038 45.764 1.00 63.75 352 GLY A CA 1
ATOM 2882 C C . GLY A 1 352 ? -42.204 21.511 45.839 1.00 63.75 352 GLY A C 1
ATOM 2883 O O . GLY A 1 352 ? -43.234 21.815 46.437 1.00 63.75 352 GLY A O 1
ATOM 2884 N N . LYS A 1 353 ? -41.421 22.437 45.274 1.00 67.19 353 LYS A N 1
ATOM 2885 C CA . LYS A 1 353 ? -41.731 23.869 45.242 1.00 67.19 353 LYS A CA 1
ATOM 2886 C C . LYS A 1 353 ? -42.527 24.128 43.966 1.00 67.19 353 LYS A C 1
ATOM 2888 O O . LYS A 1 353 ? -41.984 24.065 42.872 1.00 67.19 353 LYS A O 1
ATOM 2893 N N . ALA A 1 354 ? -43.834 24.321 44.095 1.00 58.03 354 ALA A N 1
ATOM 2894 C CA . ALA A 1 354 ? -44.681 24.519 42.930 1.00 58.03 354 ALA A CA 1
ATOM 2895 C C . ALA A 1 354 ? -44.411 25.890 42.280 1.00 58.03 354 ALA A C 1
ATOM 2897 O O . ALA A 1 354 ? -44.559 26.919 42.938 1.00 58.03 354 ALA A O 1
ATOM 2898 N N . ASP A 1 355 ? -44.070 25.882 40.988 1.00 52.25 355 ASP A N 1
ATOM 2899 C CA . ASP A 1 355 ? -43.856 27.041 40.098 1.00 52.25 355 ASP A CA 1
ATOM 2900 C C . ASP A 1 355 ? -45.170 27.750 39.723 1.00 52.25 355 ASP A C 1
ATOM 2902 O O . ASP A 1 355 ? -45.392 28.188 38.591 1.00 52.25 355 ASP A O 1
ATOM 2906 N N . TYR A 1 356 ? -46.098 27.881 40.667 1.00 54.50 356 TYR A N 1
ATOM 2907 C CA . TYR A 1 356 ? -47.155 28.850 40.457 1.00 54.50 356 TYR A CA 1
ATOM 2908 C C . TYR A 1 356 ? -46.509 30.222 40.643 1.00 54.50 356 TYR A C 1
ATOM 2910 O O . TYR A 1 356 ? -46.164 30.598 41.762 1.00 54.50 356 TYR A O 1
ATOM 2918 N N . ASN A 1 357 ? -46.373 30.976 39.550 1.00 55.69 357 ASN A N 1
ATOM 2919 C CA . ASN A 1 357 ? -46.130 32.422 39.547 1.00 55.69 357 ASN A CA 1
ATOM 2920 C C . ASN A 1 357 ? -47.317 33.176 40.188 1.00 55.69 357 ASN A C 1
ATOM 2922 O O . ASN A 1 357 ? -47.850 34.132 39.630 1.00 55.69 357 ASN A O 1
ATOM 2926 N N . VAL A 1 358 ? -47.791 32.732 41.350 1.00 58.38 358 VAL A N 1
ATOM 2927 C CA . VAL A 1 358 ? -48.559 33.570 42.252 1.00 58.38 358 VAL A CA 1
ATOM 2928 C C . VAL A 1 358 ? -47.527 34.398 42.979 1.00 58.38 358 VAL A C 1
ATOM 2930 O O . VAL A 1 358 ? -46.773 33.891 43.810 1.00 58.38 358 VAL A O 1
ATOM 2933 N N . LEU A 1 359 ? -47.508 35.688 42.646 1.00 59.38 359 LEU A N 1
ATOM 2934 C CA . LEU A 1 359 ? -46.930 36.694 43.520 1.00 59.38 359 LEU A CA 1
ATOM 2935 C C . LEU A 1 359 ? -47.361 36.352 44.956 1.00 59.38 359 LEU A C 1
ATOM 2937 O O . LEU A 1 359 ? -48.550 36.043 45.150 1.00 59.38 359 LEU A O 1
ATOM 2941 N N . PRO A 1 360 ? -46.441 36.346 45.943 1.00 67.06 360 PRO A N 1
ATOM 2942 C CA . PRO A 1 360 ? -46.816 36.113 47.333 1.00 67.06 360 PRO A CA 1
ATOM 2943 C C . PRO A 1 360 ? -48.023 36.997 47.657 1.00 67.06 360 PRO A C 1
ATOM 2945 O O . PRO A 1 360 ? -48.168 38.072 47.079 1.00 67.06 360 PRO A O 1
ATOM 2948 N N . ALA A 1 361 ? -48.931 36.555 48.530 1.00 60.25 361 ALA A N 1
ATOM 2949 C CA . ALA A 1 361 ? -50.228 37.221 48.715 1.00 60.25 361 ALA A CA 1
ATOM 2950 C C . ALA A 1 361 ? -50.137 38.747 48.981 1.00 60.25 361 ALA A C 1
ATOM 2952 O O . ALA A 1 361 ? -51.103 39.468 48.745 1.00 60.25 361 ALA A O 1
ATOM 2953 N N . SER A 1 362 ? -48.976 39.245 49.429 1.00 62.75 362 SER A N 1
ATOM 2954 C CA . SER A 1 362 ? -48.631 40.667 49.567 1.00 62.75 362 SER A CA 1
ATOM 2955 C C . SER A 1 362 ? -48.430 41.439 48.254 1.00 62.75 362 SER A C 1
ATOM 2957 O O . SER A 1 362 ? -48.682 42.640 48.214 1.00 62.75 362 SER A O 1
ATOM 2959 N N . GLU A 1 363 ? -47.944 40.786 47.204 1.00 64.50 363 GLU A N 1
ATOM 2960 C CA . GLU A 1 363 ? -47.530 41.389 45.932 1.00 64.50 363 GLU A CA 1
ATOM 2961 C C . GLU A 1 363 ? -48.585 41.243 44.828 1.00 64.50 363 GLU A C 1
ATOM 2963 O O . GLU A 1 363 ? -48.546 41.980 43.845 1.00 64.50 363 GLU A O 1
ATOM 2968 N N . ASN A 1 364 ? -49.566 40.350 44.992 1.00 75.50 364 ASN A N 1
ATOM 2969 C CA . ASN A 1 364 ? -50.676 40.233 44.051 1.00 75.50 364 ASN A CA 1
ATOM 2970 C C . ASN A 1 364 ? -51.502 41.545 44.033 1.00 75.50 364 ASN A C 1
ATOM 2972 O O . ASN A 1 364 ? -52.083 41.911 45.061 1.00 75.50 364 ASN A O 1
ATOM 2976 N N . PRO A 1 365 ? -51.601 42.255 42.890 1.00 78.06 365 PRO A N 1
ATOM 2977 C CA . PRO A 1 365 ? -52.238 43.571 42.820 1.00 78.06 365 PRO A CA 1
ATOM 2978 C C . PRO A 1 365 ? -53.731 43.534 43.174 1.00 78.06 365 PRO A C 1
ATOM 2980 O O . PRO A 1 3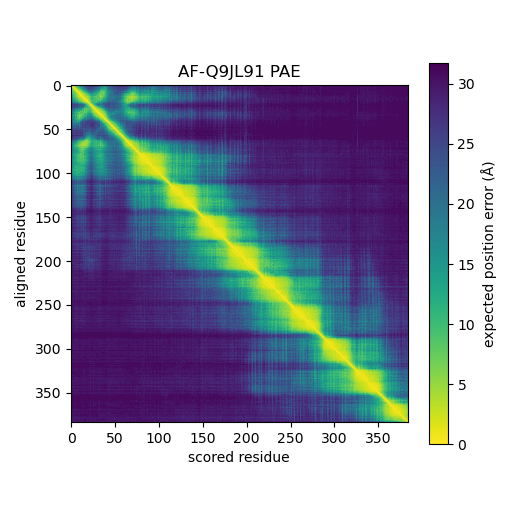65 ? -54.220 44.463 43.813 1.00 78.06 365 PRO A O 1
ATOM 2983 N N . LEU A 1 366 ? -54.437 42.448 42.840 1.00 77.38 366 LEU A N 1
ATOM 2984 C CA . LEU A 1 366 ? -55.847 42.238 43.187 1.00 77.38 366 LEU A CA 1
ATOM 2985 C C . LEU A 1 366 ? -56.029 42.021 44.692 1.00 77.38 366 LEU A C 1
ATOM 2987 O O . LEU A 1 366 ? -56.904 42.631 45.302 1.00 77.38 366 LEU A O 1
ATOM 2991 N N . LEU A 1 367 ? -55.175 41.202 45.315 1.00 77.81 367 LEU A N 1
ATOM 2992 C CA . LEU A 1 367 ? -55.220 40.986 46.767 1.00 77.81 367 LEU A CA 1
ATOM 2993 C C . LEU A 1 367 ? -54.809 42.243 47.537 1.00 77.81 367 LEU A C 1
ATOM 2995 O O . LEU A 1 367 ? -55.378 42.535 48.587 1.00 77.81 367 LEU A O 1
ATOM 2999 N N . ARG A 1 368 ? -53.876 43.033 46.998 1.00 78.81 368 ARG A N 1
ATOM 3000 C CA . ARG A 1 368 ? -53.500 44.336 47.550 1.00 78.81 368 ARG A CA 1
ATOM 3001 C C . ARG A 1 368 ? -54.6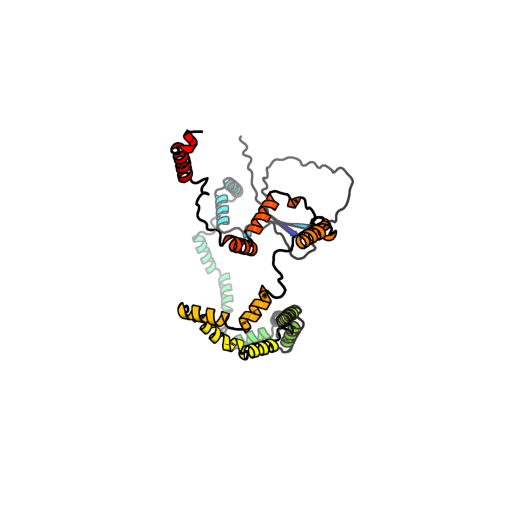60 45.328 47.477 1.00 78.81 368 ARG A C 1
ATOM 3003 O O . ARG A 1 368 ? -54.938 45.974 48.483 1.00 78.81 368 ARG A O 1
ATOM 3010 N N . GLN A 1 369 ? -55.360 45.397 46.341 1.00 81.19 369 GLN A N 1
ATOM 3011 C CA . GLN A 1 369 ? -56.571 46.209 46.178 1.00 81.19 369 GLN A CA 1
ATOM 3012 C C . GLN A 1 369 ? -57.688 45.769 47.132 1.00 81.19 369 GLN A C 1
ATOM 3014 O O . GLN A 1 369 ? -58.289 46.610 47.798 1.00 81.19 369 GLN A O 1
ATOM 3019 N N . LEU A 1 370 ? -57.922 44.460 47.266 1.00 81.75 370 LEU A N 1
ATOM 3020 C CA . LEU A 1 370 ? -58.899 43.901 48.205 1.00 81.75 370 LEU A CA 1
ATOM 3021 C C . LEU A 1 370 ? -58.528 44.182 49.661 1.00 81.75 370 LEU A C 1
ATOM 3023 O O . LEU A 1 370 ? -59.401 44.529 50.447 1.00 81.75 370 LEU A O 1
ATOM 3027 N N . LYS A 1 371 ? -57.244 44.101 50.026 1.00 82.50 371 LYS A N 1
ATOM 3028 C CA . LYS A 1 371 ? -56.766 44.479 51.361 1.00 82.50 371 LYS A CA 1
ATOM 3029 C C . LYS A 1 371 ? -56.982 45.968 51.626 1.00 82.50 371 LYS A C 1
ATOM 3031 O O . LYS A 1 371 ? -57.466 46.321 52.694 1.00 82.50 371 LYS A O 1
ATOM 3036 N N . THR A 1 372 ? -56.665 46.845 50.669 1.00 83.62 372 THR A N 1
ATOM 3037 C CA . THR A 1 372 ? -56.931 48.285 50.817 1.00 83.62 372 THR A CA 1
ATOM 3038 C C . THR A 1 372 ? -58.425 48.582 50.911 1.00 83.62 372 THR A C 1
ATOM 3040 O O . THR A 1 372 ? -58.825 49.332 51.791 1.00 83.62 372 THR A O 1
ATOM 3043 N N . ALA A 1 373 ? -59.259 47.954 50.079 1.00 84.88 373 ALA A N 1
ATOM 3044 C CA . ALA A 1 373 ? -60.710 48.115 50.129 1.00 84.88 373 ALA A CA 1
ATOM 3045 C C . ALA A 1 373 ? -61.295 47.573 51.442 1.00 84.88 373 ALA A C 1
ATOM 3047 O O . ALA A 1 373 ? -62.133 48.224 52.053 1.00 84.88 373 ALA A O 1
ATOM 3048 N N . GLY A 1 374 ? -60.809 46.424 51.916 1.00 84.62 374 GLY A N 1
ATOM 3049 C CA . GLY A 1 374 ? -61.192 45.839 53.199 1.00 84.62 374 GLY A CA 1
ATOM 3050 C C . GLY A 1 374 ? -60.801 46.716 54.386 1.00 84.62 374 GLY A C 1
ATOM 3051 O O . GLY A 1 374 ? -61.601 46.879 55.297 1.00 84.62 374 GLY A O 1
ATOM 3052 N N . ASN A 1 375 ? -59.620 47.342 54.353 1.00 82.69 375 ASN A N 1
ATOM 3053 C CA . ASN A 1 375 ? -59.215 48.320 55.364 1.00 82.69 375 ASN A CA 1
ATOM 3054 C C . ASN A 1 375 ? -60.114 49.568 55.346 1.00 82.69 375 ASN A C 1
ATOM 3056 O O . ASN A 1 375 ? -60.468 50.060 56.410 1.00 82.69 375 ASN A O 1
ATOM 3060 N N . VAL A 1 376 ? -60.509 50.051 54.160 1.00 81.81 376 VAL A N 1
ATOM 3061 C CA . VAL A 1 376 ? -61.440 51.186 54.000 1.00 81.81 376 VAL A CA 1
ATOM 3062 C C . VAL A 1 376 ? -62.853 50.842 54.488 1.00 81.81 376 VAL A C 1
ATOM 3064 O O . VAL A 1 376 ? -63.520 51.691 55.065 1.00 81.81 376 VAL A O 1
ATOM 3067 N N . LEU A 1 377 ? -63.309 49.605 54.275 1.00 79.44 377 LEU A N 1
ATOM 3068 C CA . LEU A 1 377 ? -64.637 49.118 54.678 1.00 79.44 377 LEU A CA 1
ATOM 3069 C C . LEU A 1 377 ? -64.701 48.614 56.128 1.00 79.44 377 LEU A C 1
ATOM 3071 O O . LEU A 1 377 ? -65.777 48.286 56.620 1.00 79.44 377 LEU A O 1
ATOM 3075 N N . SER A 1 378 ? -63.563 48.489 56.810 1.00 80.62 378 SER A N 1
ATOM 3076 C CA . SER A 1 378 ? -63.506 47.957 58.168 1.00 80.62 378 SER A CA 1
ATOM 3077 C C . SER A 1 378 ? -63.872 49.048 59.184 1.00 80.62 378 SER A C 1
ATOM 3079 O O . SER A 1 378 ? -63.055 49.915 59.498 1.00 80.62 378 SER A O 1
ATOM 3081 N N . ASP A 1 379 ? -65.048 48.925 59.803 1.00 73.19 379 ASP A N 1
ATOM 3082 C CA . ASP A 1 379 ? -65.506 49.805 60.893 1.00 73.19 379 ASP A CA 1
ATOM 3083 C C . ASP A 1 379 ? -64.562 49.829 62.108 1.00 73.19 379 ASP A C 1
ATOM 3085 O O . ASP A 1 379 ? -64.563 50.782 62.886 1.00 73.19 379 ASP A O 1
ATOM 3089 N N . LYS A 1 380 ? -63.755 48.774 62.292 1.00 76.31 380 LYS A N 1
ATOM 3090 C CA . LYS A 1 380 ? -62.819 48.644 63.418 1.00 76.31 380 LYS A CA 1
ATOM 3091 C C . LYS A 1 380 ? -61.625 49.597 63.294 1.00 76.31 380 LYS A C 1
ATOM 3093 O O . LYS A 1 380 ? -61.239 50.193 64.285 1.00 76.31 380 LYS A O 1
ATOM 3098 N N . LEU A 1 381 ? -61.091 49.745 62.078 1.00 69.69 381 LEU A N 1
ATOM 3099 C CA . LEU A 1 381 ? -60.008 50.683 61.739 1.00 69.69 381 LEU A CA 1
ATOM 3100 C C . LEU A 1 381 ? -60.503 52.125 61.538 1.00 69.69 381 LEU A C 1
ATOM 3102 O O . LEU A 1 381 ? -59.689 53.034 61.530 1.00 69.69 381 LEU A O 1
ATOM 3106 N N . TYR A 1 382 ? -61.810 52.338 61.344 1.00 63.69 382 TYR A N 1
ATOM 3107 C CA . TYR A 1 382 ? -62.410 53.673 61.203 1.00 63.69 382 TYR A CA 1
ATOM 3108 C C . TYR A 1 382 ? -62.709 54.347 62.557 1.00 63.69 382 TYR A C 1
ATOM 3110 O O . TYR A 1 382 ? -62.952 55.550 62.615 1.00 63.69 382 TYR A O 1
ATOM 3118 N N . LYS A 1 383 ? -62.754 53.565 63.644 1.00 63.41 383 LYS A N 1
ATOM 3119 C CA . LYS A 1 383 ? -63.066 54.035 65.005 1.00 63.41 383 LYS A CA 1
ATOM 3120 C C . LYS A 1 383 ? -61.844 54.178 65.923 1.00 63.41 383 LYS A C 1
ATOM 3122 O O . LYS A 1 383 ? -62.023 54.597 67.065 1.00 63.41 383 LYS A O 1
ATOM 3127 N N . GLU A 1 384 ? -60.656 53.829 65.439 1.00 55.56 384 GLU A N 1
ATOM 3128 C CA . GLU A 1 384 ? -59.360 54.246 66.002 1.00 55.56 384 GLU A CA 1
ATOM 3129 C C . GLU A 1 384 ? -58.859 55.464 65.225 1.00 55.56 384 GLU A C 1
ATOM 3131 O O . GLU A 1 384 ? -58.283 56.368 65.873 1.00 55.56 384 GLU A O 1
#

Sequence (384 aa):
MADDEDYEEVIEYYTEETVYEEVPGETITEVYETTTTRTSDYGQSETATPALAQPQPAKPVERKKVIRKKVDSSKFMTPYIQHSQKMQDLFSSNKYRENYEKAKGQPYAITSDTPELRRIKKVQDQLSEVKYRMDGDVAKTICHVDEKAKDIEHAKKVSQQVSKVLYKQNWEDTKDKYLLPPDAPELVQAVKNTAMFSKKLYTEDWEADKALFYPYNDSPELRRVAQAQKALSDIAYKKGLTEQQTQFTSLPDPPEVEFAKKVTNQVSKQKYKEDYEKKVKGKWSETPCFEIATARMNADNLSSRKYQEDFENMKDQIYFMQTETPEYKMNKQAGVAASKVKYKQDYEKNKGKADYNVLPASENPLLRQLKTAGNVLSDKLYKE

Foldseek 3Di:
DPPPQDWDWDKWWKWKWKDFPDDDDDTDIDTDTDTDTDGDDDDDDDDDDDDDDDDDDDDDDRDIDIDIDTDDCVVVDDPVNVVVVVVCLVPDPVNVVVVCVVCVPPDDPPCCDDPVNVVVVVVCCVVDPVNVVVVVVVVVVDDPDDCVDVVNVVVVVVCCVPDPVNVVVVCVVCVPPDPQPCVNVVNVVVVVVCCVPDPVNVVVVVVVVVVVDDDPCPPPVVVVVVVVCCVVDPCNVCVVVVVVVVPDDDDDDDVVVVVVVVVCLVVDPVNVVVCCVVPPNVDDDPPDDPVVVVVVVVCCVPDPCNVCVVVVVCVPPPDDVVCPPPVNVVVVVVVCVPDPVNVVVVCVVCVPPDPPPPDPCCPRVVSVVVVVVCCVVDPVNVVD

Radius of gyration: 59.71 Å; Cα contacts (8 Å, |Δi|>4): 137; chains: 1; bounding box: 110×91×158 Å

Organism: Mus musculus (NCBI:txid10090)

InterPro domains:
  IPR000900 Nebulin repeat [PF00880] (78-104)
  IPR000900 Nebulin repeat [PF00880] (113-137)
  IPR000900 Nebulin repeat [PF00880] (151-175)
  IPR000900 Nebulin repeat [PF00880] (183-210)
  IPR000900 Nebulin repeat [PF00880] (253-278)
  IPR000900 Nebulin repeat [PF00880] (291-315)
  IPR000900 Nebulin repeat [PF00880] (324-351)
  IPR000900 Nebulin repeat [PS51216] (78-105)
  IPR000900 Nebulin repeat [PS51216] (107-141)
  IPR000900 Nebulin repeat [PS51216] (151-176)
  IPR000900 Nebulin repeat [PS51216] (177-211)
  IPR000900 Nebulin repeat [PS51216] (212-246)
  IPR000900 Nebulin repeat [PS51216] (247-281)
  IPR000900 Nebulin repeat [PS51216] (318-352)
  IPR000900 Nebulin repeat [SM00227] (71-102)
  IPR000900 Nebulin repeat [SM00227] (108-138)
  IPR000900 Nebulin repeat [SM00227] (143-173)
  IPR000900 Nebulin repeat [SM00227] (178-208)
  IPR000900 Nebulin repeat [SM00227] (213-243)
  IPR000900 Nebulin repeat [SM00227] (248-278)

Nearest PDB structures (foldseek):
  2nyt-assembly1_A  TM=4.681E-01  e=9.708E+00  Homo sapiens

Solvent-accessible surface area (backbone atoms only — not comparable to full-atom values): 23926 Å² total; per-residue (Å²): 139,79,85,77,80,80,72,62,75,54,79,53,58,42,42,46,46,50,56,75,91,86,72,96,84,80,77,62,77,55,79,58,84,51,84,51,79,55,81,93,73,94,76,86,86,82,89,79,84,88,83,91,82,88,88,85,88,91,76,87,83,77,77,78,51,77,49,80,44,79,60,71,64,71,83,73,55,45,75,66,56,51,51,49,52,53,50,50,51,71,69,29,67,68,52,47,53,54,53,47,60,69,48,63,85,59,74,81,77,75,76,88,75,42,74,67,56,54,50,51,51,53,53,51,54,73,69,30,63,68,54,53,51,51,53,49,57,53,52,71,69,64,64,94,65,64,79,78,38,68,70,54,47,48,51,51,51,52,52,52,70,68,31,65,65,55,50,50,50,55,45,66,68,44,73,81,55,79,82,72,58,86,81,36,66,68,55,50,49,49,52,52,49,52,55,74,69,28,64,66,56,53,51,52,54,52,51,53,52,57,71,66,59,56,57,82,91,61,27,73,65,56,51,52,50,52,51,50,50,52,73,69,30,64,66,64,67,44,44,62,58,51,53,55,58,69,67,55,79,75,76,81,74,55,71,68,56,52,49,51,51,51,52,51,48,70,69,31,64,67,53,46,50,54,49,39,54,73,65,46,58,90,50,71,71,92,68,61,54,70,67,57,46,49,49,50,54,48,49,52,73,68,28,64,67,60,71,39,44,64,55,62,67,47,73,75,56,80,82,53,80,70,65,73,36,70,65,42,49,50,50,52,51,50,53,52,71,69,30,67,68,54,48,51,53,52,45,67,71,42,70,81,60,76,87,64,87,63,54,58,74,80,67,29,67,66,52,41,50,50,50,53,50,48,56,73,69,31,68,72,70,72,74,109

Secondary structure (DSSP, 8-state):
-------EEEEEEEEEEEE-SSSSS--EEEEEEEEEEE----------PPPP------------EEEEEE--GGGG--HHHHHHHHHHHHH-HHHHHHHHHHHTTPPP---TT-HHHHHHHHHHHHT-HHHHHHHHHHHHH-----TT-HHHHHHHHHHHHH-HHHHHHHHHHHTTS----TT-HHHHHHHHHHHHT-HHHHHHHHHHHHHH---GGG-HHHHHHHHHHHHH-HHHHHHHHHHHHHH--PPPPPHHHHHHHHHHHHH-HHHHHHHHHHHTTT---SS--HHHHHHHHHHHHH-HHHHHHHHHHHHT----GGGSSHHHHHHHHHHHHH-HHHHHHHHHHHTTS-------TTT-HHHHHHHHHHHHH-HHHH--